Protein 4RGB (pdb70)

Foldseek 3Di:
DQQALAEEEFELCLDFLNLLLLLVNLLVHYEYEYEYQQADDPQFQFDGGHPVSQVVSQVSSVVSVHGYHYDYDALLPLVVLLVSQVVSCVVSVAHFEYEAEDAAQRQAPVRPDQVVLLVVLCSRQAVSLVSRCVSHVVRLLVVLPAHEYEYEAAVLLVVPDAPPGNNRVSNSVSSVVVLVVQQVVCVVCVVSNHAGEYEHEAAEPDCSPVVRVSVVVNLVVDPVSVCSRAADAPVPSDHYSNLVSVVVSCCRGPNNSPDHSYYHYSYNHRVVDD/DQQALAEEEFELCLDFLNLLLLLVNLLVHYEYEYEYQQADDPQFQFDGGHPVSQVVSQVSSVVSVHGYHYDYDALLPLVVLLVSQVVSCVVSVAHFEYELEDAAQRQAPPRPDQVVLLVVLCSRQAVSLVSRCVSHVVRLLVVLPAHEYEYEAAVLLVVPDAPPGNNRVSNSVSSVVVLVVQQVVCVVCVVSNHAGEYEHEAAEPDCSPVVRVSVVVNLVVDPVSVCSRAADAPVPSDHYSNLRSVVVSCCRGPNNSVDHSYYHYSYNHRVVDD

B-factor: mean 40.79, std 13.45, range [18.84, 93.1]

InterPro domains:
  IPR002347 Short-chain dehydrogenase/reductase SDR [PF13561] (27-285)
  IPR002347 Short-chain dehydrogenase/reductase SDR [PR00081] (22-39)
  IPR002347 Short-chain dehydrogenase/reductase SDR [PR00081] (108-119)
  IPR002347 Short-chain dehydrogenase/reductase SDR [PR00081] (156-172)
  IPR002347 Short-chain dehydrogenase/reductase SDR [PR00081] (186-205)
  IPR002347 Short-chain dehydrogenase/reductase SDR [PR00081] (207-224)
  IPR002347 Short-chain dehydrogenase/reductase SDR [PR00081] (249-269)
  IPR023985 Mycofactocin-dependent oxidoreductase [TIGR03971] (18-287)
  IPR036291 NAD(P)-binding domain superfamily [SSF51735] (13-287)

Structure (mmCIF, N/CA/C/O backbone):
data_4RGB
#
_entry.id   4RGB
#
_cell.length_a   82.530
_cell.length_b   106.370
_cell.length_c   135.870
_cell.angle_alpha   90.00
_cell.angle_beta   90.00
_cell.angle_gamma   90.00
#
_symmetry.space_group_name_H-M   'C 2 2 21'
#
loop_
_entity.id
_entity.type
_entity.pdbx_description
1 polymer 'Carveol dehydrogenase'
2 non-polymer NICOTINAMIDE-ADENINE-DINUCLEOTIDE
3 water water
#
loop_
_atom_site.group_PDB
_atom_site.id
_atom_site.type_symbol
_atom_site.label_atom_id
_atom_site.label_alt_id
_atom_site.label_comp_id
_atom_site.label_asym_id
_atom_site.label_entity_id
_atom_site.label_seq_id
_atom_site.pdbx_PDB_ins_code
_atom_site.Cartn_x
_atom_site.Cartn_y
_atom_site.Cartn_z
_atom_site.occupancy
_atom_site.B_iso_or_equiv
_atom_site.auth_seq_id
_atom_site.auth_comp_id
_atom_site.auth_asym_id
_atom_site.auth_atom_id
_atom_site.pdbx_PDB_model_num
ATOM 1 N N . GLY A 1 21 ? 106.369 35.617 127.884 1.00 60.17 16 GLY A N 1
ATOM 2 C CA . GLY A 1 21 ? 105.741 34.310 128.223 1.00 56.55 16 GLY A CA 1
ATOM 3 C C . GLY A 1 21 ? 106.753 33.205 128.438 1.00 54.27 16 GLY A C 1
ATOM 4 O O . GLY A 1 21 ? 107.958 33.387 128.226 1.00 54.88 16 GLY A O 1
ATOM 5 N N . SER A 1 22 ? 106.236 32.030 128.763 1.00 51.44 17 SER A N 1
ATOM 6 C CA . SER A 1 22 ? 107.058 30.875 129.072 1.00 49.91 17 SER A CA 1
ATOM 7 C C . SER A 1 22 ? 107.806 30.290 127.862 1.00 49.03 17 SER A C 1
ATOM 8 O O . SER A 1 22 ? 108.708 29.457 128.030 1.00 48.22 17 SER A O 1
ATOM 11 N N . LEU A 1 23 ? 107.419 30.676 126.654 1.00 48.31 18 LEU A N 1
ATOM 12 C CA . LEU A 1 23 ? 107.993 30.077 125.462 1.00 47.29 18 LEU A CA 1
ATOM 13 C C . LEU A 1 23 ? 108.657 31.114 124.560 1.00 49.62 18 LEU A C 1
ATOM 14 O O . LEU A 1 23 ? 108.647 30.981 123.339 1.00 47.73 18 LEU A O 1
ATOM 19 N N . ASP A 1 24 ? 109.255 32.125 125.170 1.00 51.64 19 ASP A N 1
ATOM 20 C CA . ASP A 1 24 ? 109.888 33.175 124.396 1.00 55.49 19 ASP A CA 1
ATOM 21 C C . ASP A 1 24 ? 111.112 32.659 123.652 1.00 54.49 19 ASP A C 1
ATOM 22 O O . ASP A 1 24 ? 111.965 32.008 124.236 1.00 53.04 19 ASP A O 1
ATOM 27 N N . GLY A 1 25 ? 111.166 32.912 122.344 1.00 55.29 20 GLY A N 1
ATOM 28 C CA . GLY A 1 25 ? 112.253 32.422 121.501 1.00 55.03 20 GLY A CA 1
ATOM 29 C C . GLY A 1 25 ? 112.089 30.982 121.062 1.00 52.40 20 GLY A C 1
ATOM 30 O O . GLY A 1 25 ? 112.955 30.425 120.391 1.00 53.11 20 GLY A O 1
ATOM 31 N N . ARG A 1 26 ? 110.978 30.358 121.427 1.00 50.52 21 ARG A N 1
ATOM 32 C CA . ARG A 1 26 ? 110.762 28.939 121.104 1.00 47.51 21 ARG A CA 1
ATOM 33 C C . ARG A 1 26 ? 110.063 28.796 119.764 1.00 45.93 21 ARG A C 1
ATOM 34 O O . ARG A 1 26 ? 109.368 29.704 119.321 1.00 46.44 21 ARG A O 1
ATOM 42 N N . VAL A 1 27 ? 110.248 27.635 119.133 1.00 44.05 22 VAL A N 1
ATOM 43 C CA . VAL A 1 27 ? 109.601 27.313 117.861 1.00 42.95 22 VAL A CA 1
ATOM 44 C C . VAL A 1 27 ? 109.056 25.889 117.932 1.00 40.47 22 VAL A C 1
ATOM 45 O O . VAL A 1 27 ? 109.813 24.925 118.090 1.00 39.28 22 VAL A O 1
ATOM 49 N N . VAL A 1 28 ? 107.743 25.767 117.770 1.00 39.69 23 VAL A N 1
ATOM 50 C CA . VAL A 1 28 ? 107.052 24.506 117.938 1.00 37.65 23 VAL A CA 1
ATOM 51 C C . VAL A 1 28 ? 106.499 23.954 116.598 1.00 36.89 23 VAL A C 1
ATOM 52 O O . VAL A 1 28 ? 105.729 24.635 115.931 1.00 37.74 23 VAL A O 1
ATOM 56 N N . PHE A 1 29 ? 106.873 22.716 116.264 1.00 35.05 24 PHE A N 1
ATOM 57 C CA . PHE A 1 29 ? 106.332 21.946 115.130 1.00 34.20 24 PHE A CA 1
ATOM 58 C C . PHE A 1 29 ? 105.155 21.099 115.605 1.00 32.42 24 PHE A C 1
ATOM 59 O O . PHE A 1 29 ? 105.306 20.297 116.523 1.00 31.97 24 PHE A O 1
ATOM 67 N N . ILE A 1 30 ? 103.987 21.291 115.013 1.00 31.99 25 ILE A N 1
ATOM 68 C CA . ILE A 1 30 ? 102.755 20.655 115.456 1.00 30.51 25 ILE A CA 1
ATOM 69 C C . ILE A 1 30 ? 102.062 19.940 114.302 1.00 30.23 25 ILE A C 1
ATOM 70 O O . ILE A 1 30 ? 101.772 20.554 113.254 1.00 30.92 25 ILE A O 1
ATOM 75 N N . THR A 1 31 ? 101.774 18.647 114.470 1.00 28.63 26 THR A N 1
ATOM 76 C CA . THR A 1 31 ? 101.029 17.917 113.447 1.00 28.60 26 THR A CA 1
ATOM 77 C C . THR A 1 31 ? 99.559 17.949 113.859 1.00 28.92 26 THR A C 1
ATOM 78 O O . THR A 1 31 ? 99.231 17.933 115.065 1.00 28.58 26 THR A O 1
ATOM 82 N N . GLY A 1 32 ? 98.678 17.960 112.859 1.00 29.60 27 GLY A N 1
ATOM 83 C CA . GLY A 1 32 ? 97.238 18.020 113.087 1.00 30.20 27 GLY A CA 1
ATOM 84 C C . GLY A 1 32 ? 96.725 19.359 113.571 1.00 31.58 27 GLY A C 1
ATOM 85 O O . GLY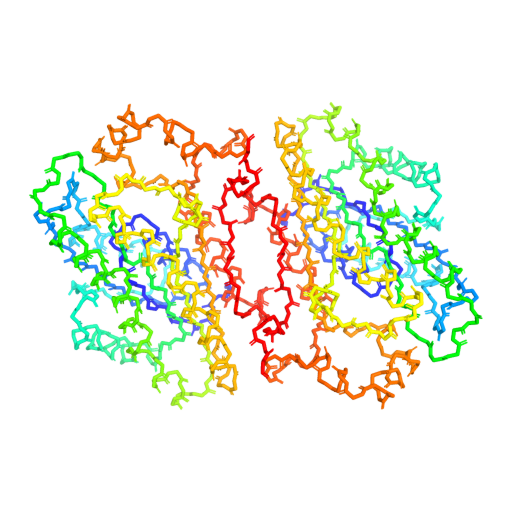 A 1 32 ? 95.773 19.414 114.351 1.00 32.24 27 GLY A O 1
ATOM 86 N N . ALA A 1 33 ? 97.344 20.438 113.103 1.00 32.57 28 ALA A N 1
ATOM 87 C CA . ALA A 1 33 ? 97.060 21.806 113.579 1.00 34.00 28 ALA A CA 1
ATOM 88 C C . ALA A 1 33 ? 95.830 22.507 113.007 1.00 35.62 28 ALA A C 1
ATOM 89 O O . ALA A 1 33 ? 95.592 23.676 113.311 1.00 36.93 28 ALA A O 1
ATOM 91 N N . ALA A 1 34 ? 95.068 21.844 112.142 1.00 35.88 29 ALA A N 1
ATOM 92 C CA . ALA A 1 34 ? 93.927 22.517 111.494 1.00 37.64 29 ALA A CA 1
ATOM 93 C C . ALA A 1 34 ? 92.874 22.956 112.508 1.00 38.35 29 ALA A C 1
ATOM 94 O O . ALA A 1 34 ? 92.250 24.012 112.360 1.00 39.91 29 ALA A O 1
ATOM 96 N N . ARG A 1 35 ? 92.663 22.124 113.520 1.00 37.27 30 ARG A N 1
ATOM 97 C CA . ARG A 1 35 ? 91.623 22.365 114.492 1.00 38.26 30 ARG A CA 1
ATOM 98 C C . ARG A 1 35 ? 91.892 21.622 115.807 1.00 36.86 30 ARG A C 1
ATOM 99 O O . ARG A 1 35 ? 92.986 21.106 116.024 1.00 35.17 30 ARG A O 1
ATOM 107 N N . GLY A 1 36 ? 90.871 21.565 116.658 1.00 37.57 31 GLY A N 1
ATOM 108 C CA . GLY A 1 36 ? 90.869 20.700 117.851 1.00 36.34 31 GLY A CA 1
ATOM 109 C C . GLY A 1 36 ? 92.033 20.983 118.749 1.00 35.52 31 GLY A C 1
ATOM 110 O O . GLY A 1 36 ? 92.368 22.140 118.975 1.00 36.14 31 GLY A O 1
ATOM 111 N N . GLN A 1 37 ? 92.670 19.919 119.243 1.00 34.22 32 GLN A N 1
ATOM 112 C CA . GLN A 1 37 ? 93.781 20.066 120.180 1.00 33.34 32 GLN A CA 1
ATOM 113 C C . GLN A 1 37 ? 95.010 20.678 119.501 1.00 33.45 32 GLN A C 1
ATOM 114 O O . GLN A 1 37 ? 95.695 21.516 120.090 1.00 34.18 32 GLN A O 1
ATOM 120 N N . GLY A 1 38 ? 95.276 20.294 118.249 1.00 33.18 33 GLY A N 1
ATOM 121 C CA . GLY A 1 38 ? 96.413 20.860 117.500 1.00 32.94 33 GLY A CA 1
ATOM 122 C C . GLY A 1 38 ? 96.354 22.374 117.347 1.00 34.36 33 GLY A C 1
ATOM 123 O O . GLY A 1 38 ? 97.359 23.076 117.509 1.00 33.94 33 GLY A O 1
ATOM 124 N N . ARG A 1 39 ? 95.162 22.879 117.048 1.00 35.93 34 ARG A N 1
ATOM 125 C CA . ARG A 1 39 ? 94.945 24.313 116.939 1.00 37.85 34 ARG A CA 1
ATOM 126 C C . ARG A 1 39 ? 95.110 24.973 118.297 1.00 37.96 34 ARG A C 1
ATOM 127 O O . ARG A 1 39 ? 95.739 26.036 118.420 1.00 38.95 34 ARG A O 1
ATOM 135 N N . SER A 1 40 ? 94.499 24.369 119.303 1.00 37.50 35 SER A N 1
ATOM 136 C CA . SER A 1 40 ? 94.697 24.820 120.694 1.00 37.54 35 SER A CA 1
ATOM 137 C C . SER A 1 40 ? 96.194 24.858 121.015 1.00 36.55 35 SER A C 1
ATOM 138 O O . SER A 1 40 ? 96.685 25.874 121.479 1.00 37.78 35 SER A O 1
ATOM 141 N N . HIS A 1 41 ? 96.946 23.824 120.672 1.00 34.96 36 HIS A N 1
ATOM 142 C CA . HIS A 1 41 ? 98.387 23.860 120.964 1.00 34.42 36 HIS A CA 1
ATOM 143 C C . HIS A 1 41 ? 99.068 25.030 120.304 1.00 35.67 36 HIS A C 1
ATOM 144 O O . HIS A 1 41 ? 99.855 25.737 120.942 1.00 36.07 36 HIS A O 1
ATOM 151 N N . ALA A 1 42 ? 98.765 25.239 119.013 1.00 36.41 37 ALA A N 1
ATOM 152 C CA . ALA A 1 42 ? 99.386 26.310 118.260 1.00 37.64 37 ALA A CA 1
ATOM 153 C C . ALA A 1 42 ? 99.085 27.677 118.868 1.00 39.28 37 ALA A C 1
ATOM 154 O O . ALA A 1 42 ? 99.997 28.480 119.106 1.00 39.86 37 ALA A O 1
ATOM 156 N N . VAL A 1 43 ? 97.807 27.930 119.133 1.00 40.02 38 VAL A N 1
ATOM 157 C CA . VAL A 1 43 ? 97.385 29.229 119.611 1.00 42.07 38 VAL A CA 1
ATOM 158 C C . VAL A 1 43 ? 97.936 29.495 121.018 1.00 41.96 38 VAL A C 1
ATOM 159 O O . VAL A 1 43 ? 98.460 30.569 121.277 1.00 43.33 38 VAL A O 1
ATOM 163 N N . MET A 1 44 ? 97.845 28.512 121.896 1.00 40.48 39 MET A N 1
ATOM 164 C CA . MET A 1 44 ? 98.309 28.691 123.276 1.00 40.56 39 MET A CA 1
ATOM 165 C C . MET A 1 44 ? 99.833 28.700 123.420 1.00 40.04 39 MET A C 1
ATOM 166 O O . MET A 1 44 ? 100.341 29.399 124.291 1.00 41.00 39 MET A O 1
ATOM 171 N N . CYS A 1 45 ? 100.571 28.019 122.541 1.00 38.73 40 CYS A N 1
ATOM 172 C CA . CYS A 1 45 ? 102.033 28.159 122.550 1.00 38.64 40 CYS A CA 1
ATOM 173 C C . CYS A 1 45 ? 102.428 29.554 122.053 1.00 41.28 40 CYS A C 1
ATOM 174 O O . CYS A 1 45 ? 103.321 30.211 122.630 1.00 41.83 40 CYS A O 1
ATOM 177 N N . ALA A 1 46 ? 101.749 30.020 121.005 1.00 42.42 41 ALA A N 1
ATOM 178 C CA . ALA A 1 46 ? 102.016 31.344 120.479 1.00 45.28 41 ALA A CA 1
ATOM 179 C C . ALA A 1 46 ? 101.749 32.450 121.517 1.00 47.68 41 ALA A C 1
ATOM 180 O O . ALA A 1 46 ? 102.503 33.424 121.597 1.00 49.10 41 ALA A O 1
ATOM 182 N N . GLU A 1 47 ? 100.675 32.298 122.287 1.00 48.36 42 GLU A N 1
ATOM 183 C CA . GLU A 1 47 ? 100.387 33.187 123.420 1.00 50.82 42 GLU A CA 1
ATOM 184 C C . GLU A 1 47 ? 101.557 33.296 124.408 1.00 50.37 42 GLU A C 1
ATOM 185 O O . GLU A 1 47 ? 101.745 34.338 125.027 1.00 51.49 42 GLU A O 1
ATOM 191 N N . GLN A 1 48 ? 102.326 32.221 124.560 1.00 47.69 43 GLN A N 1
ATOM 192 C CA . GLN A 1 48 ? 103.504 32.228 125.425 1.00 47.38 43 GLN A CA 1
ATOM 193 C C . GLN A 1 48 ? 104.808 32.637 124.741 1.00 47.87 43 GLN A C 1
ATOM 194 O O . GLN A 1 48 ? 105.886 32.529 125.352 1.00 47.89 43 GLN A O 1
ATOM 200 N N . GLY A 1 49 ? 104.719 33.118 123.501 1.00 48.12 44 GLY A N 1
ATOM 201 C CA . GLY A 1 49 ? 105.882 33.658 122.811 1.00 48.80 44 GLY A CA 1
ATOM 202 C C . GLY A 1 49 ? 106.432 32.825 121.662 1.00 47.44 44 GLY A C 1
ATOM 203 O O . GLY A 1 49 ? 107.373 33.257 121.001 1.00 48.40 44 GLY A O 1
ATOM 204 N N . ALA A 1 50 ? 105.855 31.645 121.409 1.00 45.33 45 ALA A N 1
ATOM 205 C CA . ALA A 1 50 ? 106.384 30.724 120.405 1.00 43.78 45 ALA A CA 1
ATOM 206 C C . ALA A 1 50 ? 105.950 31.080 119.005 1.00 44.26 45 ALA A C 1
ATOM 207 O O . ALA A 1 50 ? 104.824 31.502 118.784 1.00 44.63 45 ALA A O 1
ATOM 209 N N . ASN A 1 51 ? 106.837 30.849 118.050 1.00 44.10 46 ASN A N 1
ATOM 210 C CA . ASN A 1 51 ? 106.432 30.736 116.657 1.00 44.15 46 ASN A CA 1
ATOM 211 C C . ASN A 1 51 ? 106.094 29.283 116.351 1.00 41.91 46 ASN A C 1
ATOM 212 O O . ASN A 1 51 ? 106.616 28.360 116.980 1.00 40.06 46 ASN A O 1
ATOM 217 N N . ILE A 1 52 ? 105.245 29.097 115.344 1.00 42.12 47 ILE A N 1
ATOM 218 C CA . ILE A 1 52 ? 104.627 27.811 115.075 1.00 40.17 47 ILE A CA 1
ATOM 219 C C . ILE A 1 52 ? 104.894 27.324 113.648 1.00 40.21 47 ILE A C 1
ATOM 220 O O . ILE A 1 52 ? 104.811 28.106 112.673 1.00 41.54 47 ILE A O 1
ATOM 225 N N . VAL A 1 53 ? 105.212 26.028 113.523 1.00 38.20 48 VAL A N 1
ATOM 226 C CA . VAL A 1 53 ? 105.273 25.363 112.212 1.00 38.00 48 VAL A CA 1
ATOM 227 C C . VAL A 1 53 ? 104.238 24.262 112.282 1.00 36.42 48 VAL A C 1
ATOM 228 O O . VAL A 1 53 ? 104.395 23.348 113.081 1.00 35.52 48 VAL A O 1
ATOM 232 N N . GLY A 1 54 ? 103.153 24.378 111.528 1.00 36.68 49 GLY A N 1
ATOM 233 C CA . GLY A 1 54 ? 102.043 23.443 111.641 1.00 35.53 49 GLY A CA 1
ATOM 234 C C . GLY A 1 54 ? 101.675 22.786 110.346 1.00 35.75 49 GLY A C 1
ATOM 235 O O . GLY A 1 54 ? 101.756 23.422 109.264 1.00 37.14 49 GLY A O 1
ATOM 236 N N . VAL A 1 55 ? 101.273 21.514 110.439 1.00 34.19 50 VAL A N 1
ATOM 237 C CA . VAL A 1 55 ? 100.747 20.775 109.285 1.00 34.09 50 VAL A CA 1
ATOM 238 C C . VAL A 1 55 ? 99.407 20.089 109.581 1.00 33.54 50 VAL A C 1
ATOM 239 O O . VAL A 1 55 ? 99.057 19.806 110.731 1.00 32.25 50 VAL A O 1
ATOM 243 N N . ASP A 1 56 ? 98.646 19.839 108.521 1.00 34.07 51 ASP A N 1
ATOM 244 C CA . ASP A 1 56 ? 97.447 19.027 108.620 1.00 33.92 51 ASP A CA 1
ATOM 245 C C . ASP A 1 56 ? 97.184 18.350 107.291 1.00 34.83 51 ASP A C 1
ATOM 246 O O . ASP A 1 56 ? 97.487 18.904 106.229 1.00 35.67 51 ASP A O 1
ATOM 251 N N . ILE A 1 57 ? 96.611 17.161 107.345 1.00 34.52 52 ILE A N 1
ATOM 252 C CA . ILE A 1 57 ? 96.262 16.442 106.135 1.00 35.56 52 ILE A CA 1
ATOM 253 C C . ILE A 1 57 ? 95.341 17.267 105.222 1.00 37.71 52 ILE A C 1
ATOM 254 O O . ILE A 1 57 ? 95.448 17.159 103.992 1.00 38.39 52 ILE A O 1
ATOM 259 N N . CYS A 1 58 ? 94.451 18.079 105.807 1.00 38.77 53 CYS A N 1
ATOM 260 C CA . CYS A 1 58 ? 93.510 18.902 105.018 1.00 41.42 53 CYS A CA 1
ATOM 261 C C . CYS A 1 58 ? 92.719 18.138 103.944 1.00 43.28 53 CYS A C 1
ATOM 262 O O . CYS A 1 58 ? 92.432 18.681 102.890 1.00 44.76 53 CYS A O 1
ATOM 265 N N . GLU A 1 59 ? 92.378 16.889 104.229 1.00 43.32 54 GLU A N 1
ATOM 266 C CA . GLU A 1 59 ? 91.627 16.041 103.343 1.00 45.23 54 GLU A CA 1
ATOM 267 C C . GLU A 1 59 ? 90.894 15.032 104.171 1.00 44.57 54 GLU A C 1
ATOM 268 O O . GLU A 1 59 ? 91.402 14.606 105.184 1.00 43.34 54 GLU A O 1
ATOM 274 N N . ASP A 1 60 ? 89.721 14.619 103.711 1.00 46.38 55 ASP A N 1
ATOM 275 C CA . ASP A 1 60 ? 89.029 13.487 104.305 1.00 46.12 55 ASP A CA 1
ATOM 276 C C . ASP A 1 60 ? 89.690 12.184 103.891 1.00 45.00 55 ASP A C 1
ATOM 277 O O . ASP A 1 60 ? 90.430 12.139 102.922 1.00 44.17 55 ASP A O 1
ATOM 282 N N . ILE A 1 61 ? 89.450 11.145 104.691 1.00 44.97 56 ILE A N 1
ATOM 283 C CA . ILE A 1 61 ? 89.873 9.798 104.371 1.00 44.78 56 ILE A CA 1
ATOM 284 C C . ILE A 1 61 ? 88.624 8.942 104.296 1.00 46.41 56 ILE A C 1
ATOM 285 O O . ILE A 1 61 ? 87.813 8.929 105.221 1.00 46.68 56 ILE A O 1
ATOM 290 N N . ASP A 1 62 ? 88.495 8.217 103.194 1.00 48.03 57 ASP A N 1
ATOM 291 C CA . ASP A 1 62 ? 87.314 7.405 102.919 1.00 50.26 57 ASP A CA 1
ATOM 292 C C . ASP A 1 62 ? 86.830 6.537 104.097 1.00 49.18 57 ASP A C 1
ATOM 293 O O . ASP A 1 62 ? 85.658 6.569 104.435 1.00 49.30 57 ASP A O 1
ATOM 298 N N . ILE A 1 63 ? 87.732 5.806 104.757 1.00 47.71 58 ILE A N 1
ATOM 299 C CA . ILE A 1 63 ? 87.317 4.899 105.829 1.00 47.09 58 ILE A CA 1
ATOM 300 C C . ILE A 1 63 ? 87.226 5.544 107.225 1.00 46.18 58 ILE A C 1
ATOM 301 O O . ILE A 1 63 ? 86.870 4.885 108.201 1.00 45.63 58 ILE A O 1
ATOM 306 N N . VAL A 1 64 ? 87.506 6.840 107.322 1.00 45.98 59 VAL A N 1
ATOM 307 C CA . VAL A 1 64 ? 87.265 7.581 108.566 1.00 45.32 59 VAL A CA 1
ATOM 308 C C . VAL A 1 64 ? 85.870 8.231 108.475 1.00 46.67 59 VAL A C 1
ATOM 309 O O . VAL A 1 64 ? 85.652 9.090 107.639 1.00 47.87 59 VAL A O 1
ATOM 313 N N . PRO A 1 65 ? 84.926 7.825 109.340 1.00 46.71 60 PRO A N 1
ATOM 314 C CA . PRO A 1 65 ? 83.517 8.177 109.164 1.00 48.52 60 PRO A CA 1
ATOM 315 C C . PRO A 1 65 ? 83.102 9.551 109.709 1.00 49.11 60 PRO A C 1
ATOM 316 O O . PRO A 1 65 ? 81.970 9.725 110.153 1.00 50.81 60 PRO A O 1
ATOM 320 N N . TYR A 1 66 ? 84.010 10.521 109.667 1.00 48.18 61 TYR A N 1
ATOM 321 C CA . TYR A 1 66 ? 83.696 11.897 110.032 1.00 48.54 61 TYR A CA 1
ATOM 322 C C . TYR A 1 66 ? 84.638 12.825 109.257 1.00 47.49 61 TYR A C 1
ATOM 323 O O . TYR A 1 66 ? 85.665 12.392 108.751 1.00 46.19 61 TYR A O 1
ATOM 332 N N . LYS A 1 67 ? 84.269 14.092 109.139 1.00 48.31 62 LYS A N 1
ATOM 333 C CA . LYS A 1 67 ? 85.056 15.064 108.389 1.00 47.66 62 LYS A CA 1
ATOM 334 C C . LYS A 1 67 ? 86.347 15.356 109.106 1.00 45.08 62 LYS A C 1
ATOM 335 O O . LYS A 1 67 ? 86.336 15.633 110.284 1.00 44.76 62 LYS A O 1
ATOM 337 N N . LEU A 1 68 ? 87.462 15.308 108.390 1.00 44.04 63 LEU A N 1
ATOM 338 C CA . LEU A 1 68 ? 88.743 15.714 108.954 1.00 41.83 63 LEU A CA 1
ATOM 339 C C . LEU A 1 68 ? 88.939 17.221 108.819 1.00 42.63 63 LEU A C 1
ATOM 340 O O . LEU A 1 68 ? 88.042 17.943 108.350 1.00 44.43 63 LEU A O 1
ATOM 345 N N . GLY A 1 69 ? 90.101 17.702 109.254 1.00 40.97 64 GLY A N 1
ATOM 346 C CA . GLY A 1 69 ? 90.393 19.123 109.221 1.00 41.55 64 GLY A CA 1
ATOM 347 C C . GLY A 1 69 ? 90.556 19.609 107.788 1.00 42.41 64 GLY A C 1
ATOM 348 O O . GLY A 1 69 ? 90.991 18.866 106.942 1.00 41.65 64 GLY A O 1
ATOM 349 N N . THR A 1 70 ? 90.216 20.869 107.538 1.00 43.88 65 THR A N 1
ATOM 350 C CA . THR A 1 70 ? 90.327 21.453 106.202 1.00 45.13 65 THR A CA 1
ATOM 351 C C . THR A 1 70 ? 91.487 22.455 106.111 1.00 44.68 65 THR A C 1
ATOM 352 O O . THR A 1 70 ? 91.990 22.938 107.139 1.00 43.54 65 THR A O 1
ATOM 356 N N . TYR A 1 71 ? 91.884 22.757 104.865 1.00 45.13 66 TYR A N 1
ATOM 357 C CA . TYR A 1 71 ? 92.846 23.823 104.563 1.00 45.65 66 TYR A CA 1
ATOM 358 C C . TYR A 1 71 ? 92.375 25.143 105.136 1.00 47.19 66 TYR A C 1
ATOM 359 O O . TYR A 1 71 ? 93.196 25.889 105.667 1.00 47.58 66 TYR A O 1
ATOM 368 N N . GLU A 1 72 ? 91.071 25.411 105.036 1.00 48.36 67 GLU A N 1
ATOM 369 C CA . GLU A 1 72 ? 90.474 26.637 105.571 1.00 50.07 67 GLU A CA 1
ATOM 370 C C . GLU A 1 72 ? 90.651 26.724 107.098 1.00 49.08 67 GLU A C 1
ATOM 371 O O . GLU A 1 72 ? 90.917 27.786 107.651 1.00 49.38 67 GLU A O 1
ATOM 373 N N . GLU A 1 73 ? 90.500 25.591 107.767 1.00 47.76 68 GLU A N 1
ATOM 374 C CA . GLU A 1 73 ? 90.693 25.549 109.197 1.00 47.02 68 GLU A CA 1
ATOM 375 C C . GLU A 1 73 ? 92.163 25.771 109.528 1.00 45.66 68 GLU A C 1
ATOM 376 O O . GLU A 1 73 ? 92.478 26.535 110.433 1.00 45.73 68 GLU A O 1
ATOM 382 N N . LEU A 1 74 ? 93.066 25.178 108.756 1.00 44.45 69 LEU A N 1
ATOM 383 C CA . LEU A 1 74 ? 94.494 25.407 108.977 1.00 43.68 69 LEU A CA 1
ATOM 384 C C . LEU A 1 74 ? 94.884 26.891 108.829 1.00 45.82 69 LEU A C 1
ATOM 385 O O . LEU A 1 74 ? 95.641 27.418 109.659 1.00 45.12 69 LEU A O 1
ATOM 390 N N . GLU A 1 75 ? 94.368 27.545 107.782 1.00 48.32 70 GLU A N 1
ATOM 391 C CA . GLU A 1 75 ? 94.563 28.992 107.591 1.00 50.91 70 GLU A CA 1
ATOM 392 C C . GLU A 1 75 ? 94.093 29.773 108.825 1.00 52.18 70 GLU A C 1
ATOM 393 O O . GLU A 1 75 ? 94.789 30.669 109.316 1.00 52.92 70 GLU A O 1
ATOM 399 N N . GLU A 1 76 ? 92.902 29.421 109.315 1.00 52.64 71 GLU A N 1
ATOM 400 C CA . GLU A 1 76 ? 92.318 30.048 110.491 1.00 53.20 71 GLU A CA 1
ATOM 401 C C . GLU A 1 76 ? 93.196 29.846 111.733 1.00 51.24 71 GLU A C 1
ATOM 402 O O . GLU A 1 76 ? 93.342 30.772 112.525 1.00 51.89 71 GLU A O 1
ATOM 408 N N . THR A 1 77 ? 93.787 28.658 111.902 1.00 48.48 72 THR A N 1
ATOM 409 C CA . THR A 1 77 ? 94.750 28.447 112.985 1.00 46.75 72 THR A CA 1
ATOM 410 C C . THR A 1 77 ? 95.905 29.464 112.855 1.00 47.93 72 THR A C 1
ATOM 411 O O . THR A 1 77 ? 96.291 30.095 113.846 1.00 47.84 72 THR A O 1
ATOM 415 N N . ALA A 1 78 ? 96.421 29.650 111.638 1.00 48.74 73 ALA A N 1
ATOM 416 C CA . ALA A 1 78 ? 97.519 30.597 111.409 1.00 50.07 73 ALA A CA 1
ATOM 417 C C . ALA A 1 78 ? 97.123 32.040 111.722 1.00 52.61 73 ALA A C 1
ATOM 418 O O . ALA A 1 78 ? 97.942 32.803 112.241 1.00 53.24 73 ALA A O 1
ATOM 420 N N . ARG A 1 79 ? 95.871 32.392 111.423 1.00 54.09 74 ARG A N 1
ATOM 421 C CA . ARG A 1 79 ? 95.347 33.729 111.688 1.00 57.04 74 ARG A CA 1
ATOM 422 C C . ARG A 1 79 ? 95.213 33.967 113.202 1.00 56.05 74 ARG A C 1
ATOM 423 O O . ARG A 1 79 ? 95.533 35.042 113.722 1.00 56.48 74 ARG A O 1
ATOM 431 N N . LEU A 1 80 ? 94.746 32.937 113.904 1.00 53.94 75 LEU A N 1
ATOM 432 C CA . LEU A 1 80 ? 94.664 32.979 115.345 1.00 52.84 75 LEU A CA 1
ATOM 433 C C . LEU A 1 80 ? 96.044 33.114 115.963 1.00 51.86 75 LEU A C 1
ATOM 434 O O . LEU A 1 80 ? 96.221 33.874 116.939 1.00 53.17 75 LEU A O 1
ATOM 439 N N . VAL A 1 81 ? 97.022 32.393 115.431 1.00 49.80 76 VAL A N 1
ATOM 440 C CA . VAL A 1 81 ? 98.401 32.565 115.890 1.00 49.36 76 VAL A CA 1
ATOM 441 C C . VAL A 1 81 ? 98.897 33.991 115.646 1.00 52.04 76 VAL A C 1
ATOM 442 O O . VAL A 1 81 ? 99.521 34.603 116.511 1.00 52.26 76 VAL A O 1
ATOM 446 N N . GLU A 1 82 ? 98.635 34.515 114.455 1.00 54.37 77 GLU A N 1
ATOM 447 C CA . GLU A 1 82 ? 99.135 35.836 114.122 1.00 56.97 77 GLU A CA 1
ATOM 448 C C . GLU A 1 82 ? 98.474 36.949 114.957 1.00 59.25 77 GLU A C 1
ATOM 449 O O . GLU A 1 82 ? 99.103 37.970 115.193 1.00 60.39 77 GLU A O 1
ATOM 455 N N . LYS A 1 83 ? 97.237 36.733 115.422 1.00 59.50 78 LYS A N 1
ATOM 456 C CA . LYS A 1 83 ? 96.586 37.686 116.320 1.00 61.43 78 LYS A CA 1
ATOM 457 C C . LYS A 1 83 ? 97.359 37.808 117.625 1.00 61.08 78 LYS A C 1
ATOM 458 O O . LYS A 1 83 ? 97.241 38.832 118.294 1.00 63.43 78 LYS A O 1
ATOM 460 N N . THR A 1 84 ? 98.153 36.797 117.999 1.00 58.65 79 THR A N 1
ATOM 461 C CA . THR A 1 84 ? 98.963 36.878 119.220 1.00 58.25 79 THR A CA 1
ATOM 462 C C . THR A 1 84 ? 100.217 37.748 119.047 1.00 59.78 79 THR A C 1
ATOM 463 O O . THR A 1 84 ? 100.900 38.026 120.034 1.00 59.76 79 THR A O 1
ATOM 467 N N . GLY A 1 85 ? 100.548 38.147 117.816 1.00 60.27 80 GLY A N 1
ATOM 468 C CA . GLY A 1 85 ? 101.810 38.819 117.567 1.00 61.37 80 GLY A CA 1
ATOM 469 C C . GLY A 1 85 ? 102.914 37.891 117.088 1.00 59.98 80 GLY A C 1
ATOM 470 O O . GLY A 1 85 ? 103.977 38.357 116.651 1.00 60.88 80 GLY A O 1
ATOM 471 N N . GLN A 1 86 ? 102.668 36.578 117.144 1.00 57.77 81 GLN A N 1
ATOM 472 C CA . GLN A 1 86 ? 103.627 35.585 116.666 1.00 56.43 81 GLN A CA 1
ATOM 473 C C . GLN A 1 86 ? 103.362 35.205 115.199 1.00 56.69 81 GLN A C 1
ATOM 474 O O . GLN A 1 86 ? 102.476 35.772 114.544 1.00 57.16 81 GLN A O 1
ATOM 480 N N . GLU A 1 87 ? 104.149 34.252 114.691 1.00 55.36 82 GLU A N 1
ATOM 481 C CA . GLU A 1 87 ? 104.095 33.826 113.287 1.00 55.70 82 GLU A CA 1
ATOM 482 C C . GLU A 1 87 ? 103.820 32.324 113.202 1.00 52.09 82 GLU A C 1
ATOM 483 O O . GLU A 1 87 ? 104.255 31.577 114.077 1.00 49.73 82 GLU A O 1
ATOM 489 N N . MET A 1 88 ? 103.159 31.895 112.119 1.00 50.99 83 MET A N 1
ATOM 490 C CA . MET A 1 88 ? 102.963 30.476 111.833 1.00 48.50 83 MET A CA 1
ATOM 491 C C . MET A 1 88 ? 103.270 30.161 110.369 1.00 48.35 83 MET A C 1
ATOM 492 O O . MET A 1 88 ? 102.718 30.803 109.470 1.00 49.27 83 MET A O 1
ATOM 497 N N . LEU A 1 89 ? 104.141 29.170 110.150 1.00 46.47 84 LEU A N 1
ATOM 498 C CA . LEU A 1 89 ? 104.328 28.549 108.834 1.00 46.27 84 LEU A CA 1
ATOM 499 C C . LEU A 1 89 ? 103.356 27.378 108.821 1.00 43.98 84 LEU A C 1
ATOM 500 O O . LEU A 1 89 ? 103.458 26.491 109.692 1.00 41.93 84 LEU A O 1
ATOM 505 N N . PHE A 1 90 ? 102.391 27.382 107.903 1.00 43.73 85 PHE A N 1
ATOM 506 C CA . PHE A 1 90 ? 101.437 26.265 107.805 1.00 42.30 85 PHE A CA 1
ATOM 507 C C . PHE A 1 90 ? 101.486 25.645 106.414 1.00 42.65 85 PHE A C 1
ATOM 508 O O . PHE A 1 90 ? 101.580 26.358 105.413 1.00 43.79 85 PHE A O 1
ATOM 516 N N . ARG A 1 91 ? 101.413 24.313 106.372 1.00 41.43 86 ARG A N 1
ATOM 517 C CA . ARG A 1 91 ? 101.390 23.527 105.129 1.00 41.68 86 ARG A CA 1
ATOM 518 C C . ARG A 1 91 ? 100.414 22.372 105.218 1.00 40.36 86 ARG A C 1
ATOM 519 O O . ARG A 1 91 ? 100.293 21.698 106.254 1.00 38.15 86 ARG A O 1
ATOM 527 N N . LYS A 1 92 ? 99.737 22.112 104.124 1.00 40.91 87 LYS A N 1
ATOM 528 C CA . LYS A 1 92 ? 99.061 20.847 103.954 1.00 40.51 87 LYS A CA 1
ATOM 529 C C . LYS A 1 92 ? 100.104 19.732 103.912 1.00 39.26 87 LYS A C 1
ATOM 530 O O . LYS A 1 92 ? 100.936 19.705 103.014 1.00 40.56 87 LYS A O 1
ATOM 536 N N . ALA A 1 93 ? 100.075 18.811 104.866 1.00 37.31 88 ALA A N 1
ATOM 537 C CA . ALA A 1 93 ? 100.951 17.656 104.781 1.00 36.08 88 ALA A CA 1
ATOM 538 C C . ALA A 1 93 ? 100.428 16.484 105.613 1.00 34.36 88 ALA A C 1
ATOM 539 O O . ALA A 1 93 ? 99.792 16.675 106.663 1.00 34.02 88 ALA A O 1
ATOM 541 N N . ASP A 1 94 ? 100.739 15.274 105.162 1.00 33.35 89 ASP A N 1
ATOM 542 C CA . ASP A 1 94 ? 100.278 14.044 105.807 1.00 32.20 89 ASP A CA 1
ATOM 543 C C . ASP A 1 94 ? 101.445 13.461 106.603 1.00 31.14 89 ASP A C 1
ATOM 544 O O . ASP A 1 94 ? 102.539 13.259 106.046 1.00 31.08 89 ASP A O 1
ATOM 549 N N . VAL A 1 95 ? 101.230 13.148 107.894 1.00 30.01 90 VAL A N 1
ATOM 550 C CA . VAL A 1 95 ? 102.289 12.559 108.681 1.00 29.30 90 VAL A CA 1
ATOM 551 C C . VAL A 1 95 ? 102.773 11.211 108.120 1.00 29.52 90 VAL A C 1
ATOM 552 O O . VAL A 1 95 ? 103.850 10.759 108.474 1.00 29.81 90 VAL A O 1
ATOM 556 N N . ARG A 1 96 ? 101.986 10.566 107.271 1.00 30.54 91 ARG A N 1
ATOM 557 C CA . ARG A 1 96 ? 102.426 9.324 106.642 1.00 30.82 91 ARG A CA 1
ATOM 558 C C . ARG A 1 96 ? 103.478 9.554 105.589 1.00 32.25 91 ARG A C 1
ATOM 559 O O . ARG A 1 96 ? 104.154 8.609 105.167 1.00 31.91 91 ARG A O 1
ATOM 567 N N . ASP A 1 97 ? 103.592 10.804 105.138 1.00 33.66 92 ASP A N 1
ATOM 568 C CA . ASP A 1 97 ? 104.538 11.159 104.096 1.00 35.12 92 ASP A CA 1
ATOM 569 C C . ASP A 1 97 ? 105.760 11.747 104.760 1.00 35.13 92 ASP A C 1
ATOM 570 O O . ASP A 1 97 ? 105.840 12.954 104.981 1.00 35.03 92 ASP A O 1
ATOM 575 N N . LYS A 1 98 ? 106.707 10.883 105.076 1.00 34.51 93 LYS A N 1
ATOM 576 C CA . LYS A 1 98 ? 107.853 11.296 105.867 1.00 35.89 93 LYS A CA 1
ATOM 577 C C . LYS A 1 98 ? 108.705 12.375 105.202 1.00 36.43 93 LYS A C 1
ATOM 578 O O . LYS A 1 98 ? 109.138 13.314 105.872 1.00 36.46 93 LYS A O 1
ATOM 584 N N . ALA A 1 99 ? 108.941 12.251 103.897 1.00 36.55 94 ALA A N 1
ATOM 585 C CA . ALA A 1 99 ? 109.756 13.234 103.155 1.00 37.45 94 ALA A CA 1
ATOM 586 C C . ALA A 1 99 ? 109.103 14.604 103.068 1.00 37.62 94 ALA A C 1
ATOM 587 O O . ALA A 1 99 ? 109.776 15.636 103.125 1.00 38.46 94 ALA A O 1
ATOM 589 N N . VAL A 1 100 ? 107.782 14.615 102.948 1.00 37.00 95 VAL A N 1
ATOM 590 C CA . VAL A 1 100 ? 107.021 15.862 102.928 1.00 37.57 95 VAL A CA 1
ATOM 591 C C . VAL A 1 100 ? 107.107 16.505 104.330 1.00 36.95 95 VAL A C 1
ATOM 592 O O . VAL A 1 100 ? 107.366 17.700 104.475 1.00 37.31 95 VAL A O 1
ATOM 596 N N . LEU A 1 101 ? 106.913 15.691 105.368 1.00 35.21 96 LEU A N 1
ATOM 597 C CA . LEU A 1 101 ? 107.044 16.170 106.726 1.00 34.83 96 LEU A CA 1
ATOM 598 C C . LEU A 1 101 ? 108.417 16.786 106.945 1.00 35.30 96 LEU A C 1
ATOM 599 O O . LEU A 1 101 ? 108.535 17.870 107.536 1.00 35.54 96 LEU A O 1
ATOM 604 N N . GLN A 1 102 ? 109.458 16.105 106.473 1.00 35.33 97 GLN A N 1
ATOM 605 C CA . GLN A 1 102 ? 110.808 16.620 106.644 1.00 36.54 97 GLN A CA 1
ATOM 606 C C . GLN A 1 102 ? 110.940 17.954 105.919 1.00 39.21 97 GLN A C 1
ATOM 607 O O . GLN A 1 102 ? 111.526 18.899 106.457 1.00 40.05 97 GLN A O 1
ATOM 613 N N . GLU A 1 103 ? 110.394 18.035 104.706 1.00 39.86 98 GLU A N 1
ATOM 614 C CA . GLU A 1 103 ? 110.480 19.282 103.930 1.00 42.45 98 GLU A CA 1
ATOM 615 C C . GLU A 1 103 ? 109.864 20.440 104.705 1.00 41.50 98 GLU A C 1
ATOM 616 O O . GLU A 1 103 ? 110.463 21.507 104.770 1.00 42.48 98 GLU A O 1
ATOM 622 N N . VAL A 1 104 ? 108.695 20.225 105.312 1.00 39.41 99 VAL A N 1
ATOM 623 C CA . VAL A 1 104 ? 107.996 21.301 106.005 1.00 39.29 99 VAL A CA 1
ATOM 624 C C . VAL A 1 104 ? 108.780 21.702 107.251 1.00 38.89 99 VAL A C 1
ATOM 625 O O . VAL A 1 104 ? 108.880 22.881 107.568 1.00 39.48 99 VAL A O 1
ATOM 629 N N . PHE A 1 105 ? 109.339 20.708 107.935 1.00 37.90 100 PHE A N 1
ATOM 630 C CA . PHE A 1 105 ? 110.212 20.916 109.093 1.00 38.17 100 PHE A CA 1
ATOM 631 C C . PHE A 1 105 ? 111.431 21.743 108.718 1.00 40.19 100 PHE A C 1
ATOM 632 O O . PHE A 1 105 ? 111.765 22.717 109.392 1.00 41.29 100 PHE A O 1
ATOM 640 N N . ASP A 1 106 ? 112.076 21.373 107.621 1.00 41.15 101 ASP A N 1
ATOM 641 C CA . ASP A 1 106 ? 113.253 22.114 107.140 1.00 43.16 101 ASP A CA 1
ATOM 642 C C . ASP A 1 106 ? 112.927 23.551 106.755 1.00 44.30 101 ASP A C 1
ATOM 643 O O . ASP A 1 106 ? 113.676 24.459 107.089 1.00 45.34 101 ASP A O 1
ATOM 648 N N . ALA A 1 107 ? 111.803 23.754 106.076 1.00 43.78 102 ALA A N 1
ATOM 649 C CA . ALA A 1 107 ? 111.310 25.102 105.804 1.00 45.27 102 ALA A CA 1
ATOM 650 C C . ALA A 1 107 ? 111.050 25.906 107.112 1.00 45.11 102 ALA A C 1
ATOM 651 O O . ALA A 1 107 ? 111.254 27.124 107.164 1.00 46.43 102 ALA A O 1
ATOM 653 N N . GLY A 1 108 ? 110.587 25.216 108.154 1.00 43.19 103 GLY A N 1
ATOM 654 C CA . GLY A 1 108 ? 110.454 25.816 109.494 1.00 43.11 103 GLY A CA 1
ATOM 655 C C . GLY A 1 108 ? 111.779 26.298 110.067 1.00 44.43 103 GLY A C 1
ATOM 656 O O . GLY A 1 108 ? 111.894 27.444 110.554 1.00 45.24 103 GLY A O 1
ATOM 657 N N . VAL A 1 109 ? 112.787 25.425 109.998 1.00 44.35 104 VAL A N 1
ATOM 658 C CA . VAL A 1 109 ? 114.129 25.760 110.462 1.00 45.90 104 VAL A CA 1
ATOM 659 C C . VAL A 1 109 ? 114.612 27.001 109.728 1.00 48.90 104 VAL A C 1
ATOM 660 O O . VAL A 1 109 ? 115.215 27.895 110.326 1.00 49.87 104 VAL A O 1
ATOM 664 N N . GLU A 1 110 ? 114.332 27.048 108.419 1.00 50.30 105 GLU A N 1
ATOM 665 C CA . GLU A 1 110 ? 114.680 28.185 107.592 1.00 53.15 105 GLU A CA 1
ATOM 666 C C . GLU A 1 110 ? 113.996 29.458 107.982 1.00 53.62 105 GLU A C 1
ATOM 667 O O . GLU A 1 110 ? 114.658 30.485 108.196 1.00 55.94 105 GLU A O 1
ATOM 673 N N . GLN A 1 111 ? 112.674 29.424 108.001 1.00 52.22 106 GLN A N 1
ATOM 674 C CA . GLN A 1 111 ? 111.916 30.623 108.282 1.00 53.74 106 GLN A CA 1
ATOM 675 C C . GLN A 1 111 ? 112.241 31.152 109.691 1.00 53.63 106 GLN A C 1
ATOM 676 O O . GLN A 1 111 ? 112.460 32.342 109.853 1.00 55.43 106 GLN A O 1
ATOM 682 N N . PHE A 1 112 ? 112.325 30.266 110.684 1.00 51.23 107 PHE A N 1
ATOM 683 C CA . PHE A 1 112 ? 112.450 30.677 112.082 1.00 51.12 107 PHE A CA 1
ATOM 684 C C . PHE A 1 112 ? 113.836 30.491 112.734 1.00 51.48 107 PHE A C 1
ATOM 685 O O . PHE A 1 112 ? 114.034 30.918 113.865 1.00 51.86 107 PHE A O 1
ATOM 693 N N . GLY A 1 113 ? 114.790 29.900 112.020 1.00 51.51 108 GLY A N 1
ATOM 694 C CA . GLY A 1 113 ? 116.143 29.706 112.547 1.00 51.95 108 GLY A CA 1
ATOM 695 C C . GLY A 1 113 ? 116.357 28.354 113.216 1.00 49.83 108 GLY A C 1
ATOM 696 O O . GLY A 1 113 ? 117.456 27.796 113.158 1.00 49.87 108 GLY A O 1
ATOM 697 N N . HIS A 1 114 ? 115.319 27.827 113.869 1.00 47.84 109 HIS A N 1
ATOM 698 C CA . HIS A 1 114 ? 115.400 26.508 114.530 1.00 45.58 109 HIS A CA 1
ATOM 699 C C . HIS A 1 114 ? 114.005 25.979 114.900 1.00 43.27 109 HIS A C 1
ATOM 700 O O . HIS A 1 114 ? 113.021 26.718 114.857 1.00 43.53 109 HIS A O 1
ATOM 707 N N . ILE A 1 115 ? 113.913 24.688 115.188 1.00 41.10 110 ILE A N 1
ATOM 708 C CA . ILE A 1 115 ? 112.733 24.120 115.810 1.00 39.66 110 ILE A CA 1
ATOM 709 C C . ILE A 1 115 ? 113.224 23.403 117.069 1.00 38.80 110 ILE A C 1
ATOM 710 O O . ILE A 1 115 ? 114.112 22.553 117.006 1.00 38.54 110 ILE A O 1
ATOM 715 N N . ASP A 1 116 ? 112.669 23.760 118.216 1.00 38.71 111 ASP A N 1
ATOM 716 C CA . ASP A 1 116 ? 113.114 23.145 119.468 1.00 38.28 111 ASP A CA 1
ATOM 717 C C . ASP A 1 116 ? 112.031 22.275 120.137 1.00 36.34 111 ASP A C 1
ATOM 718 O O . ASP A 1 116 ? 112.300 21.602 121.123 1.00 35.72 111 ASP A O 1
ATOM 723 N N . THR A 1 117 ? 110.823 22.275 119.594 1.00 35.42 112 THR A N 1
ATOM 724 C CA . THR A 1 117 ? 109.735 21.571 120.207 1.00 34.35 112 THR A CA 1
ATOM 725 C C . THR A 1 117 ? 108.877 20.901 119.130 1.00 33.13 112 THR A C 1
ATOM 726 O O . THR A 1 117 ? 108.584 21.504 118.092 1.00 34.39 112 THR A O 1
ATOM 730 N N . VAL A 1 118 ? 108.518 19.646 119.379 1.00 30.83 113 VAL A N 1
ATOM 731 C CA . VAL A 1 118 ? 107.678 18.872 118.495 1.00 30.10 113 VAL A CA 1
ATOM 732 C C . VAL A 1 118 ? 106.475 18.308 119.241 1.00 28.96 113 VAL A C 1
ATOM 733 O O . VAL A 1 118 ? 106.625 17.690 120.282 1.00 28.35 113 VAL A O 1
ATOM 737 N N . ILE A 1 119 ? 105.280 18.556 118.718 1.00 28.87 114 ILE A N 1
ATOM 738 C CA . ILE A 1 119 ? 104.062 17.948 119.223 1.00 27.86 114 ILE A CA 1
ATOM 739 C C . ILE A 1 119 ? 103.418 17.046 118.151 1.00 27.57 114 ILE A C 1
ATOM 740 O O . ILE A 1 119 ? 102.796 17.548 117.192 1.00 28.15 114 ILE A O 1
ATOM 745 N N . ALA A 1 120 ? 103.572 15.734 118.330 1.00 26.16 115 ALA A N 1
ATOM 746 C CA . ALA A 1 120 ? 102.987 14.721 117.455 1.00 25.80 115 ALA A CA 1
ATOM 747 C C . ALA A 1 120 ? 101.525 14.452 117.829 1.00 25.53 115 ALA A C 1
ATOM 748 O O . ALA A 1 120 ? 101.227 13.551 118.626 1.00 25.40 115 ALA A O 1
ATOM 750 N N . ASN A 1 121 ? 100.624 15.261 117.279 1.00 26.03 116 ASN A N 1
ATOM 751 C CA . ASN A 1 121 ? 99.212 15.276 117.684 1.00 26.24 116 ASN A CA 1
ATOM 752 C C . ASN A 1 121 ? 98.263 14.671 116.684 1.00 26.41 116 ASN A C 1
ATOM 753 O O . ASN A 1 121 ? 97.142 14.327 117.040 1.00 26.68 116 ASN A O 1
ATOM 758 N N . ALA A 1 122 ? 98.652 14.593 115.411 1.00 26.86 117 ALA A N 1
ATOM 759 C CA . ALA A 1 122 ? 97.698 14.180 114.387 1.00 27.31 117 ALA A CA 1
ATOM 760 C C . ALA A 1 122 ? 97.190 12.779 114.704 1.00 26.58 117 ALA A C 1
ATOM 761 O O . ALA A 1 122 ? 97.972 11.905 115.034 1.00 24.87 117 ALA A O 1
ATOM 763 N N . GLY A 1 123 ? 95.878 12.589 114.564 1.00 27.51 118 GLY A N 1
ATOM 764 C CA . GLY A 1 123 ? 95.312 11.270 114.691 1.00 27.53 118 GLY A CA 1
ATOM 765 C C . GLY A 1 123 ? 93.907 11.245 114.181 1.00 29.15 118 GLY A C 1
ATOM 766 O O . GLY A 1 123 ? 93.324 12.291 113.842 1.00 30.59 118 GLY A O 1
ATOM 767 N N . VAL A 1 124 ? 93.369 10.034 114.116 1.00 29.62 119 VAL A N 1
ATOM 768 C CA . VAL A 1 124 ? 91.980 9.796 113.742 1.00 31.22 119 VAL A CA 1
ATOM 769 C C . VAL A 1 124 ? 91.382 8.707 114.612 1.00 31.51 119 VAL A C 1
ATOM 770 O O . VAL A 1 124 ? 92.093 7.825 115.095 1.00 30.37 119 VAL A O 1
ATOM 774 N N . VAL A 1 125 ? 90.071 8.764 114.781 1.00 33.65 120 VAL A N 1
ATOM 775 C CA . VAL A 1 125 ? 89.314 7.692 115.411 1.00 35.42 120 VAL A CA 1
ATOM 776 C C . VAL A 1 125 ? 88.669 6.819 114.340 1.00 37.03 120 VAL A C 1
ATOM 777 O O . VAL A 1 125 ? 87.948 7.328 113.469 1.00 38.73 120 VAL A O 1
ATOM 781 N N . LEU A 1 126 ? 88.901 5.508 114.424 1.00 36.81 121 LEU A N 1
ATOM 782 C CA . LEU A 1 126 ? 88.471 4.574 113.398 1.00 39.15 121 LEU A CA 1
ATOM 783 C C . LEU A 1 126 ? 87.340 3.655 113.853 1.00 41.81 121 LEU A C 1
ATOM 784 O O . LEU A 1 126 ? 87.062 2.627 113.236 1.00 42.57 121 LEU A O 1
ATOM 789 N N . THR A 1 127 ? 86.659 4.046 114.919 1.00 43.30 122 THR A N 1
ATOM 790 C CA . THR A 1 127 ? 85.534 3.282 115.400 1.00 46.03 122 THR A CA 1
ATOM 791 C C . THR A 1 127 ? 84.355 3.496 114.446 1.00 47.62 122 THR A C 1
ATOM 792 O O . THR A 1 127 ? 84.054 4.620 114.054 1.00 48.76 122 THR A O 1
ATOM 796 N N . ASN A 1 128 ? 83.713 2.391 114.072 1.00 48.10 123 ASN A N 1
ATOM 797 C CA . ASN A 1 128 ? 82.781 2.356 112.952 1.00 50.06 123 ASN A CA 1
ATOM 798 C C . ASN A 1 128 ? 82.092 0.991 112.870 1.00 51.45 123 ASN A C 1
ATOM 799 O O . ASN A 1 128 ? 82.732 0.011 112.488 1.00 50.12 123 ASN A O 1
ATOM 804 N N . PRO A 1 129 ? 80.788 0.912 113.234 1.00 54.06 124 PRO A N 1
ATOM 805 C CA . PRO A 1 129 ? 80.087 -0.367 113.080 1.00 55.58 124 PRO A CA 1
ATOM 806 C C . PRO A 1 129 ? 80.054 -0.851 111.634 1.00 56.79 124 PRO A C 1
ATOM 807 O O . PRO A 1 129 ? 80.017 -2.061 111.405 1.00 58.06 124 PRO A O 1
ATOM 811 N N . ASP A 1 130 ? 80.092 0.080 110.679 1.00 56.62 125 ASP A N 1
ATOM 812 C CA . ASP A 1 130 ? 80.070 -0.263 109.260 1.00 57.72 125 ASP A CA 1
ATOM 813 C C . ASP A 1 130 ? 81.479 -0.377 108.663 1.00 54.39 125 ASP A C 1
ATOM 814 O O . ASP A 1 130 ? 81.651 -0.225 107.458 1.00 54.58 125 ASP A O 1
ATOM 819 N N . GLU A 1 131 ? 82.485 -0.669 109.491 1.00 51.18 126 GLU A N 1
ATOM 820 C CA . GLU A 1 131 ? 83.845 -0.916 108.991 1.00 48.70 126 GLU A CA 1
ATOM 821 C C . GLU A 1 131 ? 83.795 -1.942 107.858 1.00 49.78 126 GLU A C 1
ATOM 822 O O . GLU A 1 131 ? 83.201 -3.000 108.027 1.00 50.76 126 GLU A O 1
ATOM 828 N N . ARG A 1 132 ? 84.417 -1.642 106.719 1.00 50.04 127 ARG A N 1
ATOM 829 C CA . ARG A 1 132 ? 84.296 -2.531 105.556 1.00 52.24 127 ARG A CA 1
ATOM 830 C C . ARG A 1 132 ? 85.362 -3.621 105.549 1.00 48.88 127 ARG A C 1
ATOM 831 O O . ARG A 1 132 ? 85.098 -4.737 105.125 1.00 49.69 127 ARG A O 1
ATOM 839 N N . ASP A 1 133 ? 86.558 -3.291 106.008 1.00 44.44 128 ASP A N 1
ATOM 840 C CA . ASP A 1 133 ? 87.676 -4.203 105.943 1.00 42.33 128 ASP A CA 1
ATOM 841 C C . ASP A 1 133 ? 88.579 -3.986 107.154 1.00 39.19 128 ASP A C 1
ATOM 842 O O . ASP A 1 133 ? 89.190 -2.924 107.281 1.00 36.90 128 ASP A O 1
ATOM 847 N N . ALA A 1 134 ? 88.667 -5.001 108.019 1.00 37.88 129 ALA A N 1
ATOM 848 C CA . ALA A 1 134 ? 89.368 -4.877 109.281 1.00 36.18 129 ALA A CA 1
ATOM 849 C C . ALA A 1 134 ? 90.855 -4.693 109.077 1.00 34.65 129 ALA A C 1
ATOM 850 O O . ALA A 1 134 ? 91.469 -3.815 109.676 1.00 33.53 129 ALA A O 1
ATOM 852 N N . SER A 1 135 ? 91.442 -5.502 108.207 1.00 35.24 130 SER A N 1
ATOM 853 C CA . SER A 1 135 ? 92.880 -5.424 107.977 1.00 34.59 130 SER A CA 1
ATOM 854 C C . SER A 1 135 ? 93.292 -4.057 107.423 1.00 34.09 130 SER A C 1
ATOM 855 O O . SER A 1 135 ? 94.387 -3.569 107.696 1.00 32.48 130 SER A O 1
ATOM 858 N N . GLU A 1 136 ? 92.418 -3.477 106.603 1.00 35.79 131 GLU A N 1
ATOM 859 C CA . GLU A 1 136 ? 92.676 -2.176 105.968 1.00 35.68 131 GLU A CA 1
ATOM 860 C C . GLU A 1 136 ? 92.674 -1.064 107.018 1.00 34.30 131 GLU A C 1
ATOM 861 O O . GLU A 1 136 ? 93.571 -0.227 107.051 1.00 32.92 131 GLU A O 1
ATOM 867 N N . ALA A 1 137 ? 91.670 -1.084 107.886 1.00 34.47 132 ALA A N 1
ATOM 868 C CA . ALA A 1 137 ? 91.558 -0.091 108.953 1.00 33.57 132 ALA A CA 1
ATOM 869 C C . ALA A 1 137 ? 92.695 -0.205 109.950 1.00 31.66 132 ALA A C 1
ATOM 870 O O . ALA A 1 137 ? 93.238 0.797 110.410 1.00 31.11 132 ALA A O 1
ATOM 872 N N . LEU A 1 138 ? 93.065 -1.427 110.291 1.00 31.94 133 LEU A N 1
ATOM 873 C CA . LEU A 1 138 ? 94.217 -1.652 111.156 1.00 30.27 133 LEU A CA 1
ATOM 874 C C . LEU A 1 138 ? 95.468 -1.000 110.594 1.00 29.94 133 LEU A C 1
ATOM 875 O O . LEU A 1 138 ? 96.180 -0.278 111.286 1.00 27.69 133 LEU A O 1
ATOM 880 N N . ARG A 1 139 ? 95.718 -1.251 109.315 1.00 31.19 134 ARG A N 1
ATOM 881 C CA A ARG A 1 139 ? 96.918 -0.747 108.648 0.50 31.51 134 ARG A CA 1
ATOM 882 C CA B ARG A 1 139 ? 96.923 -0.756 108.691 0.50 31.63 134 ARG A CA 1
ATOM 883 C C . ARG A 1 139 ? 96.896 0.779 108.635 1.00 31.25 134 ARG A C 1
ATOM 884 O O . ARG A 1 139 ? 97.896 1.426 108.930 1.00 29.81 134 ARG A O 1
ATOM 899 N N . LEU A 1 140 ? 95.745 1.358 108.292 1.00 31.56 135 LEU A N 1
ATOM 900 C CA . LEU A 1 140 ? 95.637 2.808 108.212 1.00 31.57 135 LEU A CA 1
ATOM 901 C C . LEU A 1 140 ? 95.870 3.483 109.579 1.00 29.69 135 LEU A C 1
ATOM 902 O O . LEU A 1 140 ? 96.633 4.438 109.692 1.00 28.51 135 LEU A O 1
ATOM 907 N N . GLY A 1 141 ? 95.207 2.967 110.614 1.00 29.30 136 GLY A N 1
ATOM 908 C CA . GLY A 1 141 ? 95.376 3.480 111.971 1.00 28.23 136 GLY A CA 1
ATOM 909 C C . GLY A 1 141 ? 96.828 3.450 112.397 1.00 27.09 136 GLY A C 1
ATOM 910 O O . GLY A 1 141 ? 97.378 4.437 112.888 1.00 26.76 136 GLY A O 1
ATOM 911 N N . LEU A 1 142 ? 97.469 2.313 112.200 1.00 26.32 137 LEU A N 1
ATOM 912 C CA . LEU A 1 142 ? 98.872 2.200 112.565 1.00 25.23 137 LEU A CA 1
ATOM 913 C C . LEU A 1 142 ? 99.742 3.166 111.766 1.00 25.49 137 LEU A C 1
ATOM 914 O O . LEU A 1 142 ? 100.674 3.771 112.320 1.00 24.35 137 LEU A O 1
ATOM 919 N N . ASP A 1 143 ? 99.463 3.287 110.456 1.00 26.43 138 ASP A N 1
ATOM 920 C CA . ASP A 1 143 ? 100.238 4.184 109.617 1.00 26.82 138 ASP A CA 1
ATOM 921 C C . ASP A 1 143 ? 100.205 5.608 110.136 1.00 25.59 138 ASP A C 1
ATOM 922 O O . ASP A 1 143 ? 101.235 6.280 110.145 1.00 25.16 138 ASP A O 1
ATOM 927 N N . ILE A 1 144 ? 99.022 6.075 110.522 1.00 25.10 139 ILE A N 1
ATOM 928 C CA . ILE A 1 144 ? 98.847 7.465 110.957 1.00 25.18 139 ILE A CA 1
ATOM 929 C C . ILE A 1 144 ? 99.310 7.679 112.411 1.00 24.60 139 ILE A C 1
ATOM 930 O O . ILE A 1 144 ? 100.027 8.623 112.722 1.00 24.15 139 ILE A O 1
ATOM 935 N N . MET A 1 145 ? 98.866 6.806 113.302 1.00 24.42 140 MET A N 1
ATOM 936 C CA . MET A 1 145 ? 99.077 7.065 114.762 1.00 24.46 140 MET A CA 1
ATOM 937 C C . MET A 1 145 ? 100.260 6.418 115.397 1.00 23.79 140 MET A C 1
ATOM 938 O O . MET A 1 145 ? 100.627 6.768 116.535 1.00 24.57 140 MET A O 1
ATOM 943 N N . LEU A 1 146 ? 100.858 5.437 114.746 1.00 23.35 141 LEU A N 1
ATOM 944 C CA . LEU A 1 146 ? 102.098 4.839 115.251 1.00 22.63 141 LEU A CA 1
ATOM 945 C C . LEU A 1 146 ? 103.269 5.290 114.355 1.00 22.86 141 LEU A C 1
ATOM 946 O O . LEU A 1 146 ? 104.173 5.983 114.801 1.00 23.49 141 LEU A O 1
ATOM 951 N N . ILE A 1 147 ? 103.251 4.891 113.082 1.00 22.45 142 ILE A N 1
ATOM 952 C CA . ILE A 1 147 ? 104.359 5.257 112.191 1.00 22.57 142 ILE A CA 1
ATOM 953 C C . ILE A 1 147 ? 104.396 6.785 112.005 1.00 22.66 142 ILE A C 1
ATOM 954 O O . ILE A 1 147 ? 105.467 7.376 111.973 1.00 22.71 142 ILE A O 1
ATOM 959 N N . GLY A 1 148 ? 103.230 7.398 111.920 1.00 22.55 143 GLY A N 1
ATOM 960 C CA . GLY A 1 148 ? 103.137 8.828 111.752 1.00 23.72 143 GLY A CA 1
ATOM 961 C C . GLY A 1 148 ? 103.769 9.636 112.870 1.00 23.65 143 GLY A C 1
ATOM 962 O O . GLY A 1 148 ? 104.369 10.679 112.618 1.00 24.06 143 GLY A O 1
ATOM 963 N N . VAL A 1 149 ? 103.590 9.156 114.102 1.00 23.26 144 VAL A N 1
ATOM 964 C CA . VAL A 1 149 ? 104.241 9.735 115.261 1.00 23.21 144 VAL A CA 1
ATOM 965 C C . VAL A 1 149 ? 105.734 9.495 115.199 1.00 23.49 144 VAL A C 1
ATOM 966 O O . VAL A 1 149 ? 106.514 10.422 115.384 1.00 24.16 144 VAL A O 1
ATOM 970 N N . TRP A 1 150 ? 106.134 8.279 114.846 1.00 23.34 145 TRP A N 1
ATOM 971 C CA . TRP A 1 150 ? 107.558 7.970 114.684 1.00 23.67 145 TRP A CA 1
ATOM 972 C C . TRP A 1 150 ? 108.212 8.848 113.606 1.00 24.76 145 TRP A C 1
ATOM 973 O O . TRP A 1 150 ? 109.310 9.360 113.789 1.00 25.45 145 TRP A O 1
ATOM 984 N N . ASN A 1 151 ? 107.532 9.022 112.483 1.00 25.10 146 ASN A N 1
ATOM 985 C CA . ASN A 1 151 ? 107.999 9.946 111.472 1.00 26.18 146 ASN A CA 1
ATOM 986 C C . ASN A 1 151 ? 108.198 11.367 112.013 1.00 27.12 146 ASN A C 1
ATOM 987 O O . ASN A 1 151 ? 109.173 12.035 111.677 1.00 27.66 146 ASN A O 1
ATOM 992 N N . THR A 1 152 ? 107.252 11.823 112.835 1.00 27.11 147 THR A N 1
ATOM 993 C CA . THR A 1 152 ? 107.263 13.199 113.357 1.00 27.90 147 THR A CA 1
ATOM 994 C C . THR A 1 152 ? 108.473 13.424 114.270 1.00 28.68 147 THR A C 1
ATOM 995 O O . THR A 1 152 ? 109.100 14.483 114.221 1.00 29.92 147 THR A O 1
ATOM 999 N N . PHE A 1 153 ? 108.820 12.427 115.082 1.00 28.31 148 PHE A N 1
ATOM 1000 C CA . PHE A 1 153 ? 110.039 12.495 115.869 1.00 28.53 148 PHE A CA 1
ATOM 1001 C C . PHE A 1 153 ? 111.253 12.409 114.956 1.00 29.27 148 PHE A C 1
ATOM 1002 O O . PHE A 1 153 ? 112.209 13.159 115.114 1.00 30.24 148 PHE A O 1
ATOM 1010 N N . GLN A 1 154 ? 111.234 11.480 114.009 1.00 29.43 149 GLN A N 1
ATOM 1011 C CA . GLN A 1 154 ? 112.415 11.256 113.138 1.00 30.79 149 GLN A CA 1
ATOM 1012 C C . GLN A 1 154 ? 112.870 12.481 112.347 1.00 31.32 149 GLN A C 1
ATOM 1013 O O . GLN A 1 154 ? 114.063 12.716 112.198 1.00 31.86 149 GLN A O 1
ATOM 1019 N N . VAL A 1 155 ? 111.922 13.273 111.870 1.00 30.86 150 VAL A N 1
ATOM 1020 C CA . VAL A 1 155 ? 112.279 14.473 111.094 1.00 32.03 150 VAL A CA 1
ATOM 1021 C C . VAL A 1 155 ? 112.934 15.577 111.927 1.00 32.55 150 VAL A C 1
ATOM 1022 O O . VAL A 1 155 ? 113.565 16.477 111.392 1.00 33.15 150 VAL A O 1
ATOM 1026 N N . ALA A 1 156 ? 112.805 15.482 113.256 1.00 31.52 151 ALA A N 1
ATOM 1027 C CA . ALA A 1 156 ? 113.239 16.552 114.144 1.00 32.18 151 ALA A CA 1
ATOM 1028 C C . ALA A 1 156 ? 114.537 16.272 114.872 1.00 32.70 151 ALA A C 1
ATOM 1029 O O . ALA A 1 156 ? 115.287 17.197 115.196 1.00 33.45 151 ALA A O 1
ATOM 1031 N N . ILE A 1 157 ? 114.785 15.001 115.179 1.00 31.92 152 ILE A N 1
ATOM 1032 C CA . ILE A 1 157 ? 115.867 14.640 116.097 1.00 32.48 152 ILE A CA 1
ATOM 1033 C C . ILE A 1 157 ? 117.256 15.044 115.582 1.00 34.52 152 ILE A C 1
ATOM 1034 O O . ILE A 1 157 ? 118.026 15.635 116.342 1.00 35.95 152 ILE A O 1
ATOM 1039 N N . PRO A 1 158 ? 117.587 14.728 114.316 1.00 35.50 153 PRO A N 1
ATOM 1040 C CA . PRO A 1 158 ? 118.894 15.131 113.805 1.00 37.24 153 PRO A CA 1
ATOM 1041 C C . PRO A 1 158 ? 119.190 16.622 113.968 1.00 38.72 153 PRO A C 1
ATOM 1042 O O . PRO A 1 158 ? 120.304 16.996 114.333 1.00 39.80 153 PRO A O 1
ATOM 1046 N N . HIS A 1 159 ? 118.194 17.454 113.693 1.00 38.70 154 HIS A N 1
ATOM 1047 C CA . HIS A 1 159 ? 118.334 18.889 113.869 1.00 40.73 154 HIS A CA 1
ATOM 1048 C C . HIS A 1 159 ? 118.511 19.269 115.348 1.00 40.93 154 HIS A C 1
ATOM 1049 O O . HIS A 1 159 ? 119.381 20.049 115.683 1.00 42.31 154 HIS A O 1
ATOM 1056 N N . MET A 1 160 ? 117.685 18.726 116.221 1.00 39.75 155 MET A N 1
ATOM 1057 C CA . MET A 1 160 ? 117.790 19.057 117.657 1.00 40.18 155 MET A CA 1
ATOM 1058 C C . MET A 1 160 ? 119.150 18.678 118.199 1.00 41.84 155 MET A C 1
ATOM 1059 O O . MET A 1 160 ? 119.730 19.427 118.969 1.00 43.38 155 MET A O 1
ATOM 1064 N N . LYS A 1 161 ? 119.675 17.537 117.775 1.00 42.29 156 LYS A N 1
ATOM 1065 C CA . LYS A 1 161 ? 121.025 17.149 118.155 1.00 44.77 156 LYS A CA 1
ATOM 1066 C C . LYS A 1 161 ? 122.084 18.088 117.590 1.00 48.28 156 LYS A C 1
ATOM 1067 O O . LYS A 1 161 ? 122.961 18.548 118.320 1.00 50.38 156 LYS A O 1
ATOM 1073 N N . GLU A 1 162 ? 121.999 18.345 116.284 1.00 49.47 157 GLU A N 1
ATOM 1074 C CA . GLU A 1 162 ? 122.907 19.253 115.584 1.00 52.89 157 GLU A CA 1
ATOM 1075 C C . GLU A 1 162 ? 123.029 20.599 116.324 1.00 53.10 157 GLU A C 1
ATOM 1076 O O . GLU A 1 162 ? 124.118 20.986 116.717 1.00 53.82 157 GLU A O 1
ATOM 1082 N N . ARG A 1 163 ? 121.895 21.274 116.522 1.00 52.06 158 ARG A N 1
ATOM 1083 C CA . ARG A 1 163 ? 121.839 22.605 117.119 1.00 53.23 158 ARG A CA 1
ATOM 1084 C C . ARG A 1 163 ? 122.292 22.621 118.576 1.00 53.59 158 ARG A C 1
ATOM 1085 O O . ARG A 1 163 ? 122.645 23.667 119.095 1.00 54.48 158 ARG A O 1
ATOM 1087 N N . GLY A 1 164 ? 122.233 21.468 119.245 1.00 52.23 159 GLY A N 1
ATOM 1088 C CA . GLY A 1 164 ? 122.855 21.296 120.554 1.00 52.59 159 GLY A CA 1
ATOM 1089 C C . GLY A 1 164 ? 122.293 22.100 121.724 1.00 52.03 159 GLY A C 1
ATOM 1090 O O . GLY A 1 164 ? 122.950 22.207 122.746 1.00 52.29 159 GLY A O 1
ATOM 1091 N N . GLN A 1 165 ? 121.096 22.673 121.574 1.00 51.39 160 GLN A N 1
ATOM 1092 C CA . GLN A 1 165 ? 120.414 23.396 122.663 1.00 51.45 160 GLN A CA 1
ATOM 1093 C C . GLN A 1 165 ? 119.312 22.543 123.274 1.00 49.03 160 GLN A C 1
ATOM 1094 O O . GLN A 1 165 ? 118.356 23.078 123.835 1.00 49.61 160 GLN A O 1
ATOM 1100 N N . GLY A 1 166 ? 119.417 21.226 123.142 1.00 47.27 161 GLY A N 1
ATOM 1101 C CA . GLY A 1 166 ? 118.377 20.323 123.640 1.00 45.02 161 GLY A CA 1
ATOM 1102 C C . GLY A 1 166 ? 117.048 20.524 122.943 1.00 43.22 161 GLY A C 1
ATOM 1103 O O . GLY A 1 166 ? 116.999 21.023 121.825 1.00 43.88 161 GLY A O 1
ATOM 1104 N N . GLY A 1 167 ? 115.971 20.148 123.618 1.00 40.93 162 GLY A N 1
ATOM 1105 C CA . GLY A 1 167 ? 114.633 20.349 123.085 1.00 39.03 162 GLY A CA 1
ATOM 1106 C C . GLY A 1 167 ? 113.567 19.508 123.747 1.00 36.55 162 GLY A C 1
ATOM 1107 O O . GLY A 1 167 ? 113.783 18.940 124.814 1.00 36.34 162 GLY A O 1
ATOM 1108 N N . ASN A 1 168 ? 112.398 19.484 123.131 1.00 34.55 163 ASN A N 1
ATOM 1109 C CA . ASN A 1 168 ? 111.254 18.769 123.641 1.00 32.68 163 ASN A CA 1
ATOM 1110 C C . ASN A 1 168 ? 110.505 18.036 122.516 1.00 31.25 163 ASN A C 1
ATOM 1111 O O . ASN A 1 168 ? 110.148 18.649 121.502 1.00 30.46 163 ASN A O 1
ATOM 1116 N N . LEU A 1 169 ? 110.247 16.749 122.741 1.00 28.91 164 LEU A N 1
ATOM 1117 C CA . LEU A 1 169 ? 109.302 15.988 121.965 1.00 27.55 164 LEU A CA 1
ATOM 1118 C C . LEU A 1 169 ? 108.089 15.625 122.823 1.00 26.77 164 LEU A C 1
ATOM 1119 O O . LEU A 1 169 ? 108.229 15.191 123.994 1.00 26.27 164 LEU A O 1
ATOM 1124 N N . ILE A 1 170 ? 106.910 15.791 122.241 1.00 26.15 165 ILE A N 1
ATOM 1125 C CA . ILE A 1 170 ? 105.647 15.482 122.885 1.00 25.45 165 ILE A CA 1
ATOM 1126 C C . ILE A 1 170 ? 104.824 14.574 121.955 1.00 24.78 165 ILE A C 1
ATOM 1127 O O . ILE A 1 170 ? 104.709 14.849 120.747 1.00 24.92 165 ILE A O 1
ATOM 1132 N N . ALA A 1 171 ? 104.260 13.502 122.495 1.00 23.93 166 ALA A N 1
ATOM 1133 C CA . ALA A 1 171 ? 103.338 12.684 121.727 1.00 24.10 166 ALA A CA 1
ATOM 1134 C C . ALA A 1 171 ? 101.988 12.634 122.403 1.00 24.36 166 ALA A C 1
ATOM 1135 O O . ALA A 1 171 ? 101.906 12.561 123.637 1.00 23.97 166 ALA A O 1
ATOM 1137 N N . THR A 1 172 ? 100.934 12.638 121.593 1.00 24.63 167 THR A N 1
ATOM 1138 C CA . THR A 1 172 ? 99.589 12.533 122.104 1.00 24.95 167 THR A CA 1
ATOM 1139 C C . THR A 1 172 ? 99.130 11.082 122.116 1.00 24.69 167 THR A C 1
ATOM 1140 O O . THR A 1 172 ? 98.895 10.489 121.047 1.00 24.78 167 THR A O 1
ATOM 1144 N N . SER A 1 173 ? 99.033 10.512 123.329 1.00 24.01 168 SER A N 1
ATOM 1145 C CA . SER A 1 173 ? 98.472 9.177 123.513 1.00 23.96 168 SER A CA 1
ATOM 1146 C C . SER A 1 173 ? 96.978 9.340 123.755 1.00 24.82 168 SER A C 1
ATOM 1147 O O . SER A 1 173 ? 96.399 10.302 123.290 1.00 25.33 168 SER A O 1
ATOM 1150 N N . SER A 1 174 ? 96.367 8.432 124.504 1.00 25.38 169 SER A N 1
ATOM 1151 C CA . SER A 1 174 ? 94.933 8.471 124.781 1.00 26.97 169 SER A CA 1
ATOM 1152 C C . SER A 1 174 ? 94.589 7.637 126.001 1.00 28.41 169 SER A C 1
ATOM 1153 O O . SER A 1 174 ? 94.987 6.479 126.080 1.00 28.60 169 SER A O 1
ATOM 1156 N N . MET A 1 175 ? 93.801 8.202 126.906 1.00 30.51 170 MET A N 1
ATOM 1157 C CA . MET A 1 175 ? 93.457 7.535 128.166 1.00 33.00 170 MET A CA 1
ATOM 1158 C C . MET A 1 175 ? 92.589 6.322 127.886 1.00 35.24 170 MET A C 1
ATOM 1159 O O . MET A 1 175 ? 92.853 5.218 128.359 1.00 32.02 170 MET A O 1
ATOM 1164 N N . ILE A 1 176 ? 91.606 6.527 127.004 1.00 40.19 171 ILE A N 1
ATOM 1165 C CA . ILE A 1 176 ? 90.621 5.498 126.659 1.00 42.65 171 ILE A CA 1
ATOM 1166 C C . ILE A 1 176 ? 91.360 4.291 126.054 1.00 41.59 171 ILE A C 1
ATOM 1167 O O . ILE A 1 176 ? 90.996 3.138 126.297 1.00 42.53 171 ILE A O 1
ATOM 1172 N N . ALA A 1 177 ? 92.432 4.557 125.312 1.00 39.36 172 ALA A N 1
ATOM 1173 C CA . ALA A 1 177 ? 93.230 3.490 124.738 1.00 38.66 172 ALA A CA 1
ATOM 1174 C C . ALA A 1 177 ? 94.006 2.738 125.810 1.00 37.55 172 ALA A C 1
ATOM 1175 O O . ALA A 1 177 ? 94.105 1.518 125.772 1.00 38.19 172 ALA A O 1
ATOM 1177 N N . LEU A 1 178 ? 94.517 3.456 126.802 1.00 38.93 173 LEU A N 1
ATOM 1178 C CA . LEU A 1 178 ? 95.199 2.818 127.942 1.00 36.28 173 LEU A CA 1
ATOM 1179 C C . LEU A 1 178 ? 94.281 2.138 128.947 1.00 35.97 173 LEU A C 1
ATOM 1180 O O . LEU A 1 178 ? 94.748 1.679 129.978 1.00 37.44 173 LEU A O 1
ATOM 1185 N N . LEU A 1 179 ? 92.991 2.065 128.676 1.00 35.47 174 LEU A N 1
ATOM 1186 C CA . LEU A 1 179 ? 92.054 1.334 129.513 1.00 35.59 174 LEU A CA 1
ATOM 1187 C C . LEU A 1 179 ? 91.561 0.007 128.912 1.00 35.38 174 LEU A C 1
ATOM 1188 O O . LEU A 1 179 ? 90.630 -0.592 129.436 1.00 33.08 174 LEU A O 1
ATOM 1193 N N . ASP A 1 180 ? 92.179 -0.429 127.808 1.00 36.21 175 ASP A N 1
ATOM 1194 C CA . ASP A 1 180 ? 91.978 -1.772 127.252 1.00 37.11 175 ASP A CA 1
ATOM 1195 C C . ASP A 1 180 ? 90.540 -2.061 126.792 1.00 36.78 175 ASP A C 1
ATOM 1196 O O . ASP A 1 180 ? 89.967 -3.114 127.071 1.00 37.13 175 ASP A O 1
ATOM 1201 N N . LEU A 1 181 ? 89.978 -1.096 126.086 1.00 35.74 176 LEU A N 1
ATOM 1202 C CA . LEU A 1 181 ? 88.631 -1.204 125.567 1.00 37.31 176 LEU A CA 1
ATOM 1203 C C . LEU A 1 181 ? 88.715 -1.327 124.039 1.00 35.49 176 LEU A C 1
ATOM 1204 O O . LEU A 1 181 ? 89.299 -0.478 123.380 1.00 33.86 176 LEU A O 1
ATOM 1209 N N . THR A 1 182 ? 88.215 -2.433 123.501 1.00 35.14 177 THR A N 1
ATOM 1210 C CA . THR A 1 182 ? 88.174 -2.619 122.054 1.00 35.01 177 THR A CA 1
ATOM 1211 C C . THR A 1 182 ? 86.914 -3.363 121.718 1.00 36.17 177 THR A C 1
ATOM 1212 O O . THR A 1 182 ? 86.373 -4.095 122.550 1.00 36.49 177 THR A O 1
ATOM 1216 N N . ASP A 1 183 ? 86.445 -3.158 120.499 1.00 36.22 178 ASP A N 1
ATOM 1217 C CA . ASP A 1 183 ? 85.402 -3.997 119.977 1.00 37.59 178 ASP A CA 1
ATOM 1218 C C . ASP A 1 183 ? 86.006 -5.038 119.065 1.00 37.12 178 ASP A C 1
ATOM 1219 O O . ASP A 1 183 ? 85.294 -5.837 118.522 1.00 38.08 178 ASP A O 1
ATOM 1224 N N . GLY A 1 184 ? 87.335 -5.057 118.924 1.00 35.62 179 GLY A N 1
ATOM 1225 C CA . GLY A 1 184 ? 87.989 -6.104 118.136 1.00 35.13 179 GLY A CA 1
ATOM 1226 C C . GLY A 1 184 ? 87.847 -5.897 116.626 1.00 35.85 179 GLY A C 1
ATOM 1227 O O . GLY A 1 184 ? 88.150 -6.797 115.846 1.00 35.35 179 GLY A O 1
ATOM 1228 N N . ARG A 1 185 ? 87.395 -4.712 116.225 1.00 35.98 180 ARG A N 1
ATOM 1229 C CA . ARG A 1 185 ? 87.468 -4.302 114.822 1.00 36.74 180 ARG A CA 1
ATOM 1230 C C . ARG A 1 185 ? 88.871 -3.749 114.551 1.00 34.08 180 ARG A C 1
ATOM 1231 O O . ARG A 1 185 ? 89.603 -3.407 115.475 1.00 32.22 180 ARG A O 1
ATOM 1239 N N . GLY A 1 186 ? 89.261 -3.696 113.289 1.00 33.21 181 GLY A N 1
ATOM 1240 C CA . GLY A 1 186 ? 90.629 -3.326 112.952 1.00 31.75 181 GLY A CA 1
ATOM 1241 C C . GLY A 1 186 ? 90.966 -1.909 113.369 1.00 30.71 181 GLY A C 1
ATOM 1242 O O . GLY A 1 186 ? 92.051 -1.631 113.868 1.00 29.52 181 GLY A O 1
ATOM 1243 N N . GLY A 1 187 ? 90.032 -0.999 113.133 1.00 31.73 182 GLY A N 1
ATOM 1244 C CA . GLY A 1 187 ? 90.251 0.405 113.409 1.00 31.28 182 GLY A CA 1
ATOM 1245 C C . GLY A 1 187 ? 90.433 0.647 114.891 1.00 30.11 182 GLY A C 1
ATOM 1246 O O . GLY A 1 187 ? 91.332 1.346 115.293 1.00 29.53 182 GLY A O 1
ATOM 1247 N N . THR A 1 188 ? 89.553 0.085 115.693 1.00 30.95 183 THR A N 1
ATOM 1248 C CA . THR A 1 188 ? 89.641 0.221 117.155 1.00 30.32 183 THR A CA 1
ATOM 1249 C C . THR A 1 188 ? 90.941 -0.350 117.671 1.00 28.82 183 THR A C 1
ATOM 1250 O O . THR A 1 188 ? 91.634 0.285 118.496 1.00 27.38 183 THR A O 1
ATOM 1254 N N . ASP A 1 189 ? 91.301 -1.536 117.178 1.00 28.77 184 ASP A N 1
ATOM 1255 C CA . ASP A 1 189 ? 92.577 -2.145 117.549 1.00 28.07 184 ASP A CA 1
ATOM 1256 C C . ASP A 1 189 ? 93.798 -1.329 117.128 1.00 26.73 184 ASP A C 1
ATOM 1257 O O . ASP A 1 189 ? 94.795 -1.275 117.857 1.00 25.87 184 ASP A O 1
ATOM 1262 N N . ALA A 1 190 ? 93.750 -0.676 115.963 1.00 26.99 185 ALA A N 1
ATOM 1263 C CA . ALA A 1 190 ? 94.851 0.189 115.550 1.00 26.01 185 ALA A CA 1
ATOM 1264 C C . ALA A 1 190 ? 95.035 1.354 116.523 1.00 25.54 185 ALA A C 1
ATOM 1265 O O . ALA A 1 190 ? 96.149 1.738 116.861 1.00 24.18 185 ALA A O 1
ATOM 1267 N N . TYR A 1 191 ? 93.922 1.913 116.958 1.00 26.70 186 TYR A N 1
ATOM 1268 C CA . TYR A 1 191 ? 93.935 3.061 117.842 1.00 27.34 186 TYR A CA 1
ATOM 1269 C C . TYR A 1 191 ? 94.535 2.675 119.213 1.00 25.90 186 TYR A C 1
ATOM 1270 O O . TYR A 1 191 ? 95.464 3.325 119.731 1.00 24.58 186 TYR A O 1
ATOM 1279 N N . LEU A 1 192 ? 94.016 1.591 119.771 1.00 25.84 187 LEU A N 1
ATOM 1280 C CA . LEU A 1 192 ? 94.470 1.088 121.065 1.00 25.58 187 LEU A CA 1
ATOM 1281 C C . LEU A 1 192 ? 95.964 0.771 121.014 1.00 23.77 187 LEU A C 1
ATOM 1282 O O . LEU A 1 192 ? 96.756 1.294 121.828 1.00 22.29 187 LEU A O 1
ATOM 1287 N N . THR A 1 193 ? 96.372 -0.036 120.030 1.00 22.67 188 THR A N 1
ATOM 1288 C CA . THR A 1 193 ? 97.770 -0.458 119.933 1.00 21.64 188 THR A CA 1
ATOM 1289 C C . THR A 1 193 ? 98.711 0.705 119.620 1.00 21.62 188 THR A C 1
ATOM 1290 O O . THR A 1 193 ? 99.823 0.778 120.161 1.00 21.33 188 THR A O 1
ATOM 1294 N N . SER A 1 194 ? 98.304 1.625 118.745 1.00 22.78 189 SER A N 1
ATOM 1295 C CA . SER A 1 194 ? 99.180 2.788 118.429 1.00 23.18 189 SER A CA 1
ATOM 1296 C C . SER A 1 194 ? 99.360 3.717 119.632 1.00 22.31 189 SER A C 1
ATOM 1297 O O . SER A 1 194 ? 100.491 4.123 119.939 1.00 21.51 189 SER A O 1
ATOM 1300 N N . LYS A 1 195 ? 98.261 4.037 120.309 1.00 21.88 190 LYS A N 1
ATOM 1301 C CA . LYS A 1 195 ? 98.302 4.950 121.435 1.00 21.79 190 LYS A CA 1
ATOM 1302 C C . LYS A 1 195 ? 99.057 4.337 122.599 1.00 21.29 190 LYS A C 1
ATOM 1303 O O . LYS A 1 195 ? 99.741 5.049 123.305 1.00 21.71 190 LYS A O 1
ATOM 1309 N N . LEU A 1 196 ? 98.976 3.021 122.801 1.00 20.98 191 LEU A N 1
ATOM 1310 C CA . LEU A 1 196 ? 99.824 2.372 123.806 1.00 20.59 191 LEU A CA 1
ATOM 1311 C C . LEU A 1 196 ? 101.289 2.338 123.365 1.00 20.38 191 LEU A C 1
ATOM 1312 O O . LEU A 1 196 ? 102.201 2.679 124.123 1.00 19.89 191 LEU A O 1
ATOM 1317 N N . ALA A 1 197 ? 101.518 1.965 122.105 1.00 20.66 192 ALA A N 1
ATOM 1318 C CA . ALA A 1 197 ? 102.869 1.875 121.581 1.00 20.77 192 ALA A CA 1
ATOM 1319 C C . ALA A 1 197 ? 103.645 3.166 121.735 1.00 20.86 192 ALA A C 1
ATOM 1320 O O . ALA A 1 197 ? 104.846 3.172 122.033 1.00 20.34 192 ALA A O 1
ATOM 1322 N N . ILE A 1 198 ? 102.969 4.274 121.498 1.00 21.99 193 ILE A N 1
ATOM 1323 C CA . ILE A 1 198 ? 103.674 5.547 121.544 1.00 22.36 193 ILE A CA 1
ATOM 1324 C C . ILE A 1 198 ? 104.100 5.950 122.964 1.00 22.17 193 ILE A C 1
ATOM 1325 O O . ILE A 1 198 ? 105.057 6.714 123.112 1.00 22.19 193 ILE A O 1
ATOM 1330 N N . THR A 1 199 ? 103.465 5.396 124.002 1.00 22.28 194 THR A N 1
ATOM 1331 C CA . THR A 1 199 ? 103.989 5.580 125.380 1.00 22.09 194 THR A CA 1
ATOM 1332 C C . THR A 1 199 ? 105.343 4.910 125.539 1.00 22.50 194 THR A C 1
ATOM 1333 O O . THR A 1 199 ? 106.208 5.427 126.253 1.00 23.07 194 THR A O 1
ATOM 1337 N N . GLY A 1 200 ? 105.563 3.792 124.825 1.00 22.08 195 GLY A N 1
ATOM 1338 C CA . GLY A 1 200 ? 106.867 3.169 124.791 1.00 21.99 195 GLY A CA 1
ATOM 1339 C C . GLY A 1 200 ? 107.897 3.976 124.050 1.00 22.35 195 GLY A C 1
ATOM 1340 O O . GLY A 1 200 ? 109.085 4.035 124.449 1.00 23.27 195 GLY A O 1
ATOM 1341 N N . LEU A 1 201 ? 107.494 4.559 122.925 1.00 22.34 196 LEU A N 1
ATOM 1342 C CA . LEU A 1 201 ? 108.378 5.455 122.187 1.00 23.28 196 LEU A CA 1
ATOM 1343 C C . LEU A 1 201 ? 108.779 6.599 123.119 1.00 22.75 196 LEU A C 1
ATOM 1344 O O . LEU A 1 201 ? 109.951 6.981 123.198 1.00 22.76 196 LEU A O 1
ATOM 1349 N N . VAL A 1 202 ? 107.799 7.139 123.829 1.00 22.49 197 VAL A N 1
ATOM 1350 C CA . VAL A 1 202 ? 108.085 8.252 124.768 1.00 23.02 197 VAL A CA 1
ATOM 1351 C C . VAL A 1 202 ? 109.132 7.862 125.799 1.00 23.32 197 VAL A C 1
ATOM 1352 O O . VAL A 1 202 ? 110.158 8.542 125.929 1.00 23.97 197 VAL A O 1
ATOM 1356 N N . ARG A 1 203 ? 108.901 6.769 126.515 1.00 22.91 198 ARG A N 1
ATOM 1357 C CA . ARG A 1 203 ? 109.826 6.364 127.566 1.00 23.41 198 ARG A CA 1
ATOM 1358 C C . ARG A 1 203 ? 111.206 6.002 127.012 1.00 23.61 198 ARG A C 1
ATOM 1359 O O . ARG A 1 203 ? 112.231 6.429 127.549 1.00 24.15 198 ARG A O 1
ATOM 1367 N N . SER A 1 204 ? 111.248 5.264 125.904 1.00 23.54 199 SER A N 1
ATOM 1368 C CA . SER A 1 204 ? 112.526 4.807 125.350 1.00 23.82 199 SER A CA 1
ATOM 1369 C C . SER A 1 204 ? 113.324 5.942 124.741 1.00 24.35 199 SER A C 1
ATOM 1370 O O . SER A 1 204 ? 114.534 5.964 124.832 1.00 24.97 199 SER A O 1
ATOM 1373 N N . TYR A 1 205 ? 112.644 6.882 124.113 1.00 24.21 200 TYR A N 1
ATOM 1374 C CA . TYR A 1 205 ? 113.330 8.025 123.491 1.00 25.50 200 TYR A CA 1
ATOM 1375 C C . TYR A 1 205 ? 113.803 8.992 124.594 1.00 25.63 200 TYR A C 1
ATOM 1376 O O . TYR A 1 205 ? 114.873 9.594 124.492 1.00 25.93 200 TYR A O 1
ATOM 1385 N N . ALA A 1 206 ? 113.018 9.103 125.665 1.00 25.29 201 ALA A N 1
ATOM 1386 C CA . ALA A 1 206 ? 113.448 9.922 126.809 1.00 25.79 201 ALA A CA 1
ATOM 1387 C C . ALA A 1 206 ? 114.812 9.457 127.286 1.00 26.87 201 ALA A C 1
ATOM 1388 O O . ALA A 1 206 ? 115.728 10.261 127.487 1.00 27.88 201 ALA A O 1
ATOM 1390 N N . LEU A 1 207 ? 114.970 8.143 127.413 1.00 26.75 202 LEU A N 1
ATOM 1391 C CA . LEU A 1 207 ? 116.221 7.583 127.876 1.00 28.07 202 LEU A CA 1
ATOM 1392 C C . LEU A 1 207 ? 117.298 7.817 126.838 1.00 29.35 202 LEU A C 1
ATOM 1393 O O . LEU A 1 207 ? 118.368 8.340 127.148 1.00 31.61 202 LEU A O 1
ATOM 1398 N N . MET A 1 208 ? 116.993 7.487 125.592 1.00 29.40 203 MET A N 1
ATOM 1399 C CA . MET A 1 208 ? 117.965 7.592 124.504 1.00 30.44 203 MET A CA 1
ATOM 1400 C C . MET A 1 208 ? 118.500 9.006 124.359 1.00 31.38 203 MET A C 1
ATOM 1401 O O . MET A 1 208 ? 119.698 9.226 124.228 1.00 32.41 203 MET A O 1
ATOM 1406 N N . LEU A 1 209 ? 117.583 9.962 124.355 1.00 30.89 204 LEU A N 1
ATOM 1407 C CA . LEU A 1 209 ? 117.929 11.341 124.046 1.00 32.13 204 LEU A CA 1
ATOM 1408 C C . LEU A 1 209 ? 118.315 12.204 125.278 1.00 33.55 204 LEU A C 1
ATOM 1409 O O . LEU A 1 209 ? 118.713 13.373 125.110 1.00 35.38 204 LEU A O 1
ATOM 1414 N N . ALA A 1 210 ? 118.258 11.645 126.480 1.00 33.17 205 ALA A N 1
ATOM 1415 C CA . ALA A 1 210 ? 118.580 12.424 127.699 1.00 34.78 205 ALA A CA 1
ATOM 1416 C C . ALA A 1 210 ? 119.924 13.147 127.576 1.00 37.00 205 ALA A C 1
ATOM 1417 O O . ALA A 1 210 ? 120.010 14.332 127.841 1.00 37.54 205 ALA A O 1
ATOM 1419 N N . ALA A 1 211 ? 120.950 12.431 127.120 1.00 38.29 206 ALA A N 1
ATOM 1420 C CA . ALA A 1 211 ? 122.290 13.005 126.990 1.00 40.37 206 ALA A CA 1
ATOM 1421 C C . ALA A 1 211 ? 122.358 14.166 126.009 1.00 41.31 206 ALA A C 1
ATOM 1422 O O . ALA A 1 211 ? 123.248 14.98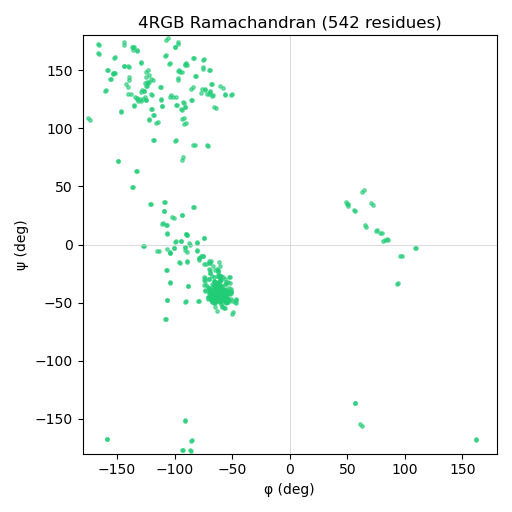1 126.103 1.00 43.37 206 ALA A O 1
ATOM 1424 N N . ASP A 1 212 ? 121.418 14.237 125.079 1.00 40.53 207 ASP A N 1
ATOM 1425 C CA . ASP A 1 212 ? 121.303 15.373 124.176 1.00 41.60 207 ASP A CA 1
ATOM 1426 C C . ASP A 1 212 ? 120.412 16.480 124.715 1.00 41.36 207 ASP A C 1
ATOM 1427 O O . ASP A 1 212 ? 120.079 17.430 124.012 1.00 42.06 207 ASP A O 1
ATOM 1432 N N . ARG A 1 213 ? 120.002 16.349 125.957 1.00 40.06 208 ARG A N 1
ATOM 1433 C CA . ARG A 1 213 ? 119.076 17.277 126.564 1.00 40.21 208 ARG A CA 1
ATOM 1434 C C . ARG A 1 213 ? 117.756 17.443 125.810 1.00 37.54 208 ARG A C 1
ATOM 1435 O O . ARG A 1 213 ? 117.121 18.489 125.877 1.00 38.07 208 ARG A O 1
ATOM 1443 N N . ILE A 1 214 ? 117.325 16.402 125.119 1.00 35.41 209 ILE A N 1
ATOM 1444 C CA . ILE A 1 214 ? 116.022 16.431 124.506 1.00 33.71 209 ILE A CA 1
ATOM 1445 C C . ILE A 1 214 ? 115.110 15.664 125.454 1.00 32.39 209 ILE A C 1
ATOM 1446 O O . ILE A 1 214 ? 115.335 14.479 125.747 1.00 31.73 209 ILE A O 1
ATOM 1451 N N . ARG A 1 215 ? 114.085 16.347 125.941 1.00 31.70 210 ARG A N 1
ATOM 1452 C CA . ARG A 1 215 ? 113.202 15.780 126.934 1.00 30.08 210 ARG A CA 1
ATOM 1453 C C . ARG A 1 215 ? 112.024 15.263 126.106 1.00 28.42 210 ARG A C 1
ATOM 1454 O O . ARG A 1 215 ? 111.644 15.910 125.111 1.00 28.52 210 ARG A O 1
ATOM 1462 N N . VAL A 1 216 ? 111.484 14.104 126.476 1.00 25.81 211 VAL A N 1
ATOM 1463 C CA . VAL A 1 216 ? 110.427 13.468 125.728 1.00 24.92 211 VAL A CA 1
ATOM 1464 C C . VAL A 1 216 ? 109.300 13.042 126.638 1.00 24.14 211 VAL A C 1
ATOM 1465 O O . VAL A 1 216 ? 109.522 12.311 127.608 1.00 23.42 211 VAL A O 1
ATOM 1469 N N . ASN A 1 217 ? 108.093 13.510 126.343 1.00 23.83 212 ASN A N 1
ATOM 1470 C CA . ASN A 1 217 ? 106.953 13.229 127.204 1.00 22.90 212 ASN A CA 1
ATOM 1471 C C . ASN A 1 217 ? 105.706 13.048 126.359 1.00 22.73 212 ASN A C 1
ATOM 1472 O O . ASN A 1 217 ? 105.705 13.247 125.103 1.00 22.70 212 ASN A O 1
ATOM 1477 N N . GLY A 1 218 ? 104.648 12.626 127.035 1.00 22.49 213 GLY A N 1
ATOM 1478 C CA . GLY A 1 218 ? 103.363 12.482 126.407 1.00 22.45 213 GLY A CA 1
ATOM 1479 C C . GLY A 1 218 ? 102.217 12.988 127.201 1.00 23.02 213 GLY A C 1
ATOM 1480 O O . GLY A 1 218 ? 102.336 13.278 128.424 1.00 22.95 213 GLY A O 1
ATOM 1481 N N . VAL A 1 219 ? 101.081 13.086 126.519 1.00 23.46 214 VAL A N 1
ATOM 1482 C CA . VAL A 1 219 ? 99.835 13.353 127.195 1.00 24.68 214 VAL A CA 1
ATOM 1483 C C . VAL A 1 219 ? 98.843 12.277 126.860 1.00 24.41 214 VAL A C 1
ATOM 1484 O O . VAL A 1 219 ? 98.778 11.852 125.722 1.00 24.97 214 VAL A O 1
ATOM 1488 N N . ALA A 1 220 ? 98.062 11.842 127.854 1.00 24.67 215 ALA A N 1
ATOM 1489 C CA . ALA A 1 220 ? 96.963 10.918 127.617 1.00 24.88 215 ALA A CA 1
ATOM 1490 C C . ALA A 1 220 ? 95.624 11.539 127.979 1.00 26.46 215 ALA A C 1
ATOM 1491 O O . ALA A 1 220 ? 95.178 11.414 129.131 1.00 26.77 215 ALA A O 1
ATOM 1493 N N . PRO A 1 221 ? 94.966 12.218 127.003 1.00 27.42 216 PRO A N 1
ATOM 1494 C CA . PRO A 1 221 ? 93.706 12.837 127.329 1.00 29.17 216 PRO A CA 1
ATOM 1495 C C . PRO A 1 221 ? 92.567 11.832 127.441 1.00 30.19 216 PRO A C 1
ATOM 1496 O O . PRO A 1 221 ? 92.631 10.755 126.857 1.00 29.74 216 PRO A O 1
ATOM 1500 N N . THR A 1 222 ? 91.566 12.191 128.246 1.00 31.96 217 THR A N 1
ATOM 1501 C CA . THR A 1 222 ? 90.268 11.537 128.254 1.00 33.06 217 THR A CA 1
ATOM 1502 C C . THR A 1 222 ? 89.485 12.226 127.150 1.00 34.91 217 THR A C 1
ATOM 1503 O O . THR A 1 222 ? 90.067 12.991 126.398 1.00 34.97 217 THR A O 1
ATOM 1507 N N . ASN A 1 223 ? 88.173 11.992 127.095 1.00 37.00 218 ASN A N 1
ATOM 1508 C CA . ASN A 1 223 ? 87.329 12.511 126.033 1.00 38.86 218 ASN A CA 1
ATOM 1509 C C . ASN A 1 223 ? 87.458 14.015 125.966 1.00 39.18 218 ASN A C 1
ATOM 1510 O O . ASN A 1 223 ? 87.292 14.681 126.982 1.00 39.92 218 ASN A O 1
ATOM 1515 N N . CYS A 1 224 ? 87.723 14.535 124.774 1.00 38.23 219 CYS A N 1
ATOM 1516 C CA . CYS A 1 224 ? 88.019 15.931 124.592 1.00 38.39 219 CYS A CA 1
ATOM 1517 C C . CYS A 1 224 ? 87.054 16.444 123.533 1.00 39.95 219 CYS A C 1
ATOM 1518 O O . CYS A 1 224 ? 86.884 15.803 122.491 1.00 39.15 219 CYS A O 1
ATOM 1521 N N . SER A 1 225 ? 86.406 17.577 123.803 1.00 41.48 220 SER A N 1
ATOM 1522 C CA . SER A 1 225 ? 85.358 18.093 122.918 1.00 43.70 220 SER A CA 1
ATOM 1523 C C . SER A 1 225 ? 85.907 18.641 121.580 1.00 43.48 220 SER A C 1
ATOM 1524 O O . SER A 1 225 ? 86.164 19.831 121.445 1.00 43.37 220 SER A O 1
ATOM 1527 N N . THR A 1 226 ? 86.095 17.740 120.615 1.00 43.12 221 THR A N 1
ATOM 1528 C CA . THR A 1 226 ? 86.531 18.068 119.234 1.00 43.47 221 THR A CA 1
ATOM 1529 C C . THR A 1 226 ? 85.667 17.269 118.258 1.00 44.54 221 THR A C 1
ATOM 1530 O O . THR A 1 226 ? 84.900 16.403 118.695 1.00 45.48 221 THR A O 1
ATOM 1534 N N . PRO A 1 227 ? 85.747 17.565 116.948 1.00 45.91 222 PRO A N 1
ATOM 1535 C CA . PRO A 1 227 ? 84.836 16.871 116.026 1.00 47.24 222 PRO A CA 1
ATOM 1536 C C . PRO A 1 227 ? 84.979 15.354 116.010 1.00 46.82 222 PRO A C 1
ATOM 1537 O O . PRO A 1 227 ? 84.002 14.639 115.806 1.00 47.46 222 PRO A O 1
ATOM 1541 N N . MET A 1 228 ? 86.189 14.881 116.264 1.00 45.60 223 MET A N 1
ATOM 1542 C CA . MET A 1 228 ? 86.477 13.470 116.348 1.00 45.03 223 MET A CA 1
ATOM 1543 C C . MET A 1 228 ? 85.537 12.760 117.336 1.00 47.60 223 MET A C 1
ATOM 1544 O O . MET A 1 228 ? 85.270 11.555 117.218 1.00 47.03 223 MET A O 1
ATOM 1549 N N . ILE A 1 229 ? 85.065 13.518 118.325 1.00 49.31 224 ILE A N 1
ATOM 1550 C CA . ILE A 1 229 ? 84.067 13.065 119.284 1.00 50.72 224 ILE A CA 1
ATOM 1551 C C . ILE A 1 229 ? 82.703 13.691 119.025 1.00 53.59 224 ILE A C 1
ATOM 1552 O O . ILE A 1 229 ? 81.704 12.991 119.011 1.00 55.77 224 ILE A O 1
ATOM 1557 N N . THR A 1 230 ? 82.655 15.003 118.830 1.00 54.60 225 THR A N 1
ATOM 1558 C CA . THR A 1 230 ? 81.380 15.720 118.808 1.00 58.00 225 THR A CA 1
ATOM 1559 C C . THR A 1 230 ? 80.619 15.596 117.491 1.00 60.65 225 THR A C 1
ATOM 1560 O O . THR A 1 230 ? 79.448 15.952 117.435 1.00 62.98 225 THR A O 1
ATOM 1564 N N . GLU A 1 231 ? 81.275 15.102 116.443 1.00 60.71 226 GLU A N 1
ATOM 1565 C CA . GLU A 1 231 ? 80.657 14.975 115.127 1.00 63.95 226 GLU A CA 1
ATOM 1566 C C . GLU A 1 231 ? 80.999 13.624 114.505 1.00 62.52 226 GLU A C 1
ATOM 1567 O O . GLU A 1 231 ? 81.417 13.543 113.355 1.00 62.56 226 GLU A O 1
ATOM 1573 N N . ASN A 1 232 ? 80.796 12.573 115.294 1.00 62.89 227 ASN A N 1
ATOM 1574 C CA . ASN A 1 232 ? 81.225 11.225 114.963 1.00 62.19 227 ASN A CA 1
ATOM 1575 C C . ASN A 1 232 ? 80.260 10.217 115.593 1.00 64.61 227 ASN A C 1
ATOM 1576 O O . ASN A 1 232 ? 80.604 9.518 116.557 1.00 63.12 227 ASN A O 1
ATOM 1581 N N . PRO A 1 233 ? 79.040 10.130 115.036 1.00 69.04 228 PRO A N 1
ATOM 1582 C CA . PRO A 1 233 ? 77.987 9.295 115.629 1.00 71.65 228 PRO A CA 1
ATOM 1583 C C . PRO A 1 233 ? 78.390 7.828 115.689 1.00 71.94 228 PRO A C 1
ATOM 1584 O O . PRO A 1 233 ? 77.951 7.098 116.585 1.00 72.19 228 PRO A O 1
ATOM 1588 N N . ALA A 1 234 ? 79.214 7.421 114.721 1.00 71.38 229 ALA A N 1
ATOM 1589 C CA . ALA A 1 234 ? 79.735 6.073 114.623 1.00 71.47 229 ALA A CA 1
ATOM 1590 C C . ALA A 1 234 ? 80.253 5.604 115.974 1.00 72.10 229 ALA A C 1
ATOM 1591 O O . ALA A 1 234 ? 79.903 4.509 116.438 1.00 71.41 229 ALA A O 1
ATOM 1593 N N . LEU A 1 235 ? 81.082 6.444 116.593 1.00 72.09 230 LEU A N 1
ATOM 1594 C CA . LEU A 1 235 ? 81.672 6.147 117.895 1.00 72.70 230 LEU A CA 1
ATOM 1595 C C . LEU A 1 235 ? 80.600 5.810 118.955 1.00 74.88 230 LEU A C 1
ATOM 1596 O O . LEU A 1 235 ? 80.706 4.778 119.634 1.00 74.18 230 LEU A O 1
ATOM 1601 N N . PHE A 1 236 ? 79.567 6.650 119.080 1.00 77.18 231 PHE A N 1
ATOM 1602 C CA . PHE A 1 236 ? 78.509 6.431 120.082 1.00 78.18 231 PHE A CA 1
ATOM 1603 C C . PHE A 1 236 ? 77.740 5.120 119.849 1.00 79.78 231 PHE A C 1
ATOM 1604 O O . PHE A 1 236 ? 77.349 4.447 120.805 1.00 80.90 231 PHE A O 1
ATOM 1606 N N . LYS A 1 237 ? 77.539 4.760 118.582 1.00 80.96 232 LYS A N 1
ATOM 1607 C CA . LYS A 1 237 ? 76.850 3.517 118.221 1.00 82.80 232 LYS A CA 1
ATOM 1608 C C . LYS A 1 237 ? 77.685 2.257 118.533 1.00 82.36 232 LYS A C 1
ATOM 1609 O O . LYS A 1 237 ? 77.115 1.196 118.804 1.00 84.61 232 LYS A O 1
ATOM 1611 N N . VAL A 1 238 ? 79.018 2.363 118.494 1.00 79.55 233 VAL A N 1
ATOM 1612 C CA . VAL A 1 238 ? 79.895 1.218 118.807 1.00 76.53 233 VAL A CA 1
ATOM 1613 C C . VAL A 1 238 ? 79.946 0.893 120.311 1.00 76.87 233 VAL A C 1
ATOM 1614 O O . VAL A 1 238 ? 79.954 -0.282 120.685 1.00 75.46 233 VAL A O 1
ATOM 1616 N N . ILE A 1 239 ? 79.968 1.923 121.163 1.00 77.15 234 ILE A N 1
ATOM 1617 C CA . ILE A 1 239 ? 79.859 1.738 122.626 1.00 77.08 234 ILE A CA 1
ATOM 1618 C C . ILE A 1 239 ? 78.429 1.371 123.057 1.00 80.60 234 ILE A C 1
ATOM 1619 O O . ILE A 1 239 ? 78.234 0.654 124.048 1.00 80.13 234 ILE A O 1
ATOM 1621 N N . GLU A 1 240 ? 77.438 1.868 122.311 1.00 83.45 235 GLU A N 1
ATOM 1622 C CA . GLU A 1 240 ? 76.038 1.481 122.505 1.00 85.87 235 GLU A CA 1
ATOM 1623 C C . GLU A 1 240 ? 75.781 0.024 122.083 1.00 87.41 235 GLU A C 1
ATOM 1624 O O . GLU A 1 240 ? 74.843 -0.599 122.568 1.00 90.75 235 GLU A O 1
ATOM 1626 N N . GLU A 1 241 ? 76.615 -0.513 121.192 1.00 86.58 236 GLU A N 1
ATOM 1627 C CA . GLU A 1 241 ? 76.454 -1.879 120.680 1.00 86.86 236 GLU A CA 1
ATOM 1628 C C . GLU A 1 241 ? 77.171 -2.962 121.505 1.00 86.27 236 GLU A C 1
ATOM 1629 O O . GLU A 1 241 ? 76.889 -4.143 121.315 1.00 87.22 236 GLU A O 1
ATOM 1631 N N . ASN A 1 242 ? 78.091 -2.579 122.398 1.00 83.89 237 ASN A N 1
ATOM 1632 C CA . ASN A 1 242 ? 78.876 -3.556 123.194 1.00 83.55 237 ASN A CA 1
ATOM 1633 C C . ASN A 1 242 ? 78.682 -3.414 124.719 1.00 82.75 237 ASN A C 1
ATOM 1634 O O . ASN A 1 242 ? 79.051 -2.383 125.289 1.00 81.00 237 ASN A O 1
ATOM 1639 N N . PRO A 1 243 ? 78.119 -4.452 125.380 1.00 83.67 238 PRO A N 1
ATOM 1640 C CA . PRO A 1 243 ? 77.924 -4.456 126.842 1.00 84.01 238 PRO A CA 1
ATOM 1641 C C . PRO A 1 243 ? 79.159 -4.118 127.689 1.00 80.07 238 PRO A C 1
ATOM 1642 O O . PRO A 1 243 ? 79.032 -3.382 128.672 1.00 76.93 238 PRO A O 1
ATOM 1646 N N . HIS A 1 244 ? 80.333 -4.624 127.296 1.00 79.52 239 HIS A N 1
ATOM 1647 C CA . HIS A 1 244 ? 81.585 -4.374 128.043 1.00 79.23 239 HIS A CA 1
ATOM 1648 C C . HIS A 1 244 ? 82.175 -2.949 127.848 1.00 75.79 239 HIS A C 1
ATOM 1649 O O . HIS A 1 244 ? 83.107 -2.551 128.570 1.00 70.30 239 HIS A O 1
ATOM 1656 N N . LEU A 1 245 ? 81.613 -2.194 126.894 1.00 75.16 240 LEU A N 1
ATOM 1657 C CA . LEU A 1 245 ? 81.981 -0.791 126.647 1.00 74.40 240 LEU A CA 1
ATOM 1658 C C . LEU A 1 245 ? 80.903 0.225 127.114 1.00 75.90 240 LEU A C 1
ATOM 1659 O O . LEU A 1 245 ? 80.944 1.390 126.713 1.00 78.63 240 LEU A O 1
ATOM 1664 N N . VAL A 1 246 ? 79.965 -0.203 127.964 1.00 76.91 241 VAL A N 1
ATOM 1665 C CA . VAL A 1 246 ? 78.871 0.666 128.428 1.00 78.76 241 VAL A CA 1
ATOM 1666 C C . VAL A 1 246 ? 79.375 1.923 129.163 1.00 78.84 241 VAL A C 1
ATOM 1667 O O . VAL A 1 246 ? 78.869 3.025 128.924 1.00 81.13 241 VAL A O 1
ATOM 1669 N N . ASN A 1 247 ? 80.374 1.759 130.037 1.00 77.06 242 ASN A N 1
ATOM 1670 C CA . ASN A 1 247 ? 80.985 2.880 130.776 1.00 74.98 242 ASN A CA 1
ATOM 1671 C C . ASN A 1 247 ? 82.413 3.209 130.284 1.00 72.21 242 ASN A C 1
ATOM 1672 O O . ASN A 1 247 ? 83.295 3.583 131.060 1.00 70.07 242 ASN A O 1
ATOM 1674 N N . ALA A 1 248 ? 82.623 3.089 128.977 1.00 71.72 243 ALA A N 1
ATOM 1675 C CA . ALA A 1 248 ? 83.944 3.276 128.360 1.00 69.58 243 ALA A CA 1
ATOM 1676 C C . ALA A 1 248 ? 84.487 4.709 128.453 1.00 68.39 243 ALA A C 1
ATOM 1677 O O . ALA A 1 248 ? 85.700 4.925 128.530 1.00 66.01 243 ALA A O 1
ATOM 1679 N N . MET A 1 249 ? 83.586 5.683 128.440 1.00 69.21 244 MET A N 1
ATOM 1680 C CA . MET A 1 249 ? 83.977 7.077 128.392 1.00 67.65 244 MET A CA 1
ATOM 1681 C C . MET A 1 249 ? 83.851 7.812 129.728 1.00 64.10 244 MET A C 1
ATOM 1682 O O . MET A 1 249 ? 84.269 8.964 129.816 1.00 63.79 244 MET A O 1
ATOM 1687 N N . SER A 1 250 ? 83.277 7.193 130.760 1.00 59.71 245 SER A N 1
ATOM 1688 C CA . SER A 1 250 ? 82.967 7.966 131.966 1.00 56.99 245 SER A CA 1
ATOM 1689 C C . SER A 1 250 ? 84.250 8.403 132.692 1.00 51.67 245 SER A C 1
ATOM 1690 O O . SER A 1 250 ? 85.223 7.665 132.767 1.00 47.55 245 SER A O 1
ATOM 1693 N N . THR A 1 251 ? 84.239 9.647 133.159 1.00 49.51 246 THR A N 1
ATOM 1694 C CA . THR A 1 251 ? 85.313 10.215 133.957 1.00 46.38 246 THR A CA 1
ATOM 1695 C C . THR A 1 251 ? 84.843 10.296 135.399 1.00 45.77 246 THR A C 1
ATOM 1696 O O . THR A 1 251 ? 83.700 9.945 135.699 1.00 47.37 246 THR A O 1
ATOM 1700 N N . ALA A 1 252 ? 85.717 10.755 136.291 1.00 43.42 247 ALA A N 1
ATOM 1701 C CA . ALA A 1 252 ? 85.375 10.841 137.710 1.00 43.80 247 ALA A CA 1
ATOM 1702 C C . ALA A 1 252 ? 84.779 12.201 138.069 1.00 44.94 247 ALA A C 1
ATOM 1703 O O . ALA A 1 252 ? 83.732 12.269 138.695 1.00 47.17 247 ALA A O 1
ATOM 1705 N N . LEU A 1 253 ? 85.438 13.273 137.663 1.00 43.80 248 LEU A N 1
ATOM 1706 C CA . LEU A 1 253 ? 85.067 14.602 138.097 1.00 45.09 248 LEU A CA 1
ATOM 1707 C C . LEU A 1 253 ? 83.732 15.047 137.489 1.00 47.53 248 LEU A C 1
ATOM 1708 O O . LEU A 1 253 ? 83.552 14.967 136.272 1.00 47.91 248 LEU A O 1
ATOM 1713 N N . PRO A 1 254 ? 82.794 15.529 138.327 1.00 50.31 249 PRO A N 1
ATOM 1714 C CA . PRO A 1 254 ? 81.462 15.884 137.832 1.00 52.77 249 PRO A CA 1
ATOM 1715 C C . PRO A 1 254 ? 81.457 16.981 136.787 1.00 53.73 249 PRO A C 1
ATOM 1716 O O . PRO A 1 254 ? 80.606 16.961 135.912 1.00 55.15 249 PRO A O 1
ATOM 1720 N N . ASP A 1 255 ? 82.392 17.924 136.885 1.00 54.25 250 ASP A N 1
ATOM 1721 C CA . ASP A 1 255 ? 82.470 19.058 135.959 1.00 55.36 250 ASP A CA 1
ATOM 1722 C C . ASP A 1 255 ? 83.134 18.731 134.628 1.00 53.20 250 ASP A C 1
ATOM 1723 O O . ASP A 1 255 ? 83.198 19.596 133.764 1.00 53.42 250 ASP A O 1
ATOM 1728 N N . PHE A 1 256 ? 83.664 17.518 134.472 1.00 50.42 251 PHE A N 1
ATOM 1729 C CA . PHE A 1 256 ? 84.433 17.151 133.279 1.00 48.36 251 PHE A CA 1
ATOM 1730 C C . PHE A 1 256 ? 83.984 15.794 132.730 1.00 47.95 251 PHE A C 1
ATOM 1731 O O . PHE A 1 256 ? 84.767 14.834 132.698 1.00 46.83 251 PHE A O 1
ATOM 1739 N N . PRO A 1 257 ? 82.718 15.706 132.289 1.00 49.39 252 PRO A N 1
ATOM 1740 C CA . PRO A 1 257 ? 82.316 14.548 131.498 1.00 49.01 252 PRO A CA 1
ATOM 1741 C C . PRO A 1 257 ? 83.135 14.501 130.192 1.00 48.14 252 PRO A C 1
ATOM 1742 O O . PRO A 1 257 ? 83.444 13.417 129.691 1.00 46.86 252 PRO A O 1
ATOM 1746 N N . MET A 1 258 ? 83.483 15.665 129.645 1.00 48.69 253 MET A N 1
ATOM 1747 C CA . MET A 1 258 ? 84.678 15.748 128.810 1.00 46.92 253 MET A CA 1
ATOM 1748 C C . MET A 1 258 ? 85.540 16.939 129.187 1.00 44.96 253 MET A C 1
ATOM 1749 O O . MET A 1 258 ? 85.130 17.788 129.967 1.00 45.71 253 MET A O 1
ATOM 1754 N N . ILE A 1 259 ? 86.764 16.940 128.676 1.00 41.81 254 ILE A N 1
ATOM 1755 C CA . ILE A 1 259 ? 87.679 18.052 128.836 1.00 41.41 254 ILE A CA 1
ATOM 1756 C C . ILE A 1 259 ? 87.685 18.927 127.581 1.00 42.37 254 ILE A C 1
ATOM 1757 O O . ILE A 1 259 ? 87.123 18.557 126.546 1.00 42.30 254 ILE A O 1
ATOM 1762 N N . GLU A 1 260 ? 88.329 20.081 127.691 1.00 42.74 255 GLU A N 1
ATOM 1763 C CA . GLU A 1 260 ? 88.504 20.975 126.567 1.00 43.45 255 GLU A CA 1
ATOM 1764 C C . GLU A 1 260 ? 89.942 20.878 126.050 1.00 41.40 255 GLU A C 1
ATOM 1765 O O . GLU A 1 260 ? 90.843 20.472 126.772 1.00 39.65 255 GLU A O 1
ATOM 1771 N N . PRO A 1 261 ? 90.159 21.228 124.777 1.00 40.93 256 PRO A N 1
ATOM 1772 C CA . PRO A 1 261 ? 91.504 21.193 124.205 1.00 39.38 256 PRO A CA 1
ATOM 1773 C C . PRO A 1 261 ? 92.521 21.961 125.026 1.00 38.81 256 PRO A C 1
ATOM 1774 O O . PRO A 1 261 ? 93.659 21.541 125.146 1.00 37.22 256 PRO A O 1
ATOM 1778 N N . ARG A 1 262 ? 92.122 23.086 125.596 1.00 40.39 257 ARG A N 1
ATOM 1779 C CA . ARG A 1 262 ? 93.070 23.884 126.364 1.00 41.08 257 ARG A CA 1
ATOM 1780 C C . ARG A 1 262 ? 93.631 23.129 127.575 1.00 38.07 257 ARG A C 1
ATOM 1781 O O . ARG A 1 262 ? 94.745 23.390 128.008 1.00 36.36 257 ARG A O 1
ATOM 1789 N N . ASP A 1 263 ? 92.876 22.172 128.086 1.00 36.68 258 ASP A N 1
ATOM 1790 C CA . ASP A 1 263 ? 93.380 21.357 129.186 1.00 35.53 258 ASP A CA 1
ATOM 1791 C C . ASP A 1 263 ? 94.594 20.563 128.743 1.00 33.05 258 ASP A C 1
ATOM 1792 O O . ASP A 1 263 ? 95.597 20.471 129.460 1.00 31.98 258 ASP A O 1
ATOM 1797 N N . VAL A 1 264 ? 94.523 20.031 127.528 1.00 31.88 259 VAL A N 1
ATOM 1798 C CA . VAL A 1 264 ? 95.648 19.294 126.978 1.00 29.91 259 VAL A CA 1
ATOM 1799 C C . VAL A 1 264 ? 96.802 20.280 126.717 1.00 29.86 259 VAL A C 1
ATOM 1800 O O . VAL A 1 264 ? 97.957 19.983 127.053 1.00 29.09 259 VAL A O 1
ATOM 1804 N N . SER A 1 265 ? 96.508 21.433 126.128 1.00 30.87 260 SER A N 1
ATOM 1805 C CA . SER A 1 265 ? 97.555 22.419 125.833 1.00 31.45 260 SER A CA 1
ATOM 1806 C C . SER A 1 265 ? 98.253 22.888 127.106 1.00 31.63 260 SER A C 1
ATOM 1807 O O . SER A 1 265 ? 99.475 23.016 127.157 1.00 31.54 260 SER A O 1
ATOM 1810 N N . ASN A 1 266 ? 97.481 23.103 128.150 1.00 32.18 261 ASN A N 1
ATOM 1811 C CA . ASN A 1 266 ? 98.069 23.483 129.460 1.00 32.59 261 ASN A CA 1
ATOM 1812 C C . ASN A 1 266 ? 99.032 22.445 130.008 1.00 31.07 261 ASN A C 1
ATOM 1813 O O . ASN A 1 266 ? 100.101 22.809 130.512 1.00 31.24 261 ASN A O 1
ATOM 1818 N N . ALA A 1 267 ? 98.726 21.162 129.807 1.00 29.70 262 ALA A N 1
ATOM 1819 C CA . ALA A 1 267 ? 99.619 20.101 130.261 1.00 28.54 262 ALA A CA 1
ATOM 1820 C C . ALA A 1 267 ? 100.896 20.071 129.486 1.00 28.20 262 ALA A C 1
ATOM 1821 O O . ALA A 1 267 ? 101.984 19.899 130.052 1.00 27.70 262 ALA A O 1
ATOM 1823 N N . ILE A 1 268 ? 100.783 20.268 128.166 1.00 28.87 263 ILE A N 1
ATOM 1824 C CA . ILE A 1 268 ? 101.959 20.327 127.360 1.00 28.68 263 ILE A CA 1
ATOM 1825 C C . ILE A 1 268 ? 102.790 21.533 127.759 1.00 29.92 263 ILE A C 1
ATOM 1826 O O . ILE A 1 268 ? 104.001 21.437 127.892 1.00 29.72 263 ILE A O 1
ATOM 1831 N N . LEU A 1 269 ? 102.144 22.685 127.905 1.00 31.66 264 LEU A N 1
ATOM 1832 C CA . LEU A 1 269 ? 102.848 23.914 128.300 1.00 33.80 264 LEU A CA 1
ATOM 1833 C C . LEU A 1 269 ? 103.635 23.705 129.591 1.00 33.52 264 LEU A C 1
ATOM 1834 O O . LEU A 1 269 ? 104.781 24.142 129.710 1.00 34.12 264 LEU A O 1
ATOM 1839 N N . PHE A 1 270 ? 103.043 22.978 130.522 1.00 32.67 265 PHE A N 1
ATOM 1840 C CA . PHE A 1 270 ? 103.758 22.693 131.764 1.00 32.62 265 PHE A CA 1
ATOM 1841 C C . PHE A 1 270 ? 105.025 21.919 131.447 1.00 31.71 265 PHE A C 1
ATOM 1842 O O . PHE A 1 270 ? 106.101 22.271 131.918 1.00 32.50 265 PHE A O 1
ATOM 1850 N N . LEU A 1 271 ? 104.886 20.878 130.639 1.00 30.61 266 LEU A N 1
ATOM 1851 C CA . LEU A 1 271 ? 105.971 19.949 130.397 1.00 29.76 266 LEU A CA 1
ATOM 1852 C C . LEU A 1 271 ? 107.109 20.588 129.660 1.00 30.98 266 LEU A C 1
ATOM 1853 O O . LEU A 1 271 ? 108.272 20.335 129.974 1.00 31.37 266 LEU A O 1
ATOM 1858 N N . ILE A 1 272 ? 106.793 21.422 128.671 1.00 31.66 267 ILE A N 1
ATOM 1859 C CA . ILE A 1 272 ? 107.827 21.980 127.838 1.00 32.55 267 ILE A CA 1
ATOM 1860 C C . 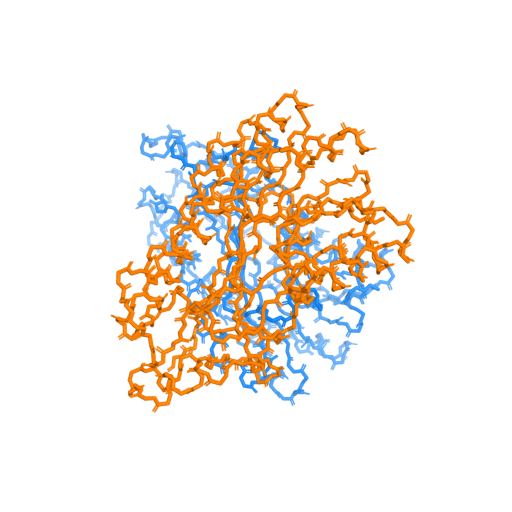ILE A 1 272 ? 108.395 23.293 128.357 1.00 34.63 267 ILE A C 1
ATOM 1861 O O . ILE A 1 272 ? 109.346 23.813 127.758 1.00 35.74 267 ILE A O 1
ATOM 1866 N N . SER A 1 273 ? 107.819 23.851 129.423 1.00 34.89 268 SER A N 1
ATOM 1867 C CA . SER A 1 273 ? 108.286 25.117 129.989 1.00 36.94 268 SER A CA 1
ATOM 1868 C C . SER A 1 273 ? 109.224 24.902 131.173 1.00 37.06 268 SER A C 1
ATOM 1869 O O . SER A 1 273 ? 109.421 23.770 131.630 1.00 35.50 268 SER A O 1
ATOM 1872 N N . ASP A 1 274 ? 109.818 25.981 131.651 1.00 38.40 269 ASP A N 1
ATOM 1873 C CA . ASP A 1 274 ? 110.701 25.896 132.814 1.00 39.85 269 ASP A CA 1
ATOM 1874 C C . ASP A 1 274 ? 110.013 25.271 134.066 1.00 38.20 269 ASP A C 1
ATOM 1875 O O . ASP A 1 274 ? 110.669 24.645 134.910 1.00 37.77 269 ASP A O 1
ATOM 1880 N N . ALA A 1 275 ? 108.697 25.449 134.172 1.00 37.41 270 ALA A N 1
ATOM 1881 C CA . ALA A 1 275 ? 107.917 24.886 135.266 1.00 36.93 270 ALA A CA 1
ATOM 1882 C C . ALA A 1 275 ? 108.066 23.373 135.369 1.00 34.90 270 ALA A C 1
ATOM 1883 O O . ALA A 1 275 ? 108.148 22.830 136.479 1.00 34.31 270 ALA A O 1
ATOM 1885 N N . GLY A 1 276 ? 108.118 22.708 134.208 1.00 33.41 271 GLY A N 1
ATOM 1886 C CA . GLY A 1 276 ? 108.203 21.258 134.123 1.00 31.93 271 GLY A CA 1
ATOM 1887 C C . GLY A 1 276 ? 109.560 20.776 133.647 1.00 31.88 271 GLY A C 1
ATOM 1888 O O . GLY A 1 276 ? 109.669 19.691 133.040 1.00 31.24 271 GLY A O 1
ATOM 1889 N N . ARG A 1 277 ? 110.583 21.569 133.936 1.00 33.25 272 ARG A N 1
ATOM 1890 C CA . ARG A 1 277 ? 111.911 21.419 133.356 1.00 34.02 272 ARG A CA 1
ATOM 1891 C C . ARG A 1 277 ? 112.612 20.083 133.567 1.00 33.04 272 ARG A C 1
ATOM 1892 O O . ARG A 1 277 ? 113.442 19.698 132.729 1.00 32.92 272 ARG A O 1
ATOM 1900 N N . SER A 1 278 ? 112.294 19.384 134.663 1.00 32.35 273 SER A N 1
ATOM 1901 C CA . SER A 1 278 ? 112.918 18.094 134.988 1.00 31.44 273 SER A CA 1
ATOM 1902 C C . SER A 1 278 ? 112.117 16.875 134.489 1.00 29.27 273 SER A C 1
ATOM 1903 O O . SER A 1 278 ? 112.500 15.748 134.739 1.00 28.52 273 SER A O 1
ATOM 1906 N N . PHE A 1 279 ? 111.012 17.097 133.787 1.00 28.04 274 PHE A N 1
ATOM 1907 C CA . PHE A 1 279 ? 110.161 16.004 133.356 1.00 26.41 274 PHE A CA 1
ATOM 1908 C C . PHE A 1 279 ? 110.670 15.416 132.062 1.00 25.73 274 PHE A C 1
ATOM 1909 O O . PHE A 1 279 ? 110.879 16.138 131.094 1.00 25.94 274 PHE A O 1
ATOM 1917 N N . THR A 1 280 ? 110.917 14.114 132.073 1.00 24.82 275 THR A N 1
ATOM 1918 C CA . THR A 1 280 ? 111.177 13.381 130.852 1.00 24.35 275 THR A CA 1
ATOM 1919 C C . THR A 1 280 ? 110.817 11.939 131.090 1.00 23.45 275 THR A C 1
ATOM 1920 O O . THR A 1 280 ? 110.977 11.403 132.191 1.00 23.01 275 THR A O 1
ATOM 1924 N N . GLY A 1 281 ? 110.248 11.324 130.066 1.00 22.55 276 GLY A N 1
ATOM 1925 C CA . GLY A 1 281 ? 109.759 9.960 130.221 1.00 22.04 276 GLY A CA 1
ATOM 1926 C C . GLY A 1 281 ? 108.360 9.869 130.797 1.00 21.76 276 GLY A C 1
ATOM 1927 O O . GLY A 1 281 ? 107.895 8.775 131.054 1.00 21.34 276 GLY A O 1
ATOM 1928 N N . SER A 1 282 ? 107.690 10.996 131.018 1.00 22.29 277 SER A N 1
ATOM 1929 C CA . SER A 1 282 ? 106.341 10.964 131.598 1.00 22.36 277 SER A CA 1
ATOM 1930 C C . SER A 1 282 ? 105.234 11.029 130.557 1.00 22.22 277 SER A C 1
ATOM 1931 O O . SER A 1 282 ? 105.400 11.680 129.509 1.00 22.37 277 SER A O 1
ATOM 1934 N N . VAL A 1 283 ? 104.104 10.415 130.889 1.00 22.10 278 VAL A N 1
ATOM 1935 C CA . VAL A 1 283 ? 102.855 10.555 130.142 1.00 22.87 278 VAL A CA 1
ATOM 1936 C C . VAL A 1 283 ? 101.787 11.082 131.089 1.00 23.87 278 VAL A C 1
ATOM 1937 O O . VAL A 1 283 ? 101.342 10.349 131.974 1.00 23.75 278 VAL A O 1
ATOM 1941 N N . LEU A 1 284 ? 101.391 12.349 130.949 1.00 24.52 279 LEU A N 1
ATOM 1942 C CA . LEU A 1 284 ? 100.463 12.936 131.911 1.00 25.74 279 LEU A CA 1
ATOM 1943 C C . LEU A 1 284 ? 99.036 12.580 131.534 1.00 25.98 279 LEU A C 1
ATOM 1944 O O . LEU A 1 284 ? 98.666 12.659 130.361 1.00 26.44 279 LEU A O 1
ATOM 1949 N N . LYS A 1 285 ? 98.252 12.183 132.523 1.00 26.19 280 LYS A N 1
ATOM 1950 C CA . LYS A 1 285 ? 96.843 11.840 132.334 1.00 26.89 280 LYS A CA 1
ATOM 1951 C C . LYS A 1 285 ? 95.964 13.070 132.557 1.00 27.57 280 LYS A C 1
ATOM 1952 O O . LYS A 1 285 ? 95.736 13.502 133.693 1.00 28.07 280 LYS A O 1
ATOM 1958 N N . VAL A 1 286 ? 95.500 13.639 131.456 1.00 27.50 281 VAL A N 1
ATOM 1959 C CA . VAL A 1 286 ? 94.610 14.782 131.465 1.00 28.39 281 VAL A CA 1
ATOM 1960 C C . VAL A 1 286 ? 93.220 14.186 131.395 1.00 28.90 281 VAL A C 1
ATOM 1961 O O . VAL A 1 286 ? 92.586 14.250 130.354 1.00 29.87 281 VAL A O 1
ATOM 1965 N N . ASP A 1 287 ? 92.761 13.584 132.489 1.00 28.75 282 ASP A N 1
ATOM 1966 C CA . ASP A 1 287 ? 91.729 12.555 132.410 1.00 28.44 282 ASP A CA 1
ATOM 1967 C C . ASP A 1 287 ? 90.508 12.728 133.257 1.00 29.94 282 ASP A C 1
ATOM 1968 O O . ASP A 1 287 ? 89.609 11.897 133.197 1.00 29.90 282 ASP A O 1
ATOM 1973 N N . ALA A 1 288 ? 90.449 13.798 134.052 1.00 31.22 283 ALA A N 1
ATOM 1974 C CA . ALA A 1 288 ? 89.326 14.002 134.984 1.00 33.01 283 ALA A CA 1
ATOM 1975 C C . ALA A 1 288 ? 89.055 12.735 135.820 1.00 32.92 283 ALA A C 1
ATOM 1976 O O . ALA A 1 288 ? 87.905 12.404 136.127 1.00 33.71 283 ALA A O 1
ATOM 1978 N N . GLY A 1 289 ? 90.134 12.032 136.153 1.00 31.81 284 GLY A N 1
ATOM 1979 C CA . GLY A 1 289 ? 90.072 10.834 136.982 1.00 32.11 284 GLY A CA 1
ATOM 1980 C C . GLY A 1 289 ? 89.660 9.543 136.305 1.00 32.31 284 GLY A C 1
ATOM 1981 O O . GLY A 1 289 ? 89.423 8.545 136.994 1.00 31.96 284 GLY A O 1
ATOM 1982 N N . MET A 1 290 ? 89.577 9.548 134.963 1.00 32.57 285 MET A N 1
ATOM 1983 C CA . MET A 1 290 ? 89.175 8.361 134.210 1.00 32.67 285 MET A CA 1
ATOM 1984 C C . MET A 1 290 ? 90.003 7.140 134.617 1.00 31.37 285 MET A C 1
ATOM 1985 O O . MET A 1 290 ? 89.452 6.060 134.800 1.00 31.02 285 MET A O 1
ATOM 1990 N N . ASP A 1 291 ? 91.306 7.322 134.783 1.00 30.75 286 ASP A N 1
ATOM 1991 C CA . ASP A 1 291 ? 92.191 6.213 135.148 1.00 31.38 286 ASP A CA 1
ATOM 1992 C C . ASP A 1 291 ? 91.860 5.537 136.495 1.00 32.75 286 ASP A C 1
ATOM 1993 O O . ASP A 1 291 ? 92.163 4.348 136.687 1.00 32.80 286 ASP A O 1
ATOM 1998 N N . VAL A 1 292 ? 91.257 6.256 137.431 1.00 34.37 287 VAL A N 1
ATOM 1999 C CA . VAL A 1 292 ? 90.872 5.620 138.714 1.00 36.04 287 VAL A CA 1
ATOM 2000 C C . VAL A 1 292 ? 89.391 5.260 138.768 1.00 39.07 287 VAL A C 1
ATOM 2001 O O . VAL A 1 292 ? 88.929 4.703 139.757 1.00 39.82 287 VAL A O 1
ATOM 2005 N N . LYS A 1 293 ? 88.637 5.600 137.721 1.00 41.74 288 LYS A N 1
ATOM 2006 C CA . LYS A 1 293 ? 87.210 5.403 137.758 1.00 45.50 288 LYS A CA 1
ATOM 2007 C C . LYS A 1 293 ? 86.895 3.927 137.560 1.00 48.75 288 LYS A C 1
ATOM 2008 O O . LYS A 1 293 ? 87.425 3.281 136.668 1.00 48.74 288 LYS A O 1
ATOM 2014 N N . ARG A 1 294 ? 86.004 3.426 138.412 1.00 55.08 289 ARG A N 1
ATOM 2015 C CA . ARG A 1 294 ? 85.727 2.001 138.548 1.00 58.32 289 ARG A CA 1
ATOM 2016 C C . ARG A 1 294 ? 84.269 1.826 138.994 1.00 62.39 289 ARG A C 1
ATOM 2017 O O . ARG A 1 294 ? 83.774 2.514 139.908 1.00 65.87 289 ARG A O 1
ATOM 2020 N N . GLY B 1 21 ? 97.663 36.125 141.099 1.00 60.58 16 GLY B N 1
ATOM 2021 C CA . GLY B 1 21 ? 98.299 34.810 140.839 1.00 56.82 16 GLY B CA 1
ATOM 2022 C C . GLY B 1 21 ? 97.297 33.682 140.727 1.00 55.06 16 GLY B C 1
ATOM 2023 O O . GLY B 1 21 ? 96.087 33.879 140.912 1.00 55.42 16 GLY B O 1
ATOM 2024 N N . SER B 1 22 ? 97.821 32.487 140.444 1.00 52.38 17 SER B N 1
ATOM 2025 C CA . SER B 1 22 ? 97.009 31.299 140.213 1.00 50.99 17 SER B CA 1
ATOM 2026 C C . SER B 1 22 ? 96.279 30.771 141.463 1.00 50.71 17 SER B C 1
ATOM 2027 O O . SER B 1 22 ? 95.369 29.943 141.349 1.00 49.87 17 SER B O 1
ATOM 2030 N N . LEU B 1 23 ? 96.675 31.238 142.649 1.00 50.79 18 LEU B N 1
ATOM 2031 C CA . LEU B 1 23 ? 96.103 30.737 143.888 1.00 50.30 18 LEU B CA 1
ATOM 2032 C C . LEU B 1 23 ? 95.431 31.816 144.704 1.00 53.54 18 LEU B C 1
ATOM 2033 O O . LEU B 1 23 ? 95.451 31.788 145.932 1.00 52.84 18 LEU B O 1
ATOM 2038 N N . ASP B 1 24 ? 94.820 32.772 144.021 1.00 56.25 19 ASP B N 1
ATOM 2039 C CA . ASP B 1 24 ? 94.186 33.870 144.711 1.00 59.80 19 ASP B CA 1
ATOM 2040 C C . ASP B 1 24 ? 92.988 33.371 145.505 1.00 59.34 19 ASP B C 1
ATOM 2041 O O . ASP B 1 24 ? 92.123 32.681 144.983 1.00 58.80 19 ASP B O 1
ATOM 2046 N N . GLY B 1 25 ? 92.944 33.731 146.773 1.00 59.48 20 GLY B N 1
ATOM 2047 C CA . GLY B 1 25 ? 91.850 33.336 147.648 1.00 60.40 20 GLY B CA 1
ATOM 2048 C C . GLY B 1 25 ? 92.005 31.946 148.216 1.00 57.78 20 GLY B C 1
ATOM 2049 O O . GLY B 1 25 ? 91.124 31.477 148.927 1.00 58.77 20 GLY B O 1
ATOM 2050 N N . ARG B 1 26 ? 93.132 31.296 147.921 1.00 54.68 21 ARG B N 1
ATOM 2051 C CA . ARG B 1 26 ? 93.357 29.943 148.356 1.00 52.07 21 ARG B CA 1
ATOM 2052 C C . ARG B 1 26 ? 94.056 29.933 149.706 1.00 50.12 21 ARG B C 1
ATOM 2053 O O . ARG B 1 26 ? 94.737 30.890 150.060 1.00 50.43 21 ARG B O 1
ATOM 2061 N N . VAL B 1 27 ? 93.880 28.838 150.445 1.00 47.37 22 VAL B N 1
ATOM 2062 C CA . VAL B 1 27 ? 94.531 28.633 151.746 1.00 45.81 22 VAL B CA 1
ATOM 2063 C C . VAL B 1 27 ? 95.083 27.212 151.821 1.00 42.59 22 VAL B C 1
ATOM 2064 O O . VAL B 1 27 ? 94.328 26.239 151.724 1.00 41.02 22 VAL B O 1
ATOM 2068 N N . VAL B 1 28 ? 96.402 27.106 151.979 1.00 41.08 23 VAL B N 1
ATOM 2069 C CA . VAL B 1 28 ? 97.100 25.836 151.899 1.00 38.58 23 VAL B CA 1
ATOM 2070 C C . VAL B 1 28 ? 97.667 25.398 153.251 1.00 38.03 23 VAL B C 1
ATOM 2071 O O . VAL B 1 28 ? 98.444 26.125 153.855 1.00 38.76 23 VAL B O 1
ATOM 2075 N N . PHE B 1 29 ? 97.294 24.188 153.679 1.00 36.41 24 PHE B N 1
ATOM 2076 C CA . PHE B 1 29 ? 97.838 23.511 154.874 1.00 35.06 24 PHE B CA 1
ATOM 2077 C C . PHE B 1 29 ? 99.015 22.627 154.457 1.00 33.15 24 PHE B C 1
ATOM 2078 O O . PHE B 1 29 ? 98.857 21.775 153.587 1.00 31.63 24 PHE B O 1
ATOM 2086 N N . ILE B 1 30 ? 100.192 22.859 155.040 1.00 32.93 25 ILE B N 1
ATOM 2087 C CA . ILE B 1 30 ? 101.430 22.210 154.625 1.00 31.45 25 ILE B CA 1
ATOM 2088 C C . ILE B 1 30 ? 102.129 21.603 155.835 1.00 31.08 25 ILE B C 1
ATOM 2089 O O . ILE B 1 30 ? 102.423 22.302 156.804 1.00 32.09 25 ILE B O 1
ATOM 2094 N N . THR B 1 31 ? 102.403 20.295 155.779 1.00 29.28 26 THR B N 1
ATOM 2095 C CA . THR B 1 31 ? 103.162 19.649 156.848 1.00 28.96 26 THR B CA 1
ATOM 2096 C C . THR B 1 31 ? 104.627 19.653 156.420 1.00 29.09 26 THR B C 1
ATOM 2097 O O . THR B 1 31 ? 104.961 19.562 155.184 1.00 28.57 26 THR B O 1
ATOM 2101 N N . GLY B 1 32 ? 105.506 19.742 157.403 1.00 29.57 27 GLY B N 1
ATOM 2102 C CA . GLY B 1 32 ? 106.943 19.804 157.141 1.00 30.10 27 GLY B CA 1
ATOM 2103 C C . GLY B 1 32 ? 107.424 21.113 156.512 1.00 31.35 27 GLY B C 1
ATOM 2104 O O . GLY B 1 32 ? 108.392 21.119 155.752 1.00 30.84 27 GLY B O 1
ATOM 2105 N N . ALA B 1 33 ? 106.802 22.225 156.913 1.00 32.90 28 ALA B N 1
ATOM 2106 C CA . ALA B 1 33 ? 107.090 23.556 156.347 1.00 34.47 28 ALA B CA 1
ATOM 2107 C C . ALA B 1 33 ? 108.317 24.309 156.866 1.00 36.37 28 ALA B C 1
ATOM 2108 O O . ALA B 1 33 ? 108.567 25.446 156.438 1.00 38.06 28 ALA B O 1
ATOM 2110 N N . ALA B 1 34 ? 109.094 23.719 157.770 1.00 36.76 29 ALA B N 1
ATOM 2111 C CA . ALA B 1 34 ? 110.233 24.448 158.361 1.00 38.31 29 ALA B CA 1
ATOM 2112 C C . ALA B 1 34 ? 111.292 24.801 157.318 1.00 38.88 29 ALA B C 1
ATOM 2113 O O . ALA B 1 34 ? 111.902 25.873 157.364 1.00 40.97 29 ALA B O 1
ATOM 2115 N N . ARG B 1 35 ? 111.515 23.892 156.380 1.00 37.08 30 ARG B N 1
ATOM 2116 C CA . ARG B 1 35 ? 112.564 24.061 155.403 1.00 37.38 30 ARG B CA 1
ATOM 2117 C C . ARG B 1 35 ? 112.289 23.196 154.154 1.00 35.79 30 ARG B C 1
ATOM 2118 O O . ARG B 1 35 ? 111.186 22.694 153.968 1.00 34.66 30 ARG B O 1
ATOM 2126 N N . GLY B 1 36 ? 113.307 23.070 153.308 1.00 36.23 31 GLY B N 1
ATOM 2127 C CA . GLY B 1 36 ? 113.303 22.133 152.178 1.00 35.12 31 GLY B CA 1
ATOM 2128 C C . GLY B 1 36 ? 112.137 22.345 151.243 1.00 34.42 31 GLY B C 1
ATOM 2129 O O . GLY B 1 36 ? 111.804 23.471 150.931 1.00 34.87 31 GLY B O 1
ATOM 2130 N N . GLN B 1 37 ? 111.502 21.242 150.826 1.00 33.20 32 GLN B N 1
ATOM 2131 C CA . GLN B 1 37 ? 110.395 21.302 149.889 1.00 32.73 32 GLN B CA 1
ATOM 2132 C C . GLN B 1 37 ? 109.166 21.974 150.511 1.00 32.92 32 GLN B C 1
ATOM 2133 O O . GLN B 1 37 ? 108.467 22.748 149.852 1.00 32.99 32 GLN B O 1
ATOM 2139 N N . GLY B 1 38 ? 108.899 21.687 151.781 1.00 32.48 33 GLY B N 1
ATOM 2140 C CA . GLY B 1 38 ? 107.764 22.296 152.467 1.00 32.82 33 GLY B CA 1
ATOM 2141 C C . GLY B 1 38 ? 107.818 23.815 152.497 1.00 34.35 33 GLY B C 1
ATOM 2142 O O . GLY B 1 38 ? 106.802 24.482 152.297 1.00 34.33 33 GLY B O 1
ATOM 2143 N N . ARG B 1 39 ? 109.006 24.352 152.752 1.00 35.79 34 ARG B N 1
ATOM 2144 C CA . ARG B 1 39 ? 109.209 25.791 152.762 1.00 37.92 34 ARG B CA 1
ATOM 2145 C C . ARG B 1 39 ? 109.035 26.337 151.362 1.00 37.96 34 ARG B C 1
ATOM 2146 O O . ARG B 1 39 ? 108.399 27.380 151.158 1.00 39.06 34 ARG B O 1
ATOM 2154 N N . SER B 1 40 ? 109.646 25.654 150.410 1.00 37.05 35 SER B N 1
ATOM 2155 C CA . SER B 1 40 ? 109.440 25.993 148.989 1.00 37.04 35 SER B CA 1
ATOM 2156 C C . SER B 1 40 ? 107.935 25.996 148.678 1.00 36.32 35 SER B C 1
ATOM 2157 O O . SER B 1 40 ? 107.440 26.957 148.127 1.00 37.48 35 SER B O 1
ATOM 2160 N N . HIS B 1 41 ? 107.186 24.970 149.079 1.00 34.79 36 HIS B N 1
ATOM 2161 C CA . HIS B 1 41 ? 105.740 24.970 148.792 1.00 34.27 36 HIS B CA 1
ATOM 2162 C C . HIS B 1 41 ? 105.047 26.179 149.373 1.00 35.99 36 HIS B C 1
ATOM 2163 O O . HIS B 1 41 ? 104.265 26.835 148.686 1.00 36.41 36 HIS B O 1
ATOM 2170 N N . ALA B 1 42 ? 105.343 26.490 150.648 1.00 36.66 37 ALA B N 1
ATOM 2171 C CA . ALA B 1 42 ? 104.728 27.614 151.299 1.00 38.33 37 ALA B CA 1
ATOM 2172 C C . ALA B 1 42 ? 105.028 28.932 150.577 1.00 40.41 37 ALA B C 1
ATOM 2173 O O . ALA B 1 42 ? 104.119 29.715 150.273 1.00 41.30 37 ALA B O 1
ATOM 2175 N N . VAL B 1 43 ? 106.308 29.176 150.307 1.00 41.31 38 VAL B N 1
ATOM 2176 C CA . VAL B 1 43 ? 106.727 30.429 149.694 1.00 43.52 38 VAL B CA 1
ATOM 2177 C C . VAL B 1 43 ? 106.167 30.576 148.279 1.00 43.47 38 VAL B C 1
ATOM 2178 O O . VAL B 1 43 ? 105.634 31.631 147.926 1.00 44.67 38 VAL B O 1
ATOM 2182 N N . MET B 1 44 ? 106.251 29.511 147.480 1.00 41.70 39 MET B N 1
ATOM 2183 C CA . MET B 1 44 ? 105.781 29.596 146.101 1.00 42.22 39 MET B CA 1
ATOM 2184 C C . MET B 1 44 ? 104.251 29.596 145.975 1.00 41.79 39 MET B C 1
ATOM 2185 O O . MET B 1 44 ? 103.733 30.201 145.038 1.00 42.01 39 MET B O 1
ATOM 2190 N N . CYS B 1 45 ? 103.530 28.977 146.918 1.00 40.29 40 CYS B N 1
ATOM 2191 C CA . CYS B 1 45 ? 102.065 29.095 146.896 1.00 40.71 40 CYS B CA 1
ATOM 2192 C C . CYS B 1 45 ? 101.658 30.530 147.277 1.00 43.80 40 CYS B C 1
ATOM 2193 O O . CYS B 1 45 ? 100.769 31.131 146.661 1.00 44.96 40 CYS B O 1
ATOM 2196 N N . ALA B 1 46 ? 102.346 31.093 148.257 1.00 45.44 41 ALA B N 1
ATOM 2197 C CA . ALA B 1 46 ? 102.067 32.462 148.673 1.00 48.37 41 ALA B CA 1
ATOM 2198 C C . ALA B 1 46 ? 102.328 33.475 147.548 1.00 50.59 41 ALA B C 1
ATOM 2199 O O . ALA B 1 46 ? 101.570 34.435 147.389 1.00 52.33 41 ALA B O 1
ATOM 2201 N N . GLU B 1 47 ? 103.408 33.276 146.795 1.00 50.59 42 GLU B N 1
ATOM 2202 C CA . GLU B 1 47 ? 103.681 34.063 145.578 1.00 52.43 42 GLU B CA 1
ATOM 2203 C C . GLU B 1 47 ? 102.504 34.088 144.602 1.00 51.96 42 GLU B C 1
ATOM 2204 O O . GLU B 1 47 ? 102.302 35.079 143.916 1.00 53.68 42 GLU B O 1
ATOM 2210 N N . GLN B 1 48 ? 101.744 33.002 144.536 1.00 49.44 43 GLN B N 1
ATOM 2211 C CA . GLN B 1 48 ? 100.556 32.935 143.691 1.00 49.60 43 GLN B CA 1
ATOM 2212 C C . GLN B 1 48 ? 99.257 33.379 144.345 1.00 50.20 43 GLN B C 1
ATOM 2213 O O . GLN B 1 48 ? 98.180 33.197 143.772 1.00 49.55 43 GLN B O 1
ATOM 2219 N N . GLY B 1 49 ? 99.345 33.952 145.546 1.00 51.23 44 GLY B N 1
ATOM 2220 C CA . GLY B 1 49 ? 98.188 34.542 146.206 1.00 52.50 44 GLY B CA 1
ATOM 2221 C C . GLY B 1 49 ? 97.664 33.806 147.423 1.00 51.31 44 GLY B C 1
ATOM 2222 O O . GLY B 1 49 ? 96.718 34.278 148.049 1.00 53.15 44 GLY B O 1
ATOM 2223 N N . ALA B 1 50 ? 98.253 32.657 147.764 1.00 48.74 45 ALA B N 1
ATOM 2224 C CA . ALA B 1 50 ? 97.729 31.813 148.847 1.00 47.27 45 ALA B CA 1
ATOM 2225 C C . ALA B 1 50 ? 98.165 32.279 150.210 1.00 47.84 45 ALA B C 1
ATOM 2226 O O . ALA B 1 50 ? 99.290 32.732 150.387 1.00 47.81 45 ALA B O 1
ATOM 2228 N N . ASN B 1 51 ? 97.276 32.114 151.178 1.00 48.23 46 ASN B N 1
ATOM 2229 C CA . ASN B 1 51 ? 97.678 32.139 152.575 1.00 48.47 46 ASN B CA 1
ATOM 2230 C C . ASN B 1 51 ? 98.015 30.714 153.022 1.00 46.02 46 ASN B C 1
ATOM 2231 O O . ASN B 1 51 ? 97.511 29.742 152.463 1.00 44.18 46 ASN B O 1
ATOM 2236 N N . ILE B 1 52 ? 98.870 30.615 154.037 1.00 45.58 47 ILE B N 1
ATOM 2237 C CA . ILE B 1 52 ? 99.509 29.364 154.403 1.00 43.29 47 ILE B CA 1
ATOM 2238 C C . ILE B 1 52 ? 99.257 29.019 155.869 1.00 43.16 47 ILE B C 1
ATOM 2239 O O . ILE B 1 52 ? 99.350 29.877 156.762 1.00 44.71 47 ILE B O 1
ATOM 2244 N N . VAL B 1 53 ? 98.940 27.745 156.111 1.00 41.05 48 VAL B N 1
ATOM 2245 C CA . VAL B 1 53 ? 98.914 27.186 157.459 1.00 40.42 48 VAL B CA 1
ATOM 2246 C C . VAL B 1 53 ? 99.955 26.101 157.464 1.00 38.32 48 VAL B C 1
ATOM 2247 O O . VAL B 1 53 ? 99.780 25.073 156.804 1.00 36.42 48 VAL B O 1
ATOM 2251 N N . GLY B 1 54 ? 101.050 26.305 158.191 1.00 38.56 49 GLY B N 1
ATOM 2252 C CA . GLY B 1 54 ? 102.154 25.333 158.167 1.00 37.09 49 GLY B CA 1
ATOM 2253 C C . GLY B 1 54 ? 102.518 24.775 159.527 1.00 37.02 49 GLY B C 1
ATOM 2254 O O . GLY B 1 54 ? 102.423 25.489 160.543 1.00 38.20 49 GLY B O 1
ATOM 2255 N N . VAL B 1 55 ? 102.932 23.496 159.539 1.00 35.27 50 VAL B N 1
ATOM 2256 C CA . VAL B 1 55 ? 103.464 22.842 160.742 1.00 35.21 50 VAL B CA 1
ATOM 2257 C C . VAL B 1 55 ? 104.800 22.160 160.490 1.00 34.35 50 VAL B C 1
ATOM 2258 O O . VAL B 1 55 ? 105.139 21.794 159.355 1.00 33.06 50 VAL B O 1
ATOM 2262 N N . ASP B 1 56 ? 105.552 21.974 161.555 1.00 34.89 51 ASP B N 1
ATOM 2263 C CA . ASP B 1 56 ? 106.763 21.169 161.515 1.00 34.63 51 ASP B CA 1
ATOM 2264 C C . ASP B 1 56 ? 107.027 20.603 162.906 1.00 35.88 51 ASP B C 1
ATOM 2265 O O . ASP B 1 56 ? 106.734 21.221 163.902 1.00 36.45 51 ASP B O 1
ATOM 2270 N N . ILE B 1 57 ? 107.594 19.406 162.943 1.00 35.91 52 ILE B N 1
ATOM 2271 C CA . ILE B 1 57 ? 107.929 18.779 164.205 1.00 36.69 52 ILE B CA 1
ATOM 2272 C C . ILE B 1 57 ? 108.842 19.679 165.064 1.00 39.11 52 ILE B C 1
ATOM 2273 O O . ILE B 1 57 ? 108.741 19.662 166.315 1.00 38.96 52 ILE B O 1
ATOM 2278 N N . CYS B 1 58 ? 109.721 20.452 164.415 1.00 39.86 53 CYS B N 1
ATOM 2279 C CA . CYS B 1 58 ? 110.653 21.338 165.143 1.00 42.63 53 CYS B CA 1
ATOM 2280 C C . CYS B 1 58 ? 111.448 20.658 166.263 1.00 43.59 53 CYS B C 1
ATOM 2281 O O . CYS B 1 58 ? 111.760 21.288 167.263 1.00 45.05 53 CYS B O 1
ATOM 2284 N N . GLU B 1 59 ? 111.785 19.391 166.076 1.00 43.29 54 GLU B N 1
ATOM 2285 C CA . GLU B 1 59 ? 112.553 18.604 167.024 1.00 45.02 54 GLU B CA 1
ATOM 2286 C C . GLU B 1 59 ? 113.298 17.533 166.290 1.00 43.93 54 GLU B C 1
ATOM 2287 O O . GLU B 1 59 ? 112.785 17.020 165.307 1.00 44.04 54 GLU B O 1
ATOM 2293 N N . ASP B 1 60 ? 114.475 17.165 166.775 1.00 44.64 55 ASP B N 1
ATOM 2294 C CA . ASP B 1 60 ? 115.167 15.989 166.262 1.00 44.28 55 ASP B CA 1
ATOM 2295 C C . ASP B 1 60 ? 114.499 14.715 166.769 1.00 43.94 55 ASP B C 1
ATOM 2296 O O . ASP B 1 60 ? 113.758 14.741 167.760 1.00 43.15 55 ASP B O 1
ATOM 2301 N N . ILE B 1 61 ? 114.752 13.610 166.063 1.00 43.37 56 ILE B N 1
ATOM 2302 C CA . ILE B 1 61 ? 114.323 12.293 166.511 1.00 43.10 56 ILE B CA 1
ATOM 2303 C C . ILE B 1 61 ? 115.564 11.434 166.667 1.00 44.08 56 ILE B C 1
ATOM 2304 O O . ILE B 1 61 ? 116.382 11.351 165.761 1.00 44.21 56 ILE B O 1
ATOM 2309 N N . ASP B 1 62 ? 115.676 10.802 167.825 1.00 44.58 57 ASP B N 1
ATOM 2310 C CA . ASP B 1 62 ? 116.849 10.028 168.190 1.00 46.63 57 ASP B CA 1
ATOM 2311 C C . ASP B 1 62 ? 117.339 9.068 167.092 1.00 45.36 57 ASP B C 1
ATOM 2312 O O . ASP B 1 62 ? 118.516 9.058 166.770 1.00 46.22 57 ASP B O 1
ATOM 2317 N N . ILE B 1 63 ? 116.443 8.307 166.474 1.00 43.84 58 ILE B N 1
ATOM 2318 C CA . ILE B 1 63 ? 116.875 7.304 165.469 1.00 43.07 58 ILE B CA 1
ATOM 2319 C C . ILE B 1 63 ? 117.010 7.853 164.038 1.00 41.86 58 ILE B C 1
ATOM 2320 O O . ILE B 1 63 ? 117.351 7.117 163.110 1.00 41.07 58 ILE B O 1
ATOM 2325 N N . VAL B 1 64 ? 116.729 9.133 163.840 1.00 41.52 59 VAL B N 1
ATOM 2326 C CA . VAL B 1 64 ? 116.948 9.749 162.527 1.00 40.84 59 VAL B CA 1
ATOM 2327 C C . VAL B 1 64 ? 118.335 10.392 162.570 1.00 42.51 59 VAL B C 1
ATOM 2328 O O . VAL B 1 64 ? 118.542 11.325 163.336 1.00 43.17 59 VAL B O 1
ATOM 2332 N N . PRO B 1 65 ? 119.278 9.914 161.736 1.00 42.64 60 PRO B N 1
ATOM 2333 C CA . PRO B 1 65 ? 120.679 10.290 161.877 1.00 44.93 60 PRO B CA 1
ATOM 2334 C C . PRO B 1 65 ? 121.086 11.635 161.232 1.00 45.55 60 PRO B C 1
ATOM 2335 O O . PRO B 1 65 ? 122.222 11.777 160.787 1.00 47.59 60 PRO B O 1
ATOM 2339 N N . TYR B 1 66 ? 120.181 12.610 161.191 1.00 43.91 61 TYR B N 1
ATOM 2340 C CA . TYR B 1 66 ? 120.503 13.962 160.723 1.00 43.89 61 TYR B CA 1
ATOM 2341 C C . TYR B 1 66 ? 119.568 14.957 161.432 1.00 43.20 61 TYR B C 1
ATOM 2342 O O . TYR B 1 66 ? 118.537 14.559 161.966 1.00 42.11 61 TYR B O 1
ATOM 2351 N N . LYS B 1 67 ? 119.932 16.240 161.450 1.00 44.06 62 LYS B N 1
ATOM 2352 C CA . LYS B 1 67 ? 119.129 17.263 162.128 1.00 43.62 62 LYS B CA 1
ATOM 2353 C C . LYS B 1 67 ? 117.831 17.491 161.382 1.00 41.55 62 LYS B C 1
ATOM 2354 O O . LYS B 1 67 ? 117.834 17.649 160.167 1.00 40.97 62 LYS B O 1
ATOM 2356 N N . LEU B 1 68 ? 116.716 17.500 162.097 1.00 40.48 63 LEU B N 1
ATOM 2357 C CA . LEU B 1 68 ? 115.441 17.862 161.492 1.00 39.27 63 LEU B CA 1
ATOM 2358 C C . LEU B 1 68 ? 115.235 19.393 161.540 1.00 40.67 63 LEU B C 1
ATOM 2359 O O . LEU B 1 68 ? 116.146 20.148 161.922 1.00 41.50 63 LEU B O 1
ATOM 2364 N N . GLY B 1 69 ? 114.067 19.837 161.068 1.00 39.54 64 GLY B N 1
ATOM 2365 C CA . GLY B 1 69 ? 113.773 21.247 160.955 1.00 40.75 64 GLY B CA 1
ATOM 2366 C C . GLY B 1 69 ? 113.605 21.860 162.318 1.00 42.19 64 GLY B C 1
ATOM 2367 O O . GLY B 1 69 ? 113.186 21.190 163.238 1.00 41.21 64 GLY B O 1
ATOM 2368 N N . THR B 1 70 ? 113.934 23.135 162.440 1.00 44.70 65 THR B N 1
AT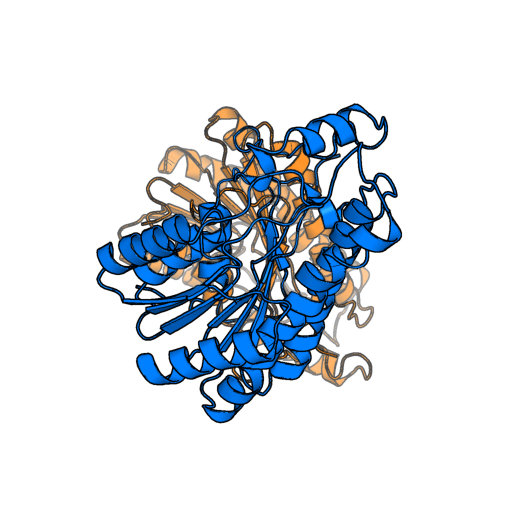OM 2369 C CA . THR B 1 70 ? 113.818 23.839 163.733 1.00 46.86 65 THR B CA 1
ATOM 2370 C C . THR B 1 70 ? 112.657 24.828 163.715 1.00 46.92 65 THR B C 1
ATOM 2371 O O . THR B 1 70 ? 112.163 25.219 162.643 1.00 46.32 65 THR B O 1
ATOM 2375 N N . TYR B 1 71 ? 112.234 25.233 164.908 1.00 47.59 66 TYR B N 1
ATOM 2376 C CA . TYR B 1 71 ? 111.271 26.311 165.074 1.00 48.25 66 TYR B CA 1
ATOM 2377 C C . TYR B 1 71 ? 111.741 27.588 164.389 1.00 50.20 66 TYR B C 1
ATOM 2378 O O . TYR B 1 71 ? 110.938 28.302 163.810 1.00 50.20 66 TYR B O 1
ATOM 2387 N N . GLU B 1 72 ? 113.033 27.884 164.515 1.00 52.12 67 GLU B N 1
ATOM 2388 C CA . GLU B 1 72 ? 113.642 29.062 163.910 1.00 54.77 67 GLU B CA 1
ATOM 2389 C C . GLU B 1 72 ? 113.502 29.023 162.377 1.00 52.71 67 GLU B C 1
ATOM 2390 O O . GLU B 1 72 ? 113.251 30.042 161.719 1.00 52.82 67 GLU B O 1
ATOM 2396 N N . GLU B 1 73 ? 113.659 27.837 161.809 1.00 50.24 68 GLU B N 1
ATOM 2397 C CA . GLU B 1 73 ? 113.461 27.682 160.377 1.00 48.60 68 GLU B CA 1
ATOM 2398 C C . GLU B 1 73 ? 111.982 27.889 160.025 1.00 46.97 68 GLU B C 1
ATOM 2399 O O . GLU B 1 73 ? 111.666 28.562 159.050 1.00 46.52 68 GLU B O 1
ATOM 2405 N N . LEU B 1 74 ? 111.076 27.351 160.837 1.00 45.77 69 LEU B N 1
ATOM 2406 C CA . LEU B 1 74 ? 109.646 27.536 160.583 1.00 44.99 69 LEU B CA 1
ATOM 2407 C C . LEU B 1 74 ? 109.246 29.019 160.612 1.00 47.31 69 LEU B C 1
ATOM 2408 O O . LEU B 1 74 ? 108.486 29.471 159.750 1.00 47.42 69 LEU B O 1
ATOM 2413 N N . GLU B 1 75 ? 109.789 29.776 161.567 1.00 49.30 70 GLU B N 1
ATOM 2414 C CA . GLU B 1 75 ? 109.596 31.243 161.615 1.00 52.05 70 GLU B CA 1
ATOM 2415 C C . GLU B 1 75 ? 110.055 31.912 160.336 1.00 52.32 70 GLU B C 1
ATOM 2416 O O . GLU B 1 75 ? 109.362 32.768 159.771 1.00 52.84 70 GLU B O 1
ATOM 2422 N N . GLU B 1 76 ? 111.249 31.5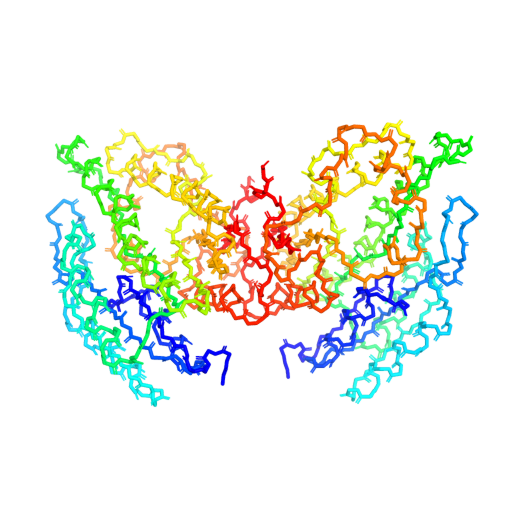28 159.897 1.00 52.02 71 GLU B N 1
ATOM 2423 C CA . GLU B 1 76 ? 111.817 32.041 158.666 1.00 52.55 71 GLU B CA 1
ATOM 2424 C C . GLU B 1 76 ? 110.936 31.744 157.448 1.00 50.67 71 GLU B C 1
ATOM 2425 O O . GLU B 1 76 ? 110.798 32.596 156.576 1.00 51.57 71 GLU B O 1
ATOM 2431 N N . THR B 1 77 ? 110.338 30.552 157.389 1.00 48.31 72 THR B N 1
ATOM 2432 C CA . THR B 1 77 ? 109.380 30.243 156.325 1.00 46.64 72 THR B CA 1
ATOM 2433 C C . THR B 1 77 ? 108.235 31.260 156.361 1.00 48.20 72 THR B C 1
ATOM 2434 O O . THR B 1 77 ? 107.848 31.804 155.320 1.00 48.32 72 THR B O 1
ATOM 2438 N N . ALA B 1 78 ? 107.734 31.565 157.552 1.00 49.14 73 ALA B N 1
ATOM 2439 C CA . ALA B 1 78 ? 106.630 32.517 157.698 1.00 50.83 73 ALA B CA 1
ATOM 2440 C C . ALA B 1 78 ? 107.012 33.914 157.254 1.00 53.71 73 ALA B C 1
ATOM 2441 O O . ALA B 1 78 ? 106.179 34.638 156.702 1.00 54.84 73 ALA B O 1
ATOM 2443 N N . ARG B 1 79 ? 108.263 34.299 157.511 1.00 55.61 74 ARG B N 1
ATOM 2444 C CA . ARG B 1 79 ? 108.774 35.615 157.142 1.00 58.47 74 ARG B CA 1
ATOM 2445 C C . ARG B 1 79 ? 108.899 35.718 155.619 1.00 57.94 74 ARG B C 1
ATOM 2446 O O . ARG B 1 79 ? 108.577 36.754 155.008 1.00 58.68 74 ARG B O 1
ATOM 2454 N N . LEU B 1 80 ? 109.375 34.639 155.014 1.00 55.35 75 LEU B N 1
ATOM 2455 C CA . LEU B 1 80 ? 109.451 34.550 153.561 1.00 54.82 75 LEU B CA 1
ATOM 2456 C C . LEU B 1 80 ? 108.061 34.611 152.930 1.00 53.71 75 LEU B C 1
ATOM 2457 O O . LEU B 1 80 ? 107.869 35.297 151.939 1.00 55.32 75 LEU B O 1
ATOM 2462 N N . VAL B 1 81 ? 107.089 33.930 153.520 1.00 51.89 76 VAL B N 1
ATOM 2463 C CA . VAL B 1 81 ? 105.705 34.067 153.085 1.00 51.50 76 VAL B CA 1
ATOM 2464 C C . VAL B 1 81 ? 105.195 35.492 153.235 1.00 54.49 76 VAL B C 1
ATOM 2465 O O . VAL B 1 81 ? 104.576 36.037 152.309 1.00 54.70 76 VAL B O 1
ATOM 2469 N N . GLU B 1 82 ? 105.448 36.107 154.395 1.00 56.07 77 GLU B N 1
ATOM 2470 C CA . GLU B 1 82 ? 104.963 37.452 154.613 1.00 59.36 77 GLU B CA 1
ATOM 2471 C C . GLU B 1 82 ? 105.614 38.496 153.677 1.00 61.72 77 GLU B C 1
ATOM 2472 O O . GLU B 1 82 ? 104.976 39.490 153.355 1.00 64.03 77 GLU B O 1
ATOM 2478 N N . LYS B 1 83 ? 106.850 38.264 153.227 1.00 61.90 78 LYS B N 1
ATOM 2479 C CA . LYS B 1 83 ? 107.493 39.144 152.232 1.00 64.31 78 LYS B CA 1
ATOM 2480 C C . LYS B 1 83 ? 106.722 39.147 150.918 1.00 63.72 78 LYS B C 1
ATOM 2481 O O . LYS B 1 83 ? 106.849 40.083 150.153 1.00 66.46 78 LYS B O 1
ATOM 2483 N N . THR B 1 84 ? 105.920 38.124 150.643 1.00 61.33 79 THR B N 1
ATOM 2484 C CA . THR B 1 84 ? 105.107 38.108 149.414 1.00 61.16 79 THR B CA 1
ATOM 2485 C C . THR B 1 84 ? 103.851 38.977 149.524 1.00 62.74 79 THR B C 1
ATOM 2486 O O . THR B 1 84 ? 103.162 39.172 148.526 1.00 62.41 79 THR B O 1
ATOM 2490 N N . GLY B 1 85 ? 103.515 39.441 150.727 1.00 63.32 80 GLY B N 1
ATOM 2491 C CA . GLY B 1 85 ? 102.245 40.120 150.931 1.00 65.07 80 GLY B CA 1
ATOM 2492 C C . GLY B 1 85 ? 101.155 39.232 151.497 1.00 63.49 80 GLY B C 1
ATOM 2493 O O . GLY B 1 85 ? 100.097 39.729 151.896 1.00 65.37 80 GLY B O 1
ATOM 2494 N N . GLN B 1 86 ? 101.410 37.926 151.555 1.00 60.48 81 GLN B N 1
ATOM 2495 C CA . GLN B 1 86 ? 100.462 36.978 152.121 1.00 59.17 81 GLN B CA 1
ATOM 2496 C C . GLN B 1 86 ? 100.739 36.720 153.614 1.00 59.03 81 GLN B C 1
ATOM 2497 O O . GLN B 1 86 ? 101.628 37.332 154.208 1.00 59.11 81 GLN B O 1
ATOM 2503 N N . GLU B 1 87 ? 99.961 35.812 154.198 1.00 57.89 82 GLU B N 1
ATOM 2504 C CA . GLU B 1 87 ? 100.033 35.507 155.621 1.00 58.41 82 GLU B CA 1
ATOM 2505 C C . GLU B 1 87 ? 100.262 34.023 155.859 1.00 55.29 82 GLU B C 1
ATOM 2506 O O . GLU B 1 87 ? 99.860 33.191 155.029 1.00 52.84 82 GLU B O 1
ATOM 2512 N N . MET B 1 88 ? 100.961 33.701 156.949 1.00 54.17 83 MET B N 1
ATOM 2513 C CA . MET B 1 88 ? 101.187 32.310 157.367 1.00 51.99 83 MET B CA 1
ATOM 2514 C C . MET B 1 88 ? 100.903 32.112 158.865 1.00 52.45 83 MET B C 1
ATOM 2515 O O . MET B 1 88 ? 101.433 32.844 159.688 1.00 53.77 83 MET B O 1
ATOM 2520 N N . LEU B 1 89 ? 100.037 31.153 159.190 1.00 50.86 84 LEU B N 1
ATOM 2521 C CA . LEU B 1 89 ? 99.868 30.646 160.548 1.00 50.46 84 LEU B CA 1
ATOM 2522 C C . LEU B 1 89 ? 100.834 29.463 160.664 1.00 48.28 84 LEU B C 1
ATOM 2523 O O . LEU B 1 89 ? 100.732 28.516 159.881 1.00 46.13 84 LEU B O 1
ATOM 2528 N N . PHE B 1 90 ? 101.805 29.534 161.572 1.00 48.38 85 PHE B N 1
ATOM 2529 C CA . PHE B 1 90 ? 102.754 28.434 161.754 1.00 46.52 85 PHE B CA 1
ATOM 2530 C C . PHE B 1 90 ? 102.739 27.926 163.204 1.00 46.60 85 PHE B C 1
ATOM 2531 O O . PHE B 1 90 ? 102.650 28.731 164.137 1.00 48.11 85 PHE B O 1
ATOM 2539 N N . ARG B 1 91 ? 102.800 26.607 163.369 1.00 44.47 86 ARG B N 1
ATOM 2540 C CA . ARG B 1 91 ? 102.847 25.937 164.685 1.00 44.89 86 ARG B CA 1
ATOM 2541 C C . ARG B 1 91 ? 103.803 24.761 164.688 1.00 43.32 86 ARG B C 1
ATOM 2542 O O . ARG B 1 91 ? 103.922 24.001 163.701 1.00 41.45 86 ARG B O 1
ATOM 2550 N N . LYS B 1 92 ? 104.464 24.576 165.807 1.00 43.86 87 LYS B N 1
ATOM 2551 C CA . LYS B 1 92 ? 105.145 23.330 166.060 1.00 43.10 87 LYS B CA 1
ATOM 2552 C C . LYS B 1 92 ? 104.109 22.207 166.177 1.00 41.54 87 LYS B C 1
ATOM 2553 O O . LYS B 1 92 ? 103.283 22.242 167.077 1.00 42.87 87 LYS B O 1
ATOM 2559 N N . ALA B 1 93 ? 104.157 21.209 165.293 1.00 39.21 88 ALA B N 1
ATOM 2560 C CA . ALA B 1 93 ? 103.284 20.042 165.452 1.00 37.59 88 ALA B CA 1
ATOM 2561 C C . ALA B 1 93 ? 103.795 18.805 164.707 1.00 35.36 88 ALA B C 1
ATOM 2562 O O . ALA B 1 93 ? 104.431 18.923 163.651 1.00 34.72 88 ALA B O 1
ATOM 2564 N N . ASP B 1 94 ? 103.482 17.635 165.252 1.00 34.05 89 ASP B N 1
ATOM 2565 C CA . ASP B 1 94 ? 103.953 16.346 164.714 1.00 32.52 89 ASP B CA 1
ATOM 2566 C C . ASP B 1 94 ? 102.795 15.680 163.973 1.00 31.27 89 ASP B C 1
ATOM 2567 O O . ASP B 1 94 ? 101.698 15.560 164.524 1.00 31.60 89 ASP B O 1
ATOM 2572 N N . VAL B 1 95 ? 102.998 15.291 162.712 1.00 30.38 90 VAL B N 1
ATOM 2573 C CA . VAL B 1 95 ? 101.921 14.654 161.955 1.00 29.64 90 VAL B CA 1
ATOM 2574 C C . VAL B 1 95 ? 101.457 13.334 162.596 1.00 30.15 90 VAL B C 1
ATOM 2575 O O . VAL B 1 95 ? 100.364 12.881 162.314 1.00 29.85 90 VAL B O 1
ATOM 2579 N N . ARG B 1 96 ? 102.237 12.770 163.526 1.00 31.29 91 ARG B N 1
ATOM 2580 C CA . ARG B 1 96 ? 101.777 11.592 164.275 1.00 31.79 91 ARG B CA 1
ATOM 2581 C C . ARG B 1 96 ? 100.739 11.916 165.313 1.00 33.74 91 ARG B C 1
ATOM 2582 O O . ARG B 1 96 ? 100.047 11.012 165.816 1.00 34.13 91 ARG B O 1
ATOM 2590 N N . ASP B 1 97 ? 100.633 13.192 165.662 1.00 35.35 92 ASP B N 1
ATOM 2591 C CA . ASP B 1 97 ? 99.701 13.633 166.678 1.00 37.24 92 ASP B CA 1
ATOM 2592 C C . ASP B 1 97 ? 98.486 14.190 165.973 1.00 37.61 92 ASP B C 1
ATOM 2593 O O . ASP B 1 97 ? 98.410 15.374 165.664 1.00 38.37 92 ASP B O 1
ATOM 2598 N N . LYS B 1 98 ? 97.536 13.316 165.703 1.00 37.31 93 LYS B N 1
ATOM 2599 C CA . LYS B 1 98 ? 96.378 13.678 164.904 1.00 37.91 93 LYS B CA 1
ATOM 2600 C C . LYS B 1 98 ? 95.545 14.819 165.495 1.00 38.88 93 LYS B C 1
ATOM 2601 O O . LYS B 1 98 ? 95.114 15.695 164.764 1.00 39.20 93 LYS B O 1
ATOM 2607 N N . ALA B 1 99 ? 95.312 14.798 166.805 1.00 39.29 94 ALA B N 1
ATOM 2608 C CA . ALA B 1 99 ? 94.505 15.818 167.463 1.00 41.08 94 ALA B CA 1
ATOM 2609 C C . ALA B 1 99 ? 95.175 17.179 167.409 1.00 41.47 94 ALA B C 1
ATOM 2610 O O . ALA B 1 99 ? 94.505 18.207 167.322 1.00 43.09 94 ALA B O 1
ATOM 2612 N N . VAL B 1 100 ? 96.496 17.188 167.507 1.00 40.78 95 VAL B N 1
ATOM 2613 C CA . VAL B 1 100 ? 97.259 18.428 167.439 1.00 41.64 95 VAL B CA 1
ATOM 2614 C C . VAL B 1 100 ? 97.169 18.964 166.021 1.00 41.24 95 VAL B C 1
ATOM 2615 O O . VAL B 1 100 ? 96.920 20.143 165.801 1.00 41.83 95 VAL B O 1
ATOM 2619 N N . LEU B 1 101 ? 97.343 18.069 165.049 1.00 39.44 96 LEU B N 1
ATOM 2620 C CA . LEU B 1 101 ? 97.193 18.453 163.660 1.00 39.44 96 LEU B CA 1
ATOM 2621 C C . LEU B 1 101 ? 95.816 19.064 163.412 1.00 40.42 96 LEU B C 1
ATOM 2622 O O . LEU B 1 101 ? 95.705 20.099 162.772 1.00 40.45 96 LEU B O 1
ATOM 2627 N N . GLN B 1 102 ? 94.775 18.436 163.955 1.00 41.17 97 GLN B N 1
ATOM 2628 C CA . GLN B 1 102 ? 93.426 18.939 163.787 1.00 43.24 97 GLN B CA 1
ATOM 2629 C C . GLN B 1 102 ? 93.297 20.325 164.440 1.00 45.77 97 GLN B C 1
ATOM 2630 O O . GLN B 1 102 ? 92.720 21.241 163.845 1.00 46.06 97 GLN B O 1
ATOM 2636 N N . GLU B 1 103 ? 93.867 20.496 165.628 1.00 46.62 98 GLU B N 1
ATOM 2637 C CA . GLU B 1 103 ? 93.773 21.807 166.292 1.00 49.65 98 GLU B CA 1
ATOM 2638 C C . GLU B 1 103 ? 94.436 22.917 165.462 1.00 48.55 98 GLU B C 1
ATOM 2639 O O . GLU B 1 103 ? 93.838 23.992 165.314 1.00 48.70 98 GLU B O 1
ATOM 2645 N N . VAL B 1 104 ? 95.596 22.635 164.850 1.00 45.37 99 VAL B N 1
ATOM 2646 C CA . VAL B 1 104 ? 96.274 23.648 164.042 1.00 44.87 99 VAL B CA 1
ATOM 2647 C C . VAL B 1 104 ? 95.471 23.959 162.772 1.00 44.90 99 VAL B C 1
ATOM 2648 O O . VAL B 1 104 ? 95.367 25.105 162.351 1.00 45.47 99 VAL B O 1
ATOM 2652 N N . PHE B 1 105 ? 94.893 22.920 162.188 1.00 44.47 100 PHE B N 1
ATOM 2653 C CA . PHE B 1 105 ? 94.012 23.046 161.022 1.00 44.78 100 PHE B CA 1
ATOM 2654 C C . PHE B 1 105 ? 92.805 23.924 161.350 1.00 46.97 100 PHE B C 1
ATOM 2655 O O . PHE B 1 105 ? 92.450 24.832 160.604 1.00 47.20 100 PHE B O 1
ATOM 2663 N N . ASP B 1 106 ? 92.170 23.631 162.465 1.00 47.87 101 ASP B N 1
ATOM 2664 C CA . ASP B 1 106 ? 90.997 24.409 162.904 1.00 50.68 101 ASP B CA 1
ATOM 2665 C C . ASP B 1 106 ? 91.332 25.868 163.171 1.00 52.19 101 ASP B C 1
ATOM 2666 O O . ASP B 1 106 ? 90.574 26.755 162.777 1.00 54.34 101 ASP B O 1
ATOM 2671 N N . ALA B 1 107 ? 92.476 26.120 163.801 1.00 51.12 102 ALA B N 1
ATOM 2672 C CA . ALA B 1 107 ? 92.974 27.495 163.946 1.00 52.51 102 ALA B CA 1
ATOM 2673 C C . ALA B 1 107 ? 93.215 28.186 162.573 1.00 51.70 102 ALA B C 1
ATOM 2674 O O . ALA B 1 107 ? 93.001 29.405 162.412 1.00 52.60 102 ALA B O 1
ATOM 2676 N N . GLY B 1 108 ? 93.662 27.406 161.594 1.00 49.14 103 GLY B N 1
ATOM 2677 C CA . GLY B 1 108 ? 93.759 27.887 160.205 1.00 48.91 103 GLY B CA 1
ATOM 2678 C C . GLY B 1 108 ? 92.419 28.326 159.622 1.00 50.31 103 GLY B C 1
ATOM 2679 O O . GLY B 1 108 ? 92.302 29.414 159.036 1.00 52.45 103 GLY B O 1
ATOM 2680 N N . VAL B 1 109 ? 91.407 27.479 159.777 1.00 49.92 104 VAL B N 1
ATOM 2681 C CA . VAL B 1 109 ? 90.060 27.779 159.315 1.00 51.75 104 VAL B CA 1
ATOM 2682 C C . VAL B 1 109 ? 89.563 29.080 159.984 1.00 55.49 104 VAL B C 1
ATOM 2683 O O . VAL B 1 109 ? 88.946 29.923 159.323 1.00 57.99 104 VAL B O 1
ATOM 2687 N N . GLU B 1 110 ? 89.871 29.239 161.272 1.00 56.44 105 GLU B N 1
ATOM 2688 C CA . GLU B 1 110 ? 89.515 30.439 162.026 1.00 59.97 105 GLU B CA 1
ATOM 2689 C C . GLU B 1 110 ? 90.229 31.682 161.503 1.00 61.26 105 GLU B C 1
ATOM 2690 O O . GLU B 1 110 ? 89.578 32.678 161.204 1.00 63.86 105 GLU B O 1
ATOM 2692 N N . GLN B 1 111 ? 91.555 31.637 161.411 1.00 60.06 106 GLN B N 1
ATOM 2693 C CA . GLN B 1 111 ? 92.307 32.814 160.993 1.00 61.33 106 GLN B CA 1
ATOM 2694 C C . GLN B 1 111 ? 91.956 33.201 159.552 1.00 61.35 106 GLN B C 1
ATOM 2695 O O . GLN B 1 111 ? 91.719 34.371 159.271 1.00 63.43 106 GLN B O 1
ATOM 2701 N N . PHE B 1 112 ? 91.879 32.222 158.649 1.00 58.91 107 PHE B N 1
ATOM 2702 C CA . PHE B 1 112 ? 91.738 32.515 157.211 1.00 58.43 107 PHE B CA 1
ATOM 2703 C C . PHE B 1 112 ? 90.347 32.303 156.618 1.00 58.72 107 PHE B C 1
ATOM 2704 O O . PHE B 1 112 ? 90.132 32.622 155.462 1.00 59.20 107 PHE B O 1
ATOM 2712 N N . GLY B 1 113 ? 89.408 31.762 157.391 1.00 59.16 108 GLY B N 1
ATOM 2713 C CA . GLY B 1 113 ? 88.049 31.521 156.890 1.00 60.06 108 GLY B CA 1
ATOM 2714 C C . GLY B 1 113 ? 87.829 30.113 156.347 1.00 57.49 108 GLY B C 1
ATOM 2715 O O . GLY B 1 113 ? 86.729 29.568 156.461 1.00 57.83 108 GLY B O 1
ATOM 2716 N N . HIS B 1 114 ? 88.864 29.521 155.749 1.00 55.36 109 HIS B N 1
ATOM 2717 C CA . HIS B 1 114 ? 88.779 28.149 155.207 1.00 53.00 109 HIS B CA 1
ATOM 2718 C C . HIS B 1 114 ? 90.175 27.592 154.880 1.00 50.68 109 HIS B C 1
ATOM 2719 O O . HIS B 1 114 ? 91.150 28.333 154.842 1.00 50.56 109 HIS B O 1
ATOM 2726 N N . ILE B 1 115 ? 90.265 26.281 154.685 1.00 48.92 110 ILE B N 1
ATOM 2727 C CA . ILE B 1 115 ? 91.434 25.646 154.077 1.00 47.08 110 ILE B CA 1
ATOM 2728 C C . ILE B 1 115 ? 90.951 24.814 152.878 1.00 45.60 110 ILE B C 1
ATOM 2729 O O . ILE B 1 115 ? 90.045 24.005 153.011 1.00 45.77 110 ILE B O 1
ATOM 2734 N N . ASP B 1 116 ? 91.504 25.062 151.700 1.00 44.67 111 ASP B N 1
ATOM 2735 C CA . ASP B 1 116 ? 91.034 24.364 150.508 1.00 43.62 111 ASP B CA 1
ATOM 2736 C C . ASP B 1 116 ? 92.100 23.446 149.900 1.00 41.28 111 ASP B C 1
ATOM 2737 O O . ASP B 1 116 ? 91.837 22.716 148.936 1.00 39.99 111 ASP B O 1
ATOM 2742 N N . THR B 1 117 ? 93.308 23.496 150.444 1.00 40.43 112 THR B N 1
ATOM 2743 C CA . THR B 1 117 ? 94.395 22.750 149.864 1.00 38.70 112 THR B CA 1
ATOM 2744 C C . THR B 1 117 ? 95.270 22.191 150.954 1.00 36.90 112 THR B C 1
ATOM 2745 O O . THR B 1 117 ? 95.544 22.866 151.959 1.00 37.80 112 THR B O 1
ATOM 2749 N N . VAL B 1 118 ? 95.679 20.942 150.765 1.00 34.28 113 VAL B N 1
ATOM 2750 C CA . VAL B 1 118 ? 96.505 20.233 151.721 1.00 33.12 113 VAL B CA 1
ATOM 2751 C C . VAL B 1 118 ? 97.695 19.616 151.028 1.00 31.31 113 VAL B C 1
ATOM 2752 O O . VAL B 1 118 ? 97.537 18.894 150.045 1.00 30.52 113 VAL B O 1
ATOM 2756 N N . ILE B 1 119 ? 98.884 19.924 151.513 1.00 31.25 114 ILE B N 1
ATOM 2757 C CA . ILE B 1 119 ? 100.103 19.256 151.070 1.00 30.07 114 ILE B CA 1
ATOM 2758 C C . ILE B 1 119 ? 100.741 18.439 152.213 1.00 29.90 114 ILE B C 1
ATOM 2759 O O . ILE B 1 119 ? 101.377 18.996 153.112 1.00 30.11 114 ILE B O 1
ATOM 2764 N N . ALA B 1 120 ? 100.604 17.110 152.131 1.00 28.66 115 ALA B N 1
ATOM 2765 C CA . ALA B 1 120 ? 101.185 16.174 153.098 1.00 27.40 115 ALA B CA 1
ATOM 2766 C C . ALA B 1 120 ? 102.654 15.886 152.728 1.00 26.86 115 ALA B C 1
ATOM 2767 O O . ALA B 1 120 ? 102.955 14.903 152.004 1.00 25.32 115 ALA B O 1
ATOM 2769 N N . ASN B 1 121 ? 103.558 16.751 153.193 1.00 26.94 116 ASN B N 1
ATOM 2770 C CA . ASN B 1 121 ? 104.974 16.731 152.796 1.00 26.59 116 ASN B CA 1
ATOM 2771 C C . ASN B 1 121 ? 105.936 16.226 153.840 1.00 26.33 116 ASN B C 1
ATOM 2772 O O . ASN B 1 121 ? 107.038 15.822 153.503 1.00 26.17 116 ASN B O 1
ATOM 2777 N N . ALA B 1 122 ? 105.560 16.255 155.121 1.00 27.15 117 ALA B N 1
ATOM 2778 C CA . ALA B 1 122 ? 106.509 15.886 156.152 1.00 27.49 117 ALA B CA 1
ATOM 2779 C C . ALA B 1 122 ? 107.033 14.462 155.943 1.00 26.44 117 ALA B C 1
ATOM 2780 O O . ALA B 1 122 ? 106.256 13.547 155.708 1.00 24.94 117 ALA B O 1
ATOM 2782 N N . GLY B 1 123 ? 108.345 14.288 156.077 1.00 26.97 118 GLY B N 1
ATOM 2783 C CA . GLY B 1 123 ? 108.915 12.966 156.071 1.00 26.97 118 GLY B CA 1
ATOM 2784 C C . GLY B 1 123 ? 110.342 12.959 156.567 1.00 28.31 118 GLY B C 1
ATOM 2785 O O . GLY B 1 123 ? 110.919 14.007 156.830 1.00 29.70 118 GLY B O 1
ATOM 2786 N N . VAL B 1 124 ? 110.873 11.757 156.747 1.00 28.92 119 VAL B N 1
ATOM 2787 C CA . VAL B 1 124 ? 112.244 11.554 157.161 1.00 30.57 119 VAL B CA 1
ATOM 2788 C C . VAL B 1 124 ? 112.840 10.385 156.411 1.00 31.18 119 VAL B C 1
ATOM 2789 O O . VAL B 1 124 ? 112.129 9.487 155.978 1.00 30.43 119 VAL B O 1
ATOM 2793 N N . VAL B 1 125 ? 114.156 10.413 156.262 1.00 33.85 120 VAL B N 1
ATOM 2794 C CA . VAL B 1 125 ? 114.913 9.312 155.688 1.00 35.22 120 VAL B CA 1
ATOM 2795 C C . VAL B 1 125 ? 115.551 8.537 156.820 1.00 36.82 120 VAL B C 1
ATOM 2796 O O . VAL B 1 125 ? 116.270 9.121 157.655 1.00 37.33 120 VAL B O 1
ATOM 2800 N N . LEU B 1 126 ? 115.322 7.226 156.826 1.00 36.21 121 LEU B N 1
ATOM 2801 C CA . LEU B 1 126 ? 115.753 6.385 157.935 1.00 38.16 121 LEU B CA 1
ATOM 2802 C C . LEU B 1 126 ? 116.880 5.448 157.562 1.00 39.84 121 LEU B C 1
ATOM 2803 O O . LEU B 1 126 ? 117.149 4.468 158.252 1.00 41.97 121 LEU B O 1
ATOM 2808 N N . THR B 1 127 ? 117.554 5.745 156.463 1.00 40.21 122 THR B N 1
ATOM 2809 C CA . THR B 1 127 ? 118.670 4.927 156.034 1.00 41.19 122 THR B CA 1
ATOM 2810 C C . THR B 1 127 ? 119.863 5.202 156.953 1.00 43.04 122 THR B C 1
ATOM 2811 O O . THR B 1 127 ? 120.167 6.361 157.269 1.00 43.88 122 THR B O 1
ATOM 2815 N N . ASN B 1 128 ? 120.506 4.126 157.404 1.00 43.04 123 ASN B N 1
ATOM 2816 C CA . ASN B 1 128 ? 121.432 4.179 158.548 1.00 44.26 123 ASN B CA 1
ATOM 2817 C C . ASN B 1 128 ? 122.108 2.824 158.749 1.00 45.01 123 ASN B C 1
ATOM 2818 O O . ASN B 1 128 ? 121.462 1.877 159.187 1.00 43.63 123 ASN B O 1
ATOM 2823 N N . PRO B 1 129 ? 123.411 2.726 158.433 1.00 47.38 124 PRO B N 1
ATOM 2824 C CA . PRO B 1 129 ? 124.098 1.451 158.659 1.00 48.61 124 PRO B CA 1
ATOM 2825 C C . PRO B 1 129 ? 124.135 1.073 160.129 1.00 49.74 124 PRO B C 1
ATOM 2826 O O . PRO B 1 129 ? 124.161 -0.108 160.451 1.00 50.35 124 PRO B O 1
ATOM 2830 N N . ASP B 1 130 ? 124.097 2.072 161.008 1.00 50.10 125 ASP B N 1
ATOM 2831 C CA . ASP B 1 130 ? 124.102 1.839 162.452 1.00 51.46 125 ASP B CA 1
ATOM 2832 C C . ASP B 1 130 ? 122.686 1.783 163.064 1.00 48.51 125 ASP B C 1
ATOM 2833 O O . ASP B 1 130 ? 122.515 2.044 164.253 1.00 47.99 125 ASP B O 1
ATOM 2838 N N . GLU B 1 131 ? 121.681 1.428 162.266 1.00 45.31 126 GLU B N 1
ATOM 2839 C CA . GLU B 1 131 ? 120.313 1.231 162.775 1.00 43.43 126 GLU B CA 1
ATOM 2840 C C . GLU B 1 131 ? 120.337 0.299 163.975 1.00 45.27 126 GLU B C 1
ATOM 2841 O O . GLU B 1 131 ? 120.940 -0.769 163.899 1.00 47.34 126 GLU B O 1
ATOM 2847 N N . ARG B 1 132 ? 119.728 0.699 165.091 1.00 45.74 127 ARG B N 1
ATOM 2848 C CA . ARG B 1 132 ? 119.865 -0.088 166.330 1.00 47.71 127 ARG B CA 1
ATOM 2849 C C . ARG B 1 132 ? 118.807 -1.170 166.426 1.00 45.65 127 ARG B C 1
ATOM 2850 O O . ARG B 1 132 ? 119.066 -2.237 166.937 1.00 47.37 127 ARG B O 1
ATOM 2858 N N . ASP B 1 133 ? 117.612 -0.892 165.943 1.00 42.83 128 ASP B N 1
ATOM 2859 C CA . ASP B 1 133 ? 116.483 -1.811 166.095 1.00 41.03 128 ASP B CA 1
ATOM 2860 C C . ASP B 1 133 ? 115.594 -1.694 164.870 1.00 37.99 128 ASP B C 1
ATOM 2861 O O . ASP B 1 133 ? 114.981 -0.650 164.644 1.00 37.18 128 ASP B O 1
ATOM 2866 N N . ALA B 1 134 ? 115.516 -2.765 164.085 1.00 36.77 129 ALA B N 1
ATOM 2867 C CA . ALA B 1 134 ? 114.821 -2.728 162.786 1.00 34.28 129 ALA B CA 1
ATOM 2868 C C . ALA B 1 134 ? 113.330 -2.531 162.973 1.00 32.47 129 ALA B C 1
ATOM 2869 O O . ALA B 1 134 ? 112.708 -1.715 162.280 1.00 30.65 129 ALA B O 1
ATOM 2871 N N . SER B 1 135 ? 112.745 -3.266 163.922 1.00 32.52 130 SER B N 1
ATOM 2872 C CA . SER B 1 135 ? 111.295 -3.211 164.124 1.00 31.58 130 SER B CA 1
ATOM 2873 C C . SER B 1 135 ? 110.847 -1.824 164.594 1.00 31.46 130 SER B C 1
ATOM 2874 O O . SER B 1 135 ? 109.768 -1.345 164.230 1.00 29.77 130 SER B O 1
ATOM 2877 N N . GLU B 1 136 ? 111.715 -1.172 165.360 1.00 32.74 131 GLU B N 1
ATOM 2878 C CA . GLU B 1 136 ? 111.451 0.188 165.850 1.00 33.23 131 GLU B CA 1
ATOM 2879 C C . GLU B 1 136 ? 111.459 1.206 164.692 1.00 31.79 131 GLU B C 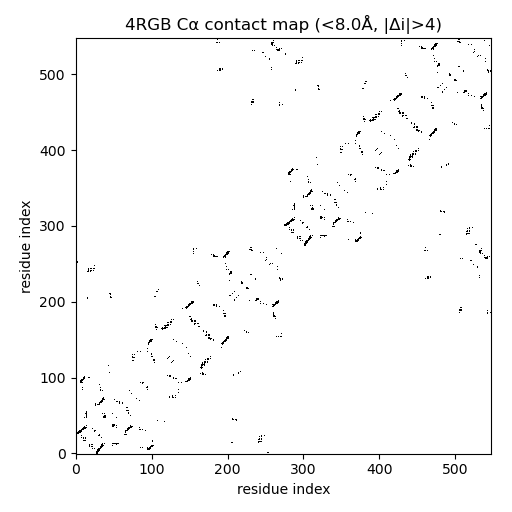1
ATOM 2880 O O . GLU B 1 136 ? 110.589 2.067 164.596 1.00 30.36 131 GLU B O 1
ATOM 2886 N N . ALA B 1 137 ? 112.481 1.121 163.855 1.00 32.28 132 ALA B N 1
ATOM 2887 C CA . ALA B 1 137 ? 112.619 2.051 162.723 1.00 32.04 132 ALA B CA 1
ATOM 2888 C C . ALA B 1 137 ? 111.503 1.865 161.723 1.00 30.73 132 ALA B C 1
ATOM 2889 O O . ALA B 1 137 ? 110.955 2.841 161.193 1.00 30.40 132 ALA B O 1
ATOM 2891 N N . LEU B 1 138 ? 111.141 0.615 161.476 1.00 30.96 133 LEU B N 1
ATOM 2892 C CA . LEU B 1 138 ? 109.994 0.325 160.630 1.00 29.51 133 LEU B CA 1
ATOM 2893 C C . LEU B 1 138 ? 108.751 1.029 161.133 1.00 29.09 133 LEU B C 1
ATOM 2894 O O . LEU B 1 138 ? 108.024 1.701 160.382 1.00 26.57 133 LEU B O 1
ATOM 2899 N N . ARG B 1 139 ? 108.502 0.884 162.429 1.00 29.78 134 ARG B N 1
ATOM 2900 C CA A ARG B 1 139 ? 107.288 1.442 163.024 0.50 29.93 134 ARG B CA 1
ATOM 2901 C CA B ARG B 1 139 ? 107.309 1.453 163.043 0.50 30.72 134 ARG B CA 1
ATOM 2902 C C . ARG B 1 139 ? 107.300 2.977 162.931 1.00 29.48 134 ARG B C 1
ATOM 2903 O O . ARG B 1 139 ? 106.301 3.574 162.603 1.00 28.33 134 ARG B O 1
ATOM 2918 N N . LEU B 1 140 ? 108.439 3.590 163.230 1.00 29.64 135 LEU B N 1
ATOM 2919 C CA . LEU B 1 140 ? 108.563 5.032 163.206 1.00 29.30 135 LEU B CA 1
ATOM 2920 C C . LEU B 1 140 ? 108.350 5.588 161.798 1.00 27.88 135 LEU B C 1
ATOM 2921 O O . LEU B 1 140 ? 107.583 6.529 161.601 1.00 27.36 135 LEU B O 1
ATOM 2926 N N . GLY B 1 141 ? 109.013 4.982 160.810 1.00 27.06 136 GLY B N 1
ATOM 2927 C CA . GLY B 1 141 ? 108.854 5.394 159.415 1.00 25.39 136 GLY B CA 1
ATOM 2928 C C . GLY B 1 141 ? 107.391 5.344 159.017 1.00 24.41 136 GLY B C 1
ATOM 2929 O O . GLY B 1 141 ? 106.837 6.292 158.470 1.00 23.62 136 GLY B O 1
ATOM 2930 N N . LEU B 1 142 ? 106.742 4.226 159.294 1.00 24.41 137 LEU B N 1
ATOM 2931 C CA . LEU B 1 142 ? 105.334 4.067 158.935 1.00 23.81 137 LEU B CA 1
ATOM 2932 C C . LEU B 1 142 ? 104.450 5.078 159.643 1.00 24.12 137 LEU B C 1
ATOM 2933 O O . LEU B 1 142 ? 103.537 5.645 159.046 1.00 23.10 137 LEU B O 1
ATOM 2938 N N . ASP B 1 143 ? 104.736 5.321 160.926 1.00 25.09 138 ASP B N 1
ATOM 2939 C CA . ASP B 1 143 ? 103.953 6.282 161.677 1.00 26.36 138 ASP B CA 1
ATOM 2940 C C . ASP B 1 143 ? 103.981 7.663 161.064 1.00 25.56 138 ASP B C 1
ATOM 2941 O O . ASP B 1 143 ? 102.967 8.318 160.998 1.00 25.08 138 ASP B O 1
ATOM 2946 N N . ILE B 1 144 ? 105.164 8.095 160.650 1.00 25.69 139 ILE B N 1
ATOM 2947 C CA . ILE B 1 144 ? 105.354 9.438 160.091 1.00 26.16 139 ILE B CA 1
ATOM 2948 C C . ILE B 1 144 ? 104.904 9.555 158.619 1.00 25.35 139 ILE B C 1
ATOM 2949 O O . ILE B 1 144 ? 104.183 10.480 158.237 1.00 24.86 139 ILE B O 1
ATOM 2954 N N . MET B 1 145 ? 105.337 8.612 157.806 1.00 24.59 140 MET B N 1
ATOM 2955 C CA . MET B 1 145 ? 105.138 8.715 156.332 1.00 24.39 140 MET B CA 1
ATOM 2956 C C . MET B 1 145 ? 103.947 8.025 155.742 1.00 23.21 140 MET B C 1
ATOM 2957 O O . MET B 1 145 ? 103.572 8.324 154.619 1.00 24.27 140 MET B O 1
ATOM 2962 N N . LEU B 1 146 ? 103.329 7.116 156.475 1.00 22.76 141 LEU B N 1
ATOM 2963 C CA . LEU B 1 146 ? 102.091 6.495 156.063 1.00 21.90 141 LEU B CA 1
ATOM 2964 C C . LEU B 1 146 ? 100.931 6.997 156.910 1.00 22.34 141 LEU B C 1
ATOM 2965 O O . LEU B 1 146 ? 100.024 7.675 156.398 1.00 22.61 141 LEU B O 1
ATOM 2970 N N . ILE B 1 147 ? 100.953 6.707 158.221 1.00 22.36 142 ILE B N 1
ATOM 2971 C CA . ILE B 1 147 ? 99.843 7.128 159.067 1.00 22.83 142 ILE B CA 1
ATOM 2972 C C . ILE B 1 147 ? 99.797 8.672 159.116 1.00 23.15 142 ILE B C 1
ATOM 2973 O O . ILE B 1 147 ? 98.719 9.280 159.112 1.00 23.08 142 ILE B O 1
ATOM 2978 N N . GLY B 1 148 ? 100.973 9.295 159.130 1.00 23.08 143 GLY B N 1
ATOM 2979 C CA . GLY B 1 148 ? 101.063 10.751 159.221 1.00 24.03 143 GLY B CA 1
ATOM 2980 C C . GLY B 1 148 ? 100.439 11.457 158.049 1.00 24.03 143 GLY B C 1
ATOM 2981 O O . GLY B 1 148 ? 99.843 12.519 158.204 1.00 24.88 143 GLY B O 1
ATOM 2982 N N . VAL B 1 149 ? 100.597 10.865 156.859 1.00 23.51 144 VAL B N 1
ATOM 2983 C CA . VAL B 1 149 ? 99.941 11.369 155.681 1.00 23.28 144 VAL B CA 1
ATOM 2984 C C . VAL B 1 149 ? 98.442 11.154 155.795 1.00 23.73 144 VAL B C 1
ATOM 2985 O O . VAL B 1 149 ? 97.660 12.059 155.516 1.00 24.55 144 VAL B O 1
ATOM 2989 N N . TRP B 1 150 ? 98.036 9.975 156.234 1.00 23.76 145 TRP B N 1
ATOM 2990 C CA . TRP B 1 150 ? 96.618 9.675 156.399 1.00 24.51 145 TRP B CA 1
ATOM 2991 C C . TRP B 1 150 ? 95.974 10.651 157.400 1.00 26.34 145 TRP B C 1
ATOM 2992 O O . TRP B 1 150 ? 94.871 11.154 157.179 1.00 27.60 145 TRP B O 1
ATOM 3003 N N . ASN B 1 151 ? 96.658 10.901 158.509 1.00 26.71 146 ASN B N 1
ATOM 3004 C CA . ASN B 1 151 ? 96.202 11.906 159.467 1.00 28.27 146 ASN B CA 1
ATOM 3005 C C . ASN B 1 151 ? 96.002 13.281 158.821 1.00 28.93 146 ASN B C 1
ATOM 3006 O O . ASN B 1 151 ? 95.020 13.963 159.101 1.00 30.58 146 ASN B O 1
ATOM 3011 N N . THR B 1 152 ? 96.944 13.674 157.975 1.00 28.54 147 THR B N 1
ATOM 3012 C CA . THR B 1 152 ? 96.924 14.989 157.331 1.00 29.56 147 THR B CA 1
ATOM 3013 C C . THR B 1 152 ? 95.716 15.142 156.426 1.00 30.26 147 THR B C 1
ATOM 3014 O O . THR B 1 152 ? 95.086 16.202 156.394 1.00 31.73 147 THR B O 1
ATOM 3018 N N . PHE B 1 153 ? 95.367 14.089 155.708 1.00 30.27 148 PHE B N 1
ATOM 3019 C CA . PHE B 1 153 ? 94.135 14.096 154.912 1.00 31.15 148 PHE B CA 1
ATOM 3020 C C . PHE B 1 153 ? 92.902 14.079 155.809 1.00 32.18 148 PHE B C 1
ATOM 3021 O O . PHE B 1 153 ? 91.949 14.822 155.585 1.00 32.69 148 PHE B O 1
ATOM 3029 N N . GLN B 1 154 ? 92.923 13.232 156.836 1.00 32.41 149 GLN B N 1
ATOM 3030 C CA . GLN B 1 154 ? 91.766 13.078 157.714 1.00 33.88 149 GLN B CA 1
ATOM 3031 C C . GLN B 1 154 ? 91.313 14.361 158.405 1.00 34.47 149 GLN B C 1
ATOM 3032 O O . GLN B 1 154 ? 90.127 14.592 158.520 1.00 34.65 149 GLN B O 1
ATOM 3038 N N . VAL B 1 155 ? 92.255 15.193 158.828 1.00 34.37 150 VAL B N 1
ATOM 3039 C CA . VAL B 1 155 ? 91.898 16.443 159.519 1.00 36.48 150 VAL B CA 1
ATOM 3040 C C . VAL B 1 155 ? 91.245 17.479 158.612 1.00 37.84 150 VAL B C 1
ATOM 3041 O O . VAL B 1 155 ? 90.603 18.415 159.104 1.00 39.66 150 VAL B O 1
ATOM 3045 N N . ALA B 1 156 ? 91.370 17.288 157.293 1.00 37.57 151 ALA B N 1
ATOM 3046 C CA . ALA B 1 156 ? 90.934 18.274 156.304 1.00 38.73 151 ALA B CA 1
ATOM 3047 C C . ALA B 1 156 ? 89.622 17.931 155.599 1.00 39.84 151 ALA B C 1
ATOM 3048 O O . ALA B 1 156 ? 88.878 18.825 155.209 1.00 41.27 151 ALA B O 1
ATOM 3050 N N . ILE B 1 157 ? 89.371 16.644 155.383 1.00 39.12 152 ILE B N 1
ATOM 3051 C CA . ILE B 1 157 ? 88.293 16.224 154.490 1.00 39.43 152 ILE B CA 1
ATOM 3052 C C . ILE B 1 157 ? 86.926 16.674 154.955 1.00 41.55 152 ILE B C 1
ATOM 3053 O O . ILE B 1 157 ? 86.152 17.203 154.151 1.00 41.93 152 ILE B O 1
ATOM 3058 N N . PRO B 1 158 ? 86.612 16.473 156.253 1.00 42.76 153 PRO B N 1
ATOM 3059 C CA . PRO B 1 158 ? 85.288 16.906 156.726 1.00 45.44 153 PRO B CA 1
ATOM 3060 C C . PRO B 1 158 ? 84.982 18.379 156.447 1.00 47.41 153 PRO B C 1
ATOM 3061 O O . PRO B 1 158 ? 83.864 18.719 156.047 1.00 47.83 153 PRO B O 1
ATOM 3065 N N . HIS B 1 159 ? 85.992 19.219 156.654 1.00 47.90 154 HIS B N 1
ATOM 3066 C CA . HIS B 1 159 ? 85.875 20.630 156.381 1.00 50.93 154 HIS B CA 1
ATOM 3067 C C . HIS B 1 159 ? 85.705 20.901 154.882 1.00 51.82 154 HIS B C 1
ATOM 3068 O O . HIS B 1 159 ? 84.836 21.663 154.490 1.00 53.33 154 HIS B O 1
ATOM 3075 N N . MET B 1 160 ? 86.523 20.277 154.045 1.00 51.24 155 MET B N 1
ATOM 3076 C CA . MET B 1 160 ? 86.414 20.496 152.607 1.00 51.92 155 MET B CA 1
ATOM 3077 C C . MET B 1 160 ? 85.041 20.112 152.083 1.00 53.76 155 MET B C 1
ATOM 3078 O O . MET B 1 160 ? 84.487 20.802 151.243 1.00 55.40 155 MET B O 1
ATOM 3083 N N . LYS B 1 161 ? 84.499 19.011 152.576 1.00 55.43 156 LYS B N 1
ATOM 3084 C CA . LYS B 1 161 ? 83.158 18.597 152.204 1.00 59.29 156 LYS B CA 1
ATOM 3085 C C . LYS B 1 161 ? 82.117 19.601 152.701 1.00 64.50 156 LYS B C 1
ATOM 3086 O O . LYS B 1 161 ? 81.247 20.028 151.932 1.00 66.30 156 LYS B O 1
ATOM 3092 N N . GLU B 1 162 ? 82.216 19.962 153.985 1.00 63.99 157 GLU B N 1
ATOM 3093 C CA . GLU B 1 162 ? 81.320 20.939 154.617 1.00 67.43 157 GLU B CA 1
ATOM 3094 C C . GLU B 1 162 ? 81.207 22.232 153.786 1.00 67.40 157 GLU B C 1
ATOM 3095 O O . GLU B 1 162 ? 80.123 22.585 153.327 1.00 68.49 157 GLU B O 1
ATOM 3101 N N . ARG B 1 163 ? 82.342 22.895 153.567 1.00 64.75 158 ARG B N 1
ATOM 3102 C CA . ARG B 1 163 ? 82.390 24.180 152.884 1.00 64.21 158 ARG B CA 1
ATOM 3103 C C . ARG B 1 163 ? 81.997 24.082 151.391 1.00 64.52 158 ARG B C 1
ATOM 3104 O O . ARG B 1 163 ? 81.668 25.093 150.774 1.00 65.75 158 ARG B O 1
ATOM 3106 N N . GLY B 1 164 ? 82.041 22.877 150.810 1.00 61.94 159 GLY B N 1
ATOM 3107 C CA . GLY B 1 164 ? 81.413 22.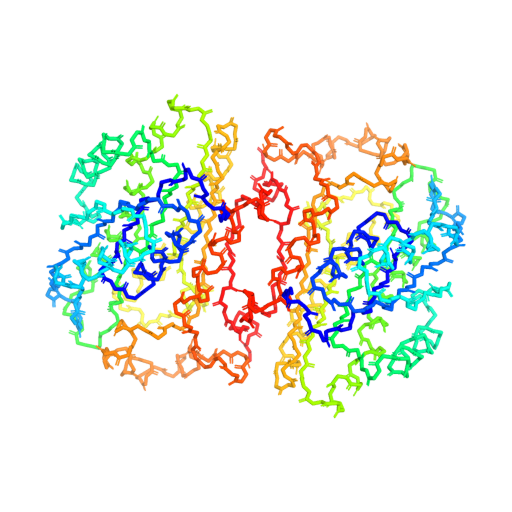614 149.514 1.00 61.44 159 GLY B CA 1
ATOM 3108 C C . GLY B 1 164 ? 81.986 23.340 148.306 1.00 60.28 159 GLY B C 1
ATOM 3109 O O . GLY B 1 164 ? 81.324 23.412 147.265 1.00 60.78 159 GLY B O 1
ATOM 3110 N N . GLN B 1 165 ? 83.202 23.877 148.432 1.00 57.94 160 GLN B N 1
ATOM 3111 C CA . GLN B 1 165 ? 83.902 24.509 147.315 1.00 56.77 160 GLN B CA 1
ATOM 3112 C C . GLN B 1 165 ? 84.957 23.566 146.721 1.00 53.34 160 GLN B C 1
ATOM 3113 O O . GLN B 1 165 ? 85.907 24.032 146.099 1.00 52.56 160 GLN B O 1
ATOM 3119 N N . GLY B 1 166 ? 84.797 22.256 146.913 1.00 51.33 161 GLY B N 1
ATOM 3120 C CA . GLY B 1 166 ? 85.788 21.289 146.464 1.00 48.31 161 GLY B CA 1
ATOM 3121 C C . GLY B 1 166 ? 87.118 21.542 147.135 1.00 46.59 161 GLY B C 1
ATOM 3122 O O . GLY B 1 166 ? 87.173 22.086 148.244 1.00 47.82 161 GLY B O 1
ATOM 3123 N N . GLY B 1 167 ? 88.193 21.129 146.488 1.00 43.40 162 GLY B N 1
ATOM 3124 C CA . GLY B 1 167 ? 89.528 21.370 147.024 1.00 41.78 162 GLY B CA 1
ATOM 3125 C C . GLY B 1 167 ? 90.580 20.478 146.425 1.00 39.13 162 GLY B C 1
ATOM 3126 O O . GLY B 1 167 ? 90.348 19.817 145.414 1.00 38.15 162 GLY B O 1
ATOM 3127 N N . ASN B 1 168 ? 91.747 20.481 147.060 1.00 37.45 163 ASN B N 1
ATOM 3128 C CA . ASN B 1 168 ? 92.897 19.728 146.592 1.00 34.93 163 ASN B CA 1
ATOM 3129 C C . ASN B 1 168 ? 93.662 19.090 147.765 1.00 33.16 163 ASN B C 1
ATOM 3130 O O . ASN B 1 168 ? 93.995 19.762 148.754 1.00 33.26 163 ASN B O 1
ATOM 3135 N N . LEU B 1 169 ? 93.926 17.794 147.634 1.00 31.04 164 LEU B N 1
ATOM 3136 C CA . LEU B 1 169 ? 94.878 17.089 148.474 1.00 29.57 164 LEU B CA 1
ATOM 3137 C C . LEU B 1 169 ? 96.096 16.646 147.666 1.00 28.49 164 LEU B C 1
ATOM 3138 O O . LEU B 1 169 ? 95.954 16.124 146.547 1.00 27.32 164 LEU B O 1
ATOM 3143 N N . ILE B 1 170 ? 97.282 16.848 148.237 1.00 28.09 165 ILE B N 1
ATOM 3144 C CA . ILE B 1 170 ? 98.540 16.492 147.602 1.00 26.96 165 ILE B CA 1
ATOM 3145 C C . ILE B 1 170 ? 99.366 15.667 148.609 1.00 26.63 165 ILE B C 1
ATOM 3146 O O . ILE B 1 170 ? 99.468 16.042 149.808 1.00 26.51 165 ILE B O 1
ATOM 3151 N N . ALA B 1 171 ? 99.901 14.533 148.168 1.00 25.05 166 ALA B N 1
ATOM 3152 C CA . ALA B 1 171 ? 100.836 13.772 148.997 1.00 24.54 166 ALA B CA 1
ATOM 3153 C C . ALA B 1 171 ? 102.169 13.680 148.317 1.00 24.00 166 ALA B C 1
ATOM 3154 O O . ALA B 1 171 ? 102.248 13.510 147.093 1.00 23.49 166 ALA B O 1
ATOM 3156 N N . THR B 1 172 ? 103.226 13.768 149.109 1.00 24.38 167 THR B N 1
ATOM 3157 C CA . THR B 1 172 ? 104.580 13.616 148.602 1.00 24.95 167 THR B CA 1
ATOM 3158 C C . THR B 1 172 ? 105.044 12.165 148.704 1.00 24.78 167 THR B C 1
ATOM 3159 O O . THR B 1 172 ? 105.277 11.657 149.817 1.00 26.14 167 THR B O 1
ATOM 3163 N N . SER B 1 173 ? 105.161 11.503 147.547 1.00 24.05 168 SER B N 1
ATOM 3164 C CA . SER B 1 173 ? 105.698 10.167 147.469 1.00 23.15 168 SER B CA 1
ATOM 3165 C C . SER B 1 173 ? 107.194 10.304 147.235 1.00 23.84 168 SER B C 1
ATOM 3166 O O . SER B 1 173 ? 107.773 11.296 147.630 1.00 24.06 168 SER B O 1
ATOM 3169 N N . SER B 1 174 ? 107.815 9.323 146.583 1.00 23.46 169 SER B N 1
ATOM 3170 C CA . SER B 1 174 ? 109.251 9.356 146.306 1.00 24.56 169 SER B CA 1
ATOM 3171 C C . SER B 1 174 ? 109.587 8.419 145.150 1.00 25.43 169 SER B C 1
ATOM 3172 O O . SER B 1 174 ? 109.184 7.256 145.158 1.00 24.07 169 SER B O 1
ATOM 3175 N N . MET B 1 175 ? 110.372 8.912 144.198 1.00 27.79 170 MET B N 1
ATOM 3176 C CA . MET B 1 175 ? 110.719 8.136 142.979 1.00 30.42 170 MET B CA 1
ATOM 3177 C C . MET B 1 175 ? 111.589 6.963 143.382 1.00 32.22 170 MET B C 1
ATOM 3178 O O . MET B 1 175 ? 111.336 5.825 142.974 1.00 29.94 170 MET B O 1
ATOM 3183 N N . ILE B 1 176 ? 112.564 7.239 144.256 1.00 35.18 171 ILE B N 1
ATOM 3184 C CA . ILE B 1 176 ? 113.534 6.231 144.657 1.00 37.82 171 ILE B CA 1
ATOM 3185 C C . ILE B 1 176 ? 112.806 5.084 145.330 1.00 37.18 171 ILE B C 1
ATOM 3186 O O . ILE B 1 176 ? 113.171 3.915 145.173 1.00 37.02 171 ILE B O 1
ATOM 3188 N N . ALA B 1 177 ? 111.761 5.415 146.063 1.00 36.92 172 ALA B N 1
ATOM 3189 C CA . ALA B 1 177 ? 110.968 4.398 146.712 1.00 36.82 172 ALA B CA 1
ATOM 3190 C C . ALA B 1 177 ? 110.199 3.578 145.682 1.00 35.44 172 ALA B C 1
ATOM 3191 O O . ALA B 1 177 ? 110.102 2.366 145.807 1.00 37.43 172 ALA B O 1
ATOM 3193 N N . LEU B 1 178 ? 109.677 4.220 144.649 1.00 35.88 173 LEU B N 1
ATOM 3194 C CA . LEU B 1 178 ? 108.977 3.481 143.574 1.00 33.19 173 LEU B CA 1
ATOM 3195 C C . LEU B 1 178 ? 109.896 2.707 142.610 1.00 33.08 173 LEU B C 1
ATOM 3196 O O . LEU B 1 178 ? 109.421 2.177 141.625 1.00 31.73 173 LEU B O 1
ATOM 3201 N N . LEU B 1 179 ? 111.193 2.660 142.878 1.00 32.38 174 LEU B N 1
ATOM 3202 C CA . LEU B 1 179 ? 112.109 1.872 142.096 1.00 32.76 174 LEU B CA 1
ATOM 3203 C C . LEU B 1 179 ? 112.607 0.596 142.784 1.00 32.98 174 LEU B C 1
ATOM 3204 O O . LEU B 1 179 ? 113.551 -0.028 142.314 1.00 32.50 174 LEU B O 1
ATOM 3209 N N . ASP B 1 180 ? 112.020 0.256 143.931 1.00 33.60 175 ASP B N 1
ATOM 3210 C CA . ASP B 1 180 ? 112.234 -1.036 144.578 1.00 33.85 175 ASP B CA 1
ATOM 3211 C C . ASP B 1 180 ? 113.669 -1.282 145.048 1.00 33.80 175 ASP B C 1
ATOM 3212 O O . ASP B 1 180 ? 114.250 -2.362 144.840 1.00 33.44 175 ASP B O 1
ATOM 3217 N N . LEU B 1 181 ? 114.218 -0.270 145.711 1.00 33.25 176 LEU B N 1
ATOM 3218 C CA . LEU B 1 181 ? 115.564 -0.327 146.262 1.00 33.67 176 LEU B CA 1
ATOM 3219 C C . LEU B 1 181 ? 115.467 -0.347 147.779 1.00 32.76 176 LEU B C 1
ATOM 3220 O O . LEU B 1 181 ? 114.892 0.544 148.373 1.00 31.57 176 LEU B O 1
ATOM 3225 N N . THR B 1 182 ? 115.966 -1.405 148.398 1.00 32.76 177 THR B N 1
ATOM 3226 C CA . THR B 1 182 ? 116.001 -1.466 149.852 1.00 32.80 177 THR B CA 1
ATOM 3227 C C . THR B 1 182 ? 117.263 -2.165 150.257 1.00 34.08 177 THR B C 1
ATOM 3228 O O . THR B 1 182 ? 117.808 -2.977 149.487 1.00 34.24 177 THR B O 1
ATOM 3232 N N . ASP B 1 183 ? 117.733 -1.849 151.459 1.00 33.72 178 ASP B N 1
ATOM 3233 C CA . ASP B 1 183 ? 118.773 -2.663 152.065 1.00 34.90 178 ASP B CA 1
ATOM 3234 C C . ASP B 1 183 ? 118.166 -3.647 153.051 1.00 34.13 178 ASP B C 1
ATOM 3235 O O . ASP B 1 183 ? 118.876 -4.408 153.658 1.00 35.12 178 ASP B O 1
ATOM 3240 N N . GLY B 1 184 ? 116.839 -3.672 153.170 1.00 32.46 179 GLY B N 1
ATOM 3241 C CA . GLY B 1 184 ? 116.186 -4.649 154.043 1.00 32.68 179 GLY B CA 1
ATOM 3242 C C . GLY B 1 184 ? 116.315 -4.318 155.540 1.00 33.39 179 GLY B C 1
ATOM 3243 O O . GLY B 1 184 ? 116.004 -5.145 156.384 1.00 33.48 179 GLY B O 1
ATOM 3244 N N . ARG B 1 185 ? 116.770 -3.106 155.854 1.00 33.31 180 ARG B N 1
ATOM 3245 C CA . ARG B 1 185 ? 116.717 -2.596 157.218 1.00 33.74 180 ARG B CA 1
ATOM 3246 C C . ARG B 1 185 ? 115.338 -2.009 157.439 1.00 31.38 180 ARG B C 1
ATOM 3247 O O . ARG B 1 185 ? 114.603 -1.745 156.490 1.00 29.43 180 ARG B O 1
ATOM 3255 N N . GLY B 1 186 ? 114.952 -1.853 158.696 1.00 30.58 181 GLY B N 1
ATOM 3256 C CA . GLY B 1 186 ? 113.585 -1.470 158.989 1.00 29.36 181 GLY B CA 1
ATOM 3257 C C . GLY B 1 186 ? 113.251 -0.086 158.461 1.00 28.40 181 GLY B C 1
ATOM 3258 O O . GLY B 1 186 ? 112.158 0.156 157.951 1.00 27.64 181 GLY B O 1
ATOM 3259 N N . GLY B 1 187 ? 114.188 0.836 158.612 1.00 29.15 182 GLY B N 1
ATOM 3260 C CA . GLY B 1 187 ? 113.961 2.217 158.233 1.00 28.64 182 GLY B CA 1
ATOM 3261 C C . GLY B 1 187 ? 113.786 2.352 156.737 1.00 27.47 182 GLY B C 1
ATOM 3262 O O . GLY B 1 187 ? 112.878 3.004 156.274 1.00 26.75 182 GLY B O 1
ATOM 3263 N N . THR B 1 188 ? 114.674 1.733 155.987 1.00 28.05 183 THR B N 1
ATOM 3264 C CA . THR B 1 188 ? 114.577 1.750 154.528 1.00 27.74 183 THR B CA 1
ATOM 3265 C C . THR B 1 188 ? 113.256 1.150 154.051 1.00 26.14 183 THR B C 1
ATOM 3266 O O . THR B 1 188 ? 112.583 1.711 153.168 1.00 25.44 183 THR B O 1
ATOM 3270 N N . ASP B 1 189 ? 112.888 0.005 154.620 1.00 25.76 184 ASP B N 1
ATOM 3271 C CA . ASP B 1 189 ? 111.632 -0.639 154.272 1.00 24.53 184 ASP B CA 1
ATOM 3272 C C . ASP B 1 189 ? 110.427 0.202 154.625 1.00 23.75 184 ASP B C 1
ATOM 3273 O O . ASP B 1 189 ? 109.419 0.204 153.891 1.00 22.14 184 ASP B O 1
ATOM 3278 N N . ALA B 1 190 ? 110.474 0.919 155.768 1.00 23.89 185 ALA B N 1
ATOM 3279 C CA . ALA B 1 190 ? 109.371 1.830 156.094 1.00 23.48 185 ALA B CA 1
ATOM 3280 C C . ALA B 1 190 ? 109.186 2.914 155.022 1.00 22.92 185 ALA B C 1
ATOM 3281 O O . ALA B 1 190 ? 108.072 3.283 154.685 1.00 21.94 185 ALA B O 1
ATOM 3283 N N . TYR B 1 191 ? 110.294 3.451 154.547 1.00 23.93 186 TYR B N 1
ATOM 3284 C CA . TYR B 1 191 ? 110.277 4.546 153.610 1.00 24.78 186 TYR B CA 1
ATOM 3285 C C . TYR B 1 191 ? 109.675 4.056 152.267 1.00 24.17 186 TYR B C 1
ATOM 3286 O O . TYR B 1 191 ? 108.744 4.645 151.719 1.00 22.81 186 TYR B O 1
ATOM 3295 N N . LEU B 1 192 ? 110.196 2.932 151.790 1.00 25.14 187 LEU B N 1
ATOM 3296 C CA . LEU B 1 192 ? 109.717 2.335 150.554 1.00 25.32 187 LEU B CA 1
ATOM 3297 C C . LEU B 1 192 ? 108.220 2.007 150.622 1.00 23.09 187 LEU B C 1
ATOM 3298 O O . LEU B 1 192 ? 107.421 2.448 149.797 1.00 21.51 187 LEU B O 1
ATOM 3303 N N . THR B 1 193 ? 107.833 1.259 151.649 1.00 22.26 188 THR B N 1
ATOM 3304 C CA . THR B 1 193 ? 106.443 0.858 151.791 1.00 21.29 188 THR B CA 1
ATOM 3305 C C . THR B 1 193 ? 105.483 2.053 152.030 1.00 21.00 188 THR B C 1
ATOM 3306 O O . THR B 1 193 ? 104.359 2.067 151.488 1.00 20.46 188 THR B O 1
ATOM 3310 N N . SER B 1 194 ? 105.895 3.045 152.814 1.00 21.39 189 SER B N 1
ATOM 3311 C CA . SER B 1 194 ? 105.043 4.239 153.032 1.00 21.34 189 SER B CA 1
ATOM 3312 C C . SER B 1 194 ? 104.832 5.031 151.753 1.00 20.85 189 SER B C 1
ATOM 3313 O O . SER B 1 194 ? 103.706 5.404 151.417 1.00 20.41 189 SER B O 1
ATOM 3316 N N . LYS B 1 195 ? 105.941 5.291 151.075 1.00 20.81 190 LYS B N 1
ATOM 3317 C CA . LYS B 1 195 ? 105.909 6.110 149.852 1.00 20.88 190 LYS B CA 1
ATOM 3318 C C . LYS B 1 195 ? 105.135 5.401 148.764 1.00 20.41 190 LYS B C 1
ATOM 3319 O O . LYS B 1 195 ? 104.444 6.057 147.999 1.00 20.89 190 LYS B O 1
ATOM 3325 N N . LEU B 1 196 ? 105.206 4.077 148.685 1.00 20.33 191 LEU B N 1
ATOM 3326 C CA . LEU B 1 196 ? 104.345 3.347 147.731 1.00 20.04 191 LEU B CA 1
ATOM 3327 C C . LEU B 1 196 ? 102.901 3.364 148.165 1.00 19.85 191 LEU B C 1
ATOM 3328 O O . LEU B 1 196 ? 101.981 3.636 147.369 1.00 19.45 191 LEU B O 1
ATOM 3333 N N . ALA B 1 197 ? 102.674 3.080 149.432 1.00 20.27 192 ALA B N 1
ATOM 3334 C CA . ALA B 1 197 ? 101.319 3.034 149.963 1.00 20.68 192 ALA B CA 1
ATOM 3335 C C . ALA B 1 197 ? 100.560 4.310 149.696 1.00 20.94 192 ALA B C 1
ATOM 3336 O O . ALA B 1 197 ? 99.346 4.313 149.422 1.00 20.51 192 ALA B O 1
ATOM 3338 N N . ILE B 1 198 ? 101.243 5.425 149.850 1.00 22.32 193 ILE B N 1
ATOM 3339 C CA . ILE B 1 198 ? 100.532 6.680 149.709 1.00 23.66 193 ILE B CA 1
ATOM 3340 C C . ILE B 1 198 ? 100.083 6.957 148.266 1.00 24.10 193 ILE B C 1
ATOM 3341 O O . ILE B 1 198 ? 99.112 7.699 148.069 1.00 25.09 193 ILE B O 1
ATOM 3346 N N . THR B 1 199 ? 100.723 6.326 147.276 1.00 23.01 194 THR B N 1
ATOM 3347 C CA . THR B 1 199 ? 100.195 6.417 145.895 1.00 23.05 194 THR B CA 1
ATOM 3348 C C . THR B 1 199 ? 98.824 5.732 145.805 1.00 23.59 194 THR B C 1
ATOM 3349 O O . THR B 1 199 ? 97.963 6.174 145.052 1.00 23.63 194 THR B O 1
ATOM 3353 N N . GLY B 1 200 ? 98.616 4.683 146.608 1.00 23.54 195 GLY B N 1
ATOM 3354 C CA . GLY B 1 200 ? 97.302 4.054 146.713 1.00 23.48 195 GLY B CA 1
ATOM 3355 C C . GLY B 1 200 ? 96.279 4.933 147.395 1.00 23.61 195 GLY B C 1
ATOM 3356 O O . GLY B 1 200 ? 95.103 4.968 146.999 1.00 23.68 195 GLY B O 1
ATOM 3357 N N . LEU B 1 201 ? 96.699 5.622 148.451 1.00 24.04 196 LEU B N 1
ATOM 3358 C CA . LEU B 1 201 ? 95.831 6.593 149.104 1.00 25.62 196 LEU B CA 1
ATOM 3359 C C . LEU B 1 201 ? 95.426 7.667 148.107 1.00 25.04 196 LEU B C 1
ATOM 3360 O O . LEU B 1 201 ? 94.243 8.022 148.004 1.00 25.48 196 LEU B O 1
ATOM 3365 N N . VAL B 1 202 ? 96.393 8.148 147.344 1.00 23.51 197 VAL B N 1
ATOM 3366 C CA . VAL B 1 202 ? 96.107 9.158 146.303 1.00 23.85 197 VAL B CA 1
ATOM 3367 C C . VAL B 1 202 ? 95.059 8.683 145.314 1.00 23.82 197 VAL B C 1
ATOM 3368 O O . VAL B 1 202 ? 94.021 9.330 145.143 1.00 24.93 197 VAL B O 1
ATOM 3372 N N . ARG B 1 203 ? 95.283 7.530 144.704 1.00 23.54 198 ARG B N 1
ATOM 3373 C CA . ARG B 1 203 ? 94.354 7.044 143.689 1.00 24.23 198 ARG B CA 1
ATOM 3374 C C . ARG B 1 203 ? 92.979 6.721 144.275 1.00 24.86 198 ARG B C 1
ATOM 3375 O O . ARG B 1 203 ? 91.949 7.094 143.703 1.00 24.84 198 ARG B O 1
ATOM 3383 N N . SER B 1 204 ? 92.954 6.060 145.440 1.00 24.45 199 SER B N 1
ATOM 3384 C CA . SER B 1 204 ? 91.680 5.656 146.019 1.00 25.37 199 SER B CA 1
ATOM 3385 C C . SER B 1 204 ? 90.891 6.847 146.521 1.00 26.11 199 SER B C 1
ATOM 3386 O O . SER B 1 204 ? 89.674 6.853 146.431 1.00 26.78 199 SER B O 1
ATOM 3389 N N . TYR B 1 205 ? 91.580 7.831 147.093 1.00 26.30 200 TYR B N 1
ATOM 3390 C CA . TYR B 1 205 ? 90.892 9.030 147.615 1.00 27.52 200 TYR B CA 1
ATOM 3391 C C . TYR B 1 205 ? 90.416 9.907 146.448 1.00 28.28 200 TYR B C 1
ATOM 3392 O O . TYR B 1 205 ? 89.326 10.509 146.502 1.00 29.93 200 TYR B O 1
ATOM 3401 N N . ALA B 1 206 ? 91.197 9.948 145.373 1.00 27.03 201 ALA B N 1
ATOM 3402 C CA . ALA B 1 206 ? 90.752 10.653 144.162 1.00 28.06 201 ALA B CA 1
ATOM 3403 C C . ALA B 1 206 ? 89.378 10.134 143.718 1.00 29.56 201 ALA B C 1
ATOM 3404 O O . ALA B 1 206 ? 88.454 10.907 143.451 1.00 31.00 201 ALA B O 1
ATOM 3406 N N . LEU B 1 207 ? 89.228 8.821 143.687 1.00 29.86 202 LEU B N 1
ATOM 3407 C CA . LEU B 1 207 ? 87.963 8.237 143.273 1.00 31.49 202 LEU B CA 1
ATOM 3408 C C . LEU B 1 207 ? 86.888 8.546 144.307 1.00 33.60 202 LEU B C 1
ATOM 3409 O O . LEU B 1 207 ? 85.806 9.019 143.963 1.00 35.16 202 LEU B O 1
ATOM 3414 N N . MET B 1 208 ? 87.209 8.307 145.573 1.00 33.50 203 MET B N 1
ATOM 3415 C CA . MET B 1 208 ? 86.258 8.491 146.648 1.00 35.55 203 MET B CA 1
ATOM 3416 C C . MET B 1 208 ? 85.720 9.917 146.669 1.00 36.77 203 MET B C 1
ATOM 3417 O O . MET B 1 208 ? 84.511 10.143 146.783 1.00 38.16 203 MET B O 1
ATOM 3422 N N . LEU B 1 209 ? 86.627 10.881 146.578 1.00 36.01 204 LEU B N 1
ATOM 3423 C CA . LEU B 1 209 ? 86.263 12.281 146.774 1.00 37.40 204 LEU B CA 1
ATOM 3424 C C . LEU B 1 209 ? 85.865 13.039 145.493 1.00 39.27 204 LEU B C 1
ATOM 3425 O O . LEU B 1 209 ? 85.479 14.216 145.570 1.00 41.12 204 LEU B O 1
ATOM 3430 N N . ALA B 1 210 ? 85.933 12.381 144.333 1.00 38.79 205 ALA B N 1
ATOM 3431 C CA . ALA B 1 210 ? 85.614 13.057 143.066 1.00 40.06 205 ALA B CA 1
ATOM 3432 C C . ALA B 1 210 ? 84.276 13.791 143.137 1.00 42.45 205 ALA B C 1
ATOM 3433 O O . ALA B 1 210 ? 84.192 14.953 142.783 1.00 43.97 205 ALA B O 1
ATOM 3435 N N . ALA B 1 211 ? 83.238 13.111 143.613 1.00 43.81 206 ALA B N 1
ATOM 3436 C CA . ALA B 1 211 ? 81.908 13.681 143.663 1.00 46.30 206 ALA B CA 1
ATOM 3437 C C . ALA B 1 211 ? 81.814 14.906 144.588 1.00 48.06 206 ALA B C 1
ATOM 3438 O O . ALA B 1 211 ? 80.925 15.705 144.424 1.00 49.44 206 ALA B O 1
ATOM 3440 N N . ASP B 1 212 ? 82.745 15.052 145.532 1.00 47.60 207 ASP B N 1
ATOM 3441 C CA . ASP B 1 212 ? 82.861 16.261 146.359 1.00 49.41 207 ASP B CA 1
ATOM 3442 C C . ASP B 1 212 ? 83.776 17.320 145.738 1.00 48.46 207 ASP B C 1
ATOM 3443 O O . ASP B 1 212 ? 84.104 18.333 146.368 1.00 48.24 207 ASP B O 1
ATOM 3448 N N . ARG B 1 213 ? 84.186 17.088 144.499 1.00 47.25 208 ARG B N 1
ATOM 3449 C CA . ARG B 1 213 ? 85.096 17.989 143.798 1.00 46.66 208 ARG B CA 1
ATOM 3450 C C . ARG B 1 213 ? 86.411 18.231 144.541 1.00 44.34 208 ARG B C 1
ATOM 3451 O O . ARG B 1 213 ? 87.037 19.279 144.389 1.00 44.46 208 ARG B O 1
ATOM 3459 N N . ILE B 1 214 ? 86.841 17.253 145.332 1.00 41.68 209 ILE B N 1
ATOM 3460 C CA . ILE B 1 214 ? 88.150 17.331 145.946 1.00 39.59 209 ILE B CA 1
ATOM 3461 C C . ILE B 1 214 ? 89.057 16.493 145.064 1.00 37.15 209 ILE B C 1
ATOM 3462 O O . ILE B 1 214 ? 88.824 15.299 144.861 1.00 36.51 209 ILE B O 1
ATOM 3467 N N . ARG B 1 215 ? 90.077 17.136 144.515 1.00 35.78 210 ARG B N 1
ATOM 3468 C CA . ARG B 1 215 ? 90.960 16.478 143.574 1.00 33.47 210 ARG B CA 1
ATOM 3469 C C . ARG B 1 215 ? 92.130 16.040 144.439 1.00 31.17 210 ARG B C 1
ATOM 3470 O O . ARG B 1 215 ? 92.510 16.753 145.375 1.00 31.13 210 ARG B O 1
ATOM 3478 N N . VAL B 1 216 ? 92.682 14.868 144.137 1.00 29.00 211 VAL B N 1
ATOM 3479 C CA . VAL B 1 216 ? 93.740 14.288 144.926 1.00 27.77 211 VAL B CA 1
ATOM 3480 C C . VAL B 1 216 ? 94.846 13.799 144.035 1.00 26.16 211 VAL B C 1
ATOM 3481 O O . VAL B 1 216 ? 94.628 12.982 143.155 1.00 25.23 211 VAL B O 1
ATOM 3485 N N . ASN B 1 217 ? 96.059 14.264 144.295 1.00 25.28 212 ASN B N 1
ATOM 3486 C CA . ASN B 1 217 ? 97.188 13.882 143.475 1.00 23.77 212 ASN B CA 1
ATOM 3487 C C . ASN B 1 217 ? 98.439 13.752 144.352 1.00 23.56 212 ASN B C 1
ATOM 3488 O O . ASN B 1 217 ? 98.445 14.086 145.570 1.00 23.07 212 ASN B O 1
ATOM 3493 N N . GLY B 1 218 ? 99.510 13.295 143.711 1.00 22.84 213 GLY B N 1
ATOM 3494 C CA . GLY B 1 218 ? 100.793 13.235 144.326 1.00 23.03 213 GLY B CA 1
ATOM 3495 C C . GLY B 1 218 ? 101.932 13.682 143.462 1.00 23.50 213 GLY B C 1
ATOM 3496 O O . GLY B 1 218 ? 101.804 13.847 142.233 1.00 25.15 213 GLY B O 1
ATOM 3497 N N . VAL B 1 219 ? 103.077 13.820 144.108 1.00 23.77 214 VAL B N 1
ATOM 3498 C CA . VAL B 1 219 ? 104.329 14.037 143.451 1.00 24.34 214 VAL B CA 1
ATOM 3499 C C . VAL B 1 219 ? 105.333 13.001 143.897 1.00 24.24 214 VAL B C 1
ATOM 3500 O O . VAL B 1 219 ? 105.387 12.645 145.076 1.00 25.35 214 VAL B O 1
ATOM 3504 N N . ALA B 1 220 ? 106.124 12.494 142.956 1.00 23.89 215 ALA B N 1
ATOM 3505 C CA . ALA B 1 220 ? 107.215 11.585 143.268 1.00 24.06 215 ALA B CA 1
ATOM 3506 C C . ALA B 1 220 ? 108.549 12.154 142.845 1.00 25.52 215 ALA B C 1
ATOM 3507 O O . ALA B 1 220 ? 108.983 11.916 141.718 1.00 26.26 215 ALA B O 1
ATOM 3509 N N . PRO B 1 221 ? 109.218 12.911 143.746 1.00 26.80 216 PRO B N 1
ATOM 3510 C CA . PRO B 1 221 ? 110.489 13.492 143.391 1.00 28.18 216 PRO B CA 1
ATOM 3511 C C . PRO B 1 221 ? 111.628 12.503 143.380 1.00 28.99 216 PRO B C 1
ATOM 3512 O O . PRO B 1 221 ? 111.562 11.459 144.034 1.00 28.70 216 PRO B O 1
ATOM 3516 N N . THR B 1 222 ? 112.613 12.792 142.537 1.00 30.08 217 THR B N 1
ATOM 3517 C CA . THR B 1 222 ? 113.910 12.129 142.561 1.00 30.99 217 THR B CA 1
ATOM 3518 C C . THR B 1 222 ? 114.709 12.926 143.590 1.00 32.79 217 THR B C 1
ATOM 3519 O O . THR B 1 222 ? 114.116 13.737 144.281 1.00 34.05 217 THR B O 1
ATOM 3523 N N . ASN B 1 223 ? 116.018 12.697 143.682 1.00 34.11 218 ASN B N 1
ATOM 3524 C CA . ASN B 1 223 ? 116.847 13.287 144.695 1.00 36.07 218 ASN B CA 1
ATOM 3525 C C . ASN B 1 223 ? 116.702 14.781 144.629 1.00 36.64 218 ASN B C 1
ATOM 3526 O O . ASN B 1 223 ? 116.864 15.365 143.560 1.00 37.28 218 ASN B O 1
ATOM 3531 N N . CYS B 1 224 ? 116.436 15.402 145.776 1.00 34.95 219 CYS B N 1
ATOM 3532 C CA . CYS B 1 224 ? 116.128 16.809 145.839 1.00 35.19 219 CYS B CA 1
ATOM 3533 C C . CYS B 1 224 ? 117.089 17.435 146.868 1.00 36.77 219 CYS B C 1
ATOM 3534 O O . CYS B 1 224 ? 117.276 16.864 147.942 1.00 35.62 219 CYS B O 1
ATOM 3537 N N . SER B 1 225 ? 117.734 18.554 146.513 1.00 38.73 220 SER B N 1
ATOM 3538 C CA . SER B 1 225 ? 118.802 19.137 147.345 1.00 41.84 220 SER B CA 1
ATOM 3539 C C . SER B 1 225 ? 118.267 19.778 148.633 1.00 42.07 220 SER B C 1
ATOM 3540 O O . SER B 1 225 ? 117.980 20.969 148.666 1.00 42.99 220 SER B O 1
ATOM 3543 N N . THR B 1 226 ? 118.108 18.956 149.660 1.00 41.34 221 THR B N 1
ATOM 3544 C CA . THR B 1 226 ? 117.671 19.381 150.998 1.00 41.17 221 THR B CA 1
ATOM 3545 C C . THR B 1 226 ? 118.556 18.675 152.037 1.00 42.17 221 THR B C 1
ATOM 3546 O O . THR B 1 226 ? 119.312 17.772 151.682 1.00 41.01 221 THR B O 1
ATOM 3550 N N . PRO B 1 227 ? 118.471 19.070 153.333 1.00 43.53 222 PRO B N 1
ATOM 3551 C CA . PRO B 1 227 ? 119.381 18.458 154.309 1.00 44.93 222 PRO B CA 1
ATOM 3552 C C . PRO B 1 227 ? 119.235 16.952 154.439 1.00 45.08 222 PRO B C 1
ATOM 3553 O O . PRO B 1 227 ? 120.209 16.249 154.713 1.00 46.88 222 PRO B O 1
ATOM 3557 N N . MET B 1 228 ? 118.020 16.461 154.235 1.00 44.08 223 MET B N 1
ATOM 3558 C CA . MET B 1 228 ? 117.734 15.035 154.264 1.00 43.98 223 MET B CA 1
ATOM 3559 C C . MET B 1 228 ? 118.680 14.250 153.340 1.00 45.70 223 MET B C 1
ATOM 3560 O O . MET B 1 228 ? 118.963 13.065 153.563 1.00 46.36 223 MET B O 1
ATOM 3565 N N . ILE B 1 229 ? 119.151 14.929 152.297 1.00 47.57 224 ILE B N 1
ATOM 3566 C CA . ILE B 1 229 ? 120.152 14.409 151.381 1.00 48.88 224 ILE B CA 1
ATOM 3567 C C . ILE B 1 229 ? 121.512 15.059 151.592 1.00 50.93 224 ILE B C 1
ATOM 3568 O O . ILE B 1 229 ? 122.513 14.357 151.666 1.00 52.88 224 ILE B O 1
ATOM 3573 N N . THR B 1 230 ? 121.557 16.384 151.685 1.00 51.01 225 THR B N 1
ATOM 3574 C CA . THR B 1 230 ? 122.830 17.090 151.660 1.00 54.07 225 THR B CA 1
ATOM 3575 C C . THR B 1 230 ? 123.589 17.069 152.990 1.00 57.66 225 THR B C 1
ATOM 3576 O O . THR B 1 230 ? 124.760 17.427 153.034 1.00 59.29 225 THR B O 1
ATOM 3580 N N . GLU B 1 231 ? 122.934 16.645 154.070 1.00 59.56 226 GLU B N 1
ATOM 3581 C CA . GLU B 1 231 ? 123.552 16.625 155.405 1.00 61.73 226 GLU B CA 1
ATOM 3582 C C . GLU B 1 231 ? 123.207 15.329 156.130 1.00 61.24 226 GLU B C 1
ATOM 3583 O O . GLU B 1 231 ? 122.770 15.336 157.275 1.00 60.94 226 GLU B O 1
ATOM 3589 N N . ASN B 1 232 ? 123.414 14.216 155.430 1.00 62.20 227 ASN B N 1
ATOM 3590 C CA . ASN B 1 232 ? 122.980 12.894 155.868 1.00 61.49 227 ASN B CA 1
ATOM 3591 C C . ASN B 1 232 ? 123.948 11.828 155.332 1.00 64.20 227 ASN B C 1
ATOM 3592 O O . ASN B 1 232 ? 123.608 11.053 154.422 1.00 65.54 227 ASN B O 1
ATOM 3597 N N . PRO B 1 233 ? 125.161 11.777 155.896 1.00 67.82 228 PRO B N 1
ATOM 3598 C CA . PRO B 1 233 ? 126.213 10.897 155.377 1.00 70.59 228 PRO B CA 1
ATOM 3599 C C . PRO B 1 233 ? 125.814 9.426 155.429 1.00 70.76 228 PRO B C 1
ATOM 3600 O O . PRO B 1 233 ? 126.263 8.628 154.601 1.00 70.23 228 PRO B O 1
ATOM 3604 N N . ALA B 1 234 ? 124.983 9.099 156.418 1.00 72.90 229 ALA B N 1
ATOM 3605 C CA . ALA B 1 234 ? 124.463 7.760 156.615 1.00 73.37 229 ALA B CA 1
ATOM 3606 C C . ALA B 1 234 ? 123.948 7.184 155.317 1.00 74.71 229 ALA B C 1
ATOM 3607 O O . ALA B 1 234 ? 124.305 6.063 154.933 1.00 75.46 229 ALA B O 1
ATOM 3609 N N . LEU B 1 235 ? 123.121 7.973 154.633 1.00 77.06 230 LEU B N 1
ATOM 3610 C CA . LEU B 1 235 ? 122.545 7.581 153.340 1.00 76.09 230 LEU B CA 1
ATOM 3611 C C . LEU B 1 235 ? 123.619 7.162 152.309 1.00 78.30 230 LEU B C 1
ATOM 3612 O O . LEU B 1 235 ? 123.513 6.087 151.710 1.00 77.46 230 LEU B O 1
ATOM 3617 N N . PHE B 1 236 ? 124.657 7.986 152.128 1.00 81.13 231 PHE B N 1
ATOM 3618 C CA . PHE B 1 236 ? 125.724 7.690 151.151 1.00 81.96 231 PHE B CA 1
ATOM 3619 C C . PHE B 1 236 ? 126.484 6.398 151.489 1.00 83.14 231 PHE B C 1
ATOM 3620 O O . PHE B 1 236 ? 126.877 5.649 150.591 1.00 81.03 231 PHE B O 1
ATOM 3622 N N . LYS B 1 237 ? 126.671 6.141 152.784 1.00 84.33 232 LYS B N 1
ATOM 3623 C CA . LYS B 1 237 ? 127.338 4.929 153.254 1.00 86.18 232 LYS B CA 1
ATOM 3624 C C . LYS B 1 237 ? 126.500 3.649 153.041 1.00 84.97 232 LYS B C 1
ATOM 3625 O O . LYS B 1 237 ? 127.064 2.566 152.846 1.00 88.47 232 LYS B O 1
ATOM 3627 N N . VAL B 1 238 ? 125.173 3.768 153.062 1.00 81.18 233 VAL B N 1
ATOM 3628 C CA . VAL B 1 238 ? 124.291 2.613 152.829 1.00 81.39 233 VAL B CA 1
ATOM 3629 C C . VAL B 1 238 ? 124.251 2.163 151.353 1.00 81.04 233 VAL B C 1
ATOM 3630 O O . VAL B 1 238 ? 124.233 0.958 151.073 1.00 79.46 233 VAL B O 1
ATOM 3632 N N . ILE B 1 239 ? 124.238 3.120 150.419 1.00 81.66 234 ILE B N 1
ATOM 3633 C CA . ILE B 1 239 ? 124.335 2.816 148.973 1.00 82.07 234 ILE B CA 1
ATOM 3634 C C . ILE B 1 239 ? 125.771 2.407 148.574 1.00 86.10 234 ILE B C 1
ATOM 3635 O O . ILE B 1 239 ? 125.967 1.614 147.640 1.00 86.84 234 ILE B O 1
ATOM 3637 N N . GLU B 1 240 ? 126.765 2.948 149.287 1.00 89.20 235 GLU B N 1
ATOM 3638 C CA . GLU B 1 240 ? 128.167 2.530 149.131 1.00 90.57 235 GLU B CA 1
ATOM 3639 C C . GLU B 1 240 ? 128.404 1.108 149.657 1.00 89.72 235 GLU B C 1
ATOM 3640 O O . GLU B 1 240 ? 129.341 0.440 149.226 1.00 93.10 235 GLU B O 1
ATOM 3642 N N . GLU B 1 241 ? 127.560 0.656 150.584 1.00 86.00 236 GLU B N 1
ATOM 3643 C CA . GLU B 1 241 ? 127.706 -0.661 151.207 1.00 85.72 236 GLU B CA 1
ATOM 3644 C C . GLU B 1 241 ? 126.995 -1.796 150.462 1.00 84.53 236 GLU B C 1
ATOM 3645 O O . GLU B 1 241 ? 127.277 -2.957 150.735 1.00 85.96 236 GLU B O 1
ATOM 3647 N N . ASN B 1 242 ? 126.082 -1.479 149.539 1.00 83.06 237 ASN B N 1
ATOM 3648 C CA . ASN B 1 242 ? 125.302 -2.510 148.821 1.00 82.50 237 ASN B CA 1
ATOM 3649 C C . ASN B 1 242 ? 125.488 -2.484 147.294 1.00 83.44 237 ASN B C 1
ATOM 3650 O O . ASN B 1 242 ? 125.118 -1.500 146.646 1.00 81.59 237 ASN B O 1
ATOM 3655 N N . PRO B 1 243 ? 126.047 -3.572 146.714 1.00 84.96 238 PRO B N 1
ATOM 3656 C CA . PRO B 1 243 ? 126.245 -3.684 145.261 1.00 85.42 238 PRO B CA 1
ATOM 3657 C C . PRO B 1 243 ? 125.006 -3.401 144.397 1.00 80.82 238 PRO B C 1
ATOM 3658 O O . PRO B 1 243 ? 125.136 -2.750 143.355 1.00 79.95 238 PRO B O 1
ATOM 3662 N N . HIS B 1 244 ? 123.832 -3.877 144.827 1.00 77.69 239 HIS B N 1
ATOM 3663 C CA . HIS B 1 244 ? 122.580 -3.690 144.060 1.00 74.15 239 HIS B CA 1
ATOM 3664 C C . HIS B 1 244 ? 121.985 -2.254 144.137 1.00 70.69 239 HIS B C 1
ATOM 3665 O O . HIS B 1 244 ? 121.060 -1.914 143.378 1.00 66.73 239 HIS B O 1
ATOM 3672 N N . LEU B 1 245 ? 122.543 -1.425 145.026 1.00 70.46 240 LEU B N 1
ATOM 3673 C CA . LEU B 1 245 ? 122.175 -0.009 145.158 1.00 70.08 240 LEU B CA 1
ATOM 3674 C C . LEU B 1 245 ? 123.253 0.962 144.605 1.00 72.19 240 LEU B C 1
ATOM 3675 O O . LEU B 1 245 ? 123.233 2.155 144.930 1.00 75.16 240 LEU B O 1
ATOM 3680 N N . VAL B 1 246 ? 124.186 0.464 143.781 1.00 72.36 241 VAL B N 1
ATOM 3681 C CA . VAL B 1 246 ? 125.287 1.285 143.247 1.00 71.65 241 VAL B CA 1
ATOM 3682 C C . VAL B 1 246 ? 124.788 2.483 142.424 1.00 68.72 241 VAL B C 1
ATOM 3683 O O . VAL B 1 246 ? 125.310 3.590 142.569 1.00 68.72 241 VAL B O 1
ATOM 3685 N N . ASN B 1 247 ? 123.779 2.261 141.578 1.00 65.85 242 ASN B N 1
ATOM 3686 C CA . ASN B 1 247 ? 123.173 3.327 140.751 1.00 64.95 242 ASN B CA 1
ATOM 3687 C C . ASN B 1 247 ? 121.754 3.698 141.220 1.00 63.40 242 ASN B C 1
ATOM 3688 O O . ASN B 1 247 ? 120.867 4.005 140.428 1.00 60.85 242 ASN B O 1
ATOM 3690 N N . ALA B 1 248 ? 121.555 3.678 142.530 1.00 65.32 243 ALA B N 1
ATOM 3691 C CA . ALA B 1 248 ? 120.240 3.915 143.126 1.00 63.24 243 ALA B CA 1
ATOM 3692 C C . ALA B 1 248 ? 119.702 5.339 142.909 1.00 61.97 243 ALA B C 1
ATOM 3693 O O . ALA B 1 248 ? 118.482 5.548 142.819 1.00 61.04 243 ALA B O 1
ATOM 3695 N N . MET B 1 249 ? 120.610 6.308 142.838 1.00 60.37 244 MET B N 1
ATOM 3696 C CA . MET B 1 249 ? 120.229 7.708 142.777 1.00 58.33 244 MET B CA 1
ATOM 3697 C C . MET B 1 249 ? 120.365 8.335 141.394 1.00 54.02 244 MET B C 1
ATOM 3698 O O . MET B 1 249 ? 119.924 9.465 141.208 1.00 54.09 244 MET B O 1
ATOM 3703 N N . SER B 1 250 ? 120.936 7.635 140.419 1.00 51.52 245 SER B N 1
ATOM 3704 C CA . SER B 1 250 ? 121.219 8.295 139.136 1.00 49.31 245 SER B CA 1
ATOM 3705 C C . SER B 1 250 ? 119.934 8.674 138.381 1.00 45.22 245 SER B C 1
ATOM 3706 O O . SER B 1 250 ? 118.956 7.933 138.364 1.00 42.61 245 SER B O 1
ATOM 3709 N N . THR B 1 251 ? 119.947 9.875 137.811 1.00 43.50 246 THR B N 1
ATOM 3710 C CA . THR B 1 251 ? 118.865 10.380 136.967 1.00 40.55 246 THR B CA 1
ATOM 3711 C C . THR B 1 251 ? 119.338 10.375 135.517 1.00 39.71 246 THR B C 1
ATOM 3712 O O . THR B 1 251 ? 120.489 10.023 135.242 1.00 39.24 246 THR B O 1
ATOM 3716 N N . ALA B 1 252 ? 118.447 10.735 134.600 1.00 38.13 247 ALA B N 1
ATOM 3717 C CA . ALA B 1 252 ? 118.771 10.694 133.163 1.00 38.87 247 ALA B CA 1
ATOM 3718 C C . ALA B 1 252 ? 119.358 12.016 132.682 1.00 40.16 247 ALA B C 1
ATOM 3719 O O . ALA B 1 252 ? 120.388 12.032 132.031 1.00 41.99 247 ALA B O 1
ATOM 3721 N N . LEU B 1 253 ? 118.703 13.116 133.026 1.00 39.66 248 LEU B N 1
ATOM 3722 C CA . LEU B 1 253 ? 119.052 14.411 132.480 1.00 41.09 248 LEU B CA 1
ATOM 3723 C C . LEU B 1 253 ? 120.381 14.902 133.057 1.00 43.92 248 LEU B C 1
ATOM 3724 O O . LEU B 1 253 ? 120.565 14.897 134.277 1.00 44.78 248 LEU B O 1
ATOM 3729 N N . PRO B 1 254 ? 121.319 15.322 132.184 1.00 47.03 249 PRO B N 1
ATOM 3730 C CA . PRO B 1 254 ? 122.650 15.694 132.647 1.00 49.93 249 PRO B CA 1
ATOM 3731 C C . PRO B 1 254 ? 122.652 16.876 133.604 1.00 50.69 249 PRO B C 1
ATOM 3732 O O . PRO B 1 254 ? 123.505 16.923 134.476 1.00 53.12 249 PRO B O 1
ATOM 3736 N N . ASP B 1 255 ? 121.719 17.810 133.426 1.00 50.67 250 ASP B N 1
ATOM 3737 C CA . ASP B 1 255 ? 121.637 19.012 134.260 1.00 53.12 250 ASP B CA 1
ATOM 3738 C C . ASP B 1 255 ? 120.959 18.781 135.612 1.00 50.87 250 ASP B C 1
ATOM 3739 O O . ASP B 1 255 ? 120.881 19.705 136.406 1.00 50.97 250 ASP B O 1
ATOM 3744 N N . PHE B 1 256 ? 120.444 17.580 135.862 1.00 47.75 251 PHE B N 1
ATOM 3745 C CA . PHE B 1 256 ? 119.687 17.313 137.070 1.00 45.61 251 PHE B CA 1
ATOM 3746 C C . PHE B 1 256 ? 120.152 16.020 137.733 1.00 45.21 251 PHE B C 1
ATOM 3747 O O . PHE B 1 256 ? 119.382 15.073 137.849 1.00 43.44 251 PHE B O 1
ATOM 3755 N N . PRO B 1 257 ? 121.425 15.983 138.185 1.00 48.02 252 PRO B N 1
ATOM 3756 C CA . PRO B 1 257 ? 121.857 14.901 139.077 1.00 48.16 252 PRO B CA 1
ATOM 3757 C C . PRO B 1 257 ? 121.060 14.950 140.396 1.00 47.12 252 PRO B C 1
ATOM 3758 O O . PRO B 1 257 ? 120.753 13.906 140.977 1.00 46.43 252 PRO B O 1
ATOM 3762 N N . MET B 1 258 ? 120.690 16.152 140.834 1.00 47.20 253 MET B N 1
ATOM 3763 C CA . MET B 1 258 ? 119.486 16.296 141.652 1.00 45.61 253 MET B CA 1
ATOM 3764 C C . MET B 1 258 ? 118.609 17.439 141.163 1.00 43.02 253 MET B C 1
ATOM 3765 O O . MET B 1 258 ? 119.013 18.226 140.312 1.00 43.71 253 MET B O 1
ATOM 3770 N N . ILE B 1 259 ? 117.381 17.475 141.673 1.00 39.88 254 ILE B N 1
ATOM 3771 C CA . ILE B 1 259 ? 116.456 18.574 141.428 1.00 38.85 254 ILE B CA 1
ATOM 3772 C C . ILE B 1 259 ? 116.437 19.539 142.627 1.00 39.58 254 ILE B C 1
ATOM 3773 O O . ILE B 1 259 ? 117.012 19.262 143.683 1.00 38.40 254 ILE B O 1
ATOM 3778 N N . GLU B 1 260 ? 115.782 20.678 142.428 1.00 40.08 255 GLU B N 1
ATOM 3779 C CA . GLU B 1 260 ? 115.622 21.666 143.466 1.00 41.13 255 GLU B CA 1
ATOM 3780 C C . GLU B 1 260 ? 114.196 21.610 143.983 1.00 38.83 255 GLU B C 1
ATOM 3781 O O . GLU B 1 260 ? 113.293 21.165 143.288 1.00 35.47 255 GLU B O 1
ATOM 3787 N N . PRO B 1 261 ? 113.995 22.044 145.228 1.00 38.42 256 PRO B N 1
ATOM 3788 C CA . PRO B 1 261 ? 112.660 22.074 145.795 1.00 37.61 256 PRO B CA 1
ATOM 3789 C C . PRO B 1 261 ? 111.640 22.777 144.922 1.00 37.04 256 PRO B C 1
ATOM 3790 O O . PRO B 1 261 ? 110.502 22.352 144.858 1.00 35.87 256 PRO B O 1
ATOM 3794 N N . ARG B 1 262 ? 112.033 23.858 144.266 1.00 39.07 257 ARG B N 1
ATOM 3795 C CA . ARG B 1 262 ? 111.084 24.593 143.428 1.00 40.13 257 ARG B CA 1
ATOM 3796 C C . ARG B 1 262 ? 110.527 23.741 142.279 1.00 36.60 257 ARG B C 1
ATOM 3797 O O . ARG B 1 262 ? 109.400 23.945 141.847 1.00 35.72 257 ARG B O 1
ATOM 3805 N N . ASP B 1 263 ? 111.286 22.758 141.838 1.00 34.98 258 ASP B N 1
ATOM 3806 C CA . ASP B 1 263 ? 110.766 21.826 140.803 1.00 33.24 258 ASP B CA 1
ATOM 3807 C C . ASP B 1 263 ? 109.548 21.074 141.325 1.00 31.20 258 ASP B C 1
ATOM 3808 O O . ASP B 1 263 ? 108.544 20.907 140.609 1.00 29.19 258 ASP B O 1
ATOM 3813 N N . VAL B 1 264 ? 109.608 20.676 142.613 1.00 30.23 259 VAL B N 1
ATOM 3814 C CA . VAL B 1 264 ? 108.502 19.953 143.193 1.00 28.72 259 VAL B CA 1
ATOM 3815 C C . VAL B 1 264 ? 107.336 20.921 143.375 1.00 28.97 259 VAL B C 1
ATOM 3816 O O . VAL B 1 264 ? 106.190 20.586 143.062 1.00 27.84 259 VAL B O 1
ATOM 3820 N N . SER B 1 265 ? 107.622 22.118 143.890 1.00 30.34 260 SER B N 1
ATOM 3821 C CA . SER B 1 265 ? 106.577 23.114 144.102 1.00 31.42 260 SER B CA 1
ATOM 3822 C C . SER B 1 265 ? 105.877 23.452 142.785 1.00 31.71 260 SER B C 1
ATOM 3823 O O . SER B 1 265 ? 104.655 23.610 142.727 1.00 31.97 260 SER B O 1
ATOM 3826 N N . ASN B 1 266 ? 106.652 23.599 141.726 1.00 31.98 261 ASN B N 1
ATOM 3827 C CA . ASN B 1 266 ? 106.072 23.898 140.409 1.00 32.32 261 ASN B CA 1
ATOM 3828 C C . ASN B 1 266 ? 105.103 22.819 139.902 1.00 30.46 261 ASN B C 1
ATOM 3829 O O . ASN B 1 266 ? 104.040 23.149 139.382 1.00 30.39 261 ASN B O 1
ATOM 3834 N N . ALA B 1 267 ? 105.408 21.555 140.195 1.00 28.91 262 ALA B N 1
ATOM 3835 C CA . ALA B 1 267 ? 104.513 20.475 139.847 1.00 27.51 262 ALA B CA 1
ATOM 3836 C C . ALA B 1 267 ? 103.237 20.520 140.618 1.00 27.82 262 ALA B C 1
ATOM 3837 O O . ALA B 1 267 ? 102.145 20.308 140.064 1.00 27.28 262 ALA B O 1
ATOM 3839 N N . ILE B 1 268 ? 103.355 20.831 141.920 1.00 28.42 263 ILE B N 1
ATOM 3840 C CA . ILE B 1 268 ? 102.196 20.958 142.724 1.00 28.71 263 ILE B CA 1
ATOM 3841 C C . ILE B 1 268 ? 101.363 22.132 142.258 1.00 29.98 263 ILE B C 1
ATOM 3842 O O . ILE B 1 268 ? 100.140 22.021 142.152 1.00 29.83 263 ILE B O 1
ATOM 3847 N N . LEU B 1 269 ? 102.009 23.258 142.008 1.00 31.75 264 LEU B N 1
ATOM 3848 C CA . LEU B 1 269 ? 101.296 24.437 141.505 1.00 34.22 264 LEU B CA 1
ATOM 3849 C C . LEU B 1 269 ? 100.493 24.137 140.243 1.00 33.83 264 LEU B C 1
ATOM 3850 O O . LEU B 1 269 ? 99.335 24.555 140.112 1.00 34.88 264 LEU B O 1
ATOM 3855 N N . PHE B 1 270 ? 101.080 23.360 139.345 1.00 32.94 265 PHE B N 1
ATOM 3856 C CA . PHE B 1 270 ? 100.367 22.984 138.144 1.00 32.55 265 PHE B CA 1
ATOM 3857 C C . PHE B 1 270 ? 99.112 22.214 138.515 1.00 32.18 265 PHE B C 1
ATOM 3858 O O . PHE B 1 270 ? 98.024 22.526 138.036 1.00 32.33 265 PHE B O 1
ATOM 3866 N N . LEU B 1 271 ? 99.262 21.243 139.417 1.00 31.45 266 LEU B N 1
ATOM 3867 C CA . LEU B 1 271 ? 98.182 20.325 139.736 1.00 31.02 266 LEU B CA 1
ATOM 3868 C C . LEU B 1 271 ? 97.043 21.037 140.415 1.00 33.11 266 LEU B C 1
ATOM 3869 O O . LEU B 1 271 ? 95.879 20.745 140.141 1.00 34.39 266 LEU B O 1
ATOM 3874 N N . ILE B 1 272 ? 97.362 21.939 141.335 1.00 33.50 267 ILE B N 1
ATOM 3875 C CA . ILE B 1 272 ? 96.325 22.552 142.144 1.00 35.09 267 ILE B CA 1
ATOM 3876 C C . ILE B 1 272 ? 95.762 23.831 141.547 1.00 37.01 267 ILE B C 1
ATOM 3877 O O . ILE B 1 272 ? 94.800 24.365 142.093 1.00 38.65 267 ILE B O 1
ATOM 3882 N N . SER B 1 273 ? 96.326 24.292 140.430 1.00 37.28 268 SER B N 1
ATOM 3883 C CA . SER B 1 273 ? 95.834 25.488 139.756 1.00 40.01 268 SER B CA 1
ATOM 3884 C C . SER B 1 273 ? 94.891 25.159 138.598 1.00 40.19 268 SER B C 1
ATOM 3885 O O . SER B 1 273 ? 94.701 24.000 138.247 1.00 37.62 268 SER B O 1
ATOM 3888 N N . ASP B 1 274 ? 94.304 26.198 138.018 1.00 41.76 269 ASP B N 1
ATOM 3889 C CA . ASP B 1 274 ? 93.440 26.042 136.848 1.00 43.47 269 ASP B CA 1
ATOM 3890 C C . ASP B 1 274 ? 94.125 25.312 135.646 1.00 41.18 269 ASP B C 1
ATOM 3891 O O . ASP B 1 274 ? 93.479 24.603 134.884 1.00 40.08 269 ASP B O 1
ATOM 3896 N N . ALA B 1 275 ? 95.430 25.506 135.497 1.00 39.99 270 ALA B N 1
ATOM 3897 C CA . ALA B 1 275 ? 96.205 24.862 134.460 1.00 38.51 270 ALA B CA 1
ATOM 3898 C C . ALA B 1 275 ? 96.060 23.341 134.505 1.00 36.20 270 ALA B C 1
ATOM 3899 O O . ALA B 1 275 ? 95.987 22.697 133.458 1.00 34.98 270 ALA B O 1
ATOM 3901 N N . GLY B 1 276 ? 96.012 22.784 135.714 1.00 34.55 271 GLY B N 1
ATOM 3902 C CA . GLY B 1 276 ? 95.943 21.320 135.924 1.00 32.82 271 GLY B CA 1
ATOM 3903 C C . GLY B 1 276 ? 94.590 20.866 136.438 1.00 33.04 271 GLY B C 1
ATOM 3904 O O . GLY B 1 276 ? 94.485 19.868 137.154 1.00 31.18 271 GLY B O 1
ATOM 3905 N N . ARG B 1 277 ? 93.562 21.621 136.069 1.00 34.85 272 ARG B N 1
ATOM 3906 C CA . ARG B 1 277 ? 92.237 21.529 136.682 1.00 36.31 272 ARG B CA 1
ATOM 3907 C C . ARG B 1 277 ? 91.554 20.187 136.580 1.00 35.48 272 ARG B C 1
ATOM 3908 O O . ARG B 1 277 ? 90.711 19.864 137.440 1.00 35.58 272 ARG B O 1
ATOM 3916 N N . SER B 1 278 ? 91.890 19.414 135.547 1.00 34.17 273 SER B N 1
ATOM 3917 C CA . SER B 1 278 ? 91.247 18.108 135.334 1.00 33.71 273 SER B CA 1
ATOM 3918 C C . SER B 1 278 ? 92.032 16.937 135.945 1.00 31.60 273 SER B C 1
ATOM 3919 O O . SER B 1 278 ? 91.669 15.794 135.748 1.00 31.44 273 SER B O 1
ATOM 3922 N N . PHE B 1 279 ? 93.127 17.218 136.633 1.00 30.83 274 PHE B N 1
ATOM 3923 C CA . PHE B 1 279 ? 93.998 16.168 137.145 1.00 29.48 274 PHE B CA 1
ATOM 3924 C C . PHE B 1 279 ? 93.492 15.683 138.484 1.00 29.57 274 PHE B C 1
ATOM 3925 O O . PHE B 1 279 ? 93.273 16.490 139.390 1.00 30.18 274 PHE B O 1
ATOM 3933 N N . THR B 1 280 ? 93.251 14.381 138.588 1.00 28.30 275 THR B N 1
ATOM 3934 C CA . THR B 1 280 ? 92.998 13.770 139.877 1.00 27.89 275 THR B CA 1
ATOM 3935 C C . THR B 1 280 ? 93.365 12.308 139.729 1.00 27.22 275 THR B C 1
ATOM 3936 O O . THR B 1 280 ? 93.184 11.693 138.653 1.00 26.26 275 THR B O 1
ATOM 3940 N N . GLY B 1 281 ? 93.938 11.768 140.779 1.00 25.90 276 GLY B N 1
ATOM 3941 C CA . GLY B 1 281 ? 94.415 10.399 140.728 1.00 25.03 276 GLY B CA 1
ATOM 3942 C C . GLY B 1 281 ? 95.803 10.247 140.160 1.00 24.07 276 GLY B C 1
ATOM 3943 O O . GLY B 1 281 ? 96.272 9.135 140.027 1.00 23.07 276 GLY B O 1
ATOM 3944 N N . SER B 1 282 ? 96.479 11.357 139.846 1.00 24.37 277 SER B N 1
ATOM 3945 C CA . SER B 1 282 ? 97.814 11.299 139.244 1.00 23.39 277 SER B CA 1
ATOM 3946 C C . SER B 1 282 ? 98.913 11.463 140.275 1.00 23.21 277 SER B C 1
ATOM 3947 O O . SER B 1 282 ? 98.745 12.171 141.286 1.00 23.41 277 SER B O 1
ATOM 3950 N N . VAL B 1 283 ? 100.040 10.828 140.000 1.00 22.71 278 VAL B N 1
ATOM 3951 C CA . VAL B 1 283 ? 101.308 11.008 140.720 1.00 23.39 278 VAL B CA 1
ATOM 3952 C C . VAL B 1 283 ? 102.373 11.445 139.725 1.00 23.59 278 VAL B C 1
ATOM 3953 O O . VAL B 1 283 ? 102.812 10.634 138.919 1.00 23.03 278 VAL B O 1
ATOM 3957 N N . LEU B 1 284 ? 102.793 12.709 139.773 1.00 23.73 279 LEU B N 1
ATOM 3958 C CA . LEU B 1 284 ? 103.702 13.226 138.775 1.00 24.10 279 LEU B CA 1
ATOM 3959 C C . LEU B 1 284 ? 105.103 12.910 139.207 1.00 24.27 279 LEU B C 1
ATOM 3960 O O . LEU B 1 284 ? 105.479 13.086 140.383 1.00 24.40 279 LEU B O 1
ATOM 3965 N N . LYS B 1 285 ? 105.884 12.415 138.271 1.00 23.33 280 LYS B N 1
ATOM 3966 C CA . LYS B 1 285 ? 107.274 12.088 138.503 1.00 23.72 280 LYS B CA 1
ATOM 3967 C C . LYS B 1 285 ? 108.134 13.302 138.188 1.00 24.20 280 LYS B C 1
ATOM 3968 O O . LYS B 1 285 ? 108.397 13.629 137.012 1.00 23.53 280 LYS B O 1
ATOM 3974 N N . VAL B 1 286 ? 108.603 13.956 139.241 1.00 23.77 281 VAL B N 1
ATOM 3975 C CA . VAL B 1 286 ? 109.514 15.072 139.122 1.00 24.94 281 VAL B CA 1
ATOM 3976 C C . VAL B 1 286 ? 110.899 14.471 139.226 1.00 25.22 281 VAL B C 1
ATOM 3977 O O . VAL B 1 286 ? 111.558 14.648 140.240 1.00 26.28 281 VAL B O 1
ATOM 3981 N N . ASP B 1 287 ? 111.366 13.810 138.164 1.00 25.09 282 ASP B N 1
ATOM 3982 C CA . ASP B 1 287 ? 112.413 12.796 138.331 1.00 25.06 282 ASP B CA 1
ATOM 3983 C C . ASP B 1 287 ? 113.648 12.909 137.483 1.00 26.38 282 ASP B C 1
ATOM 3984 O O . ASP B 1 287 ? 114.554 12.094 137.603 1.00 26.81 282 ASP B O 1
ATOM 3989 N N . ALA B 1 288 ? 113.703 13.906 136.614 1.00 27.46 283 ALA B N 1
ATOM 3990 C CA . ALA B 1 288 ? 114.809 14.029 135.666 1.00 28.63 283 ALA B CA 1
ATOM 3991 C C . ALA B 1 288 ? 115.083 12.706 134.936 1.00 27.95 283 ALA B C 1
ATOM 3992 O O . ALA B 1 288 ? 116.230 12.359 134.653 1.00 28.18 283 ALA B O 1
ATOM 3994 N N . GLY B 1 289 ? 114.009 11.991 134.645 1.00 26.80 284 GLY B N 1
ATOM 3995 C CA . GLY B 1 289 ? 114.088 10.729 133.921 1.00 27.30 284 GLY B CA 1
ATOM 3996 C C . GLY B 1 289 ? 114.524 9.501 134.693 1.00 27.76 284 GLY B C 1
ATOM 3997 O O . GLY B 1 289 ? 114.750 8.457 134.089 1.00 27.58 284 GLY B O 1
ATOM 3998 N N . MET B 1 290 ? 114.620 9.611 136.031 1.00 28.18 285 MET B N 1
ATOM 3999 C CA . MET B 1 290 ? 115.021 8.486 136.868 1.00 28.85 285 MET B CA 1
ATOM 4000 C C . MET B 1 290 ? 114.191 7.234 136.551 1.00 28.29 285 MET B C 1
ATOM 4001 O O . MET B 1 290 ? 114.744 6.142 136.470 1.00 28.12 285 MET B O 1
ATOM 4006 N N . ASP B 1 291 ? 112.883 7.398 136.348 1.00 27.51 286 ASP B N 1
ATOM 4007 C CA . ASP B 1 291 ? 111.993 6.272 136.098 1.00 27.58 286 ASP B CA 1
ATOM 4008 C C . ASP B 1 291 ? 112.339 5.473 134.829 1.00 29.10 286 ASP B C 1
ATOM 4009 O O . ASP B 1 291 ? 112.026 4.293 134.744 1.00 28.01 286 ASP B O 1
ATOM 4014 N N . VAL B 1 292 ? 112.949 6.117 133.826 1.00 30.77 287 VAL B N 1
ATOM 4015 C CA . VAL B 1 292 ? 113.329 5.391 132.605 1.00 31.87 287 VAL B CA 1
ATOM 4016 C C . VAL B 1 292 ? 114.792 5.024 132.592 1.00 34.40 287 VAL B C 1
ATOM 4017 O O . VAL B 1 292 ? 115.247 4.397 131.649 1.00 36.78 287 VAL B O 1
ATOM 4021 N N . LYS B 1 293 ? 115.546 5.443 133.605 1.00 37.60 288 LYS B N 1
ATOM 4022 C CA . LYS B 1 293 ? 116.996 5.265 133.578 1.00 42.12 288 LYS B CA 1
ATOM 4023 C C . LYS B 1 293 ? 117.336 3.824 133.894 1.00 45.60 288 LYS B C 1
ATOM 4024 O O . LYS B 1 293 ? 116.849 3.260 134.858 1.00 46.00 288 LYS B O 1
ATOM 4030 N N . ARG B 1 294 ? 118.180 3.260 133.041 1.00 51.18 289 ARG B N 1
ATOM 4031 C CA . ARG B 1 294 ? 118.382 1.829 132.937 1.00 55.00 289 ARG B CA 1
ATOM 4032 C C . ARG B 1 294 ? 119.830 1.650 132.549 1.00 59.24 289 ARG B C 1
ATOM 4033 O O . ARG B 1 294 ? 120.549 0.899 133.215 1.00 63.53 289 ARG B O 1
#

CATH classification: 3.40.50.720

Nearest PDB structures (foldseek):
  4rgb-assembly1_B  TM=1.004E+00  e=4.218E-56  Mycobacterium avium 104
  3sx2-assembly1_D  TM=9.470E-01  e=3.681E-31  Mycobacterium avium subsp. paratuberculosis K-10
  3oec-assembly1_A  TM=8.952E-01  e=9.038E-29  Mycolicibacterium thermoresistibile
  3s55-assembly2_E  TM=9.069E-01  e=4.979E-25  Mycobacteroides abscessus ATCC 19977
  3s55-assembly1_C  TM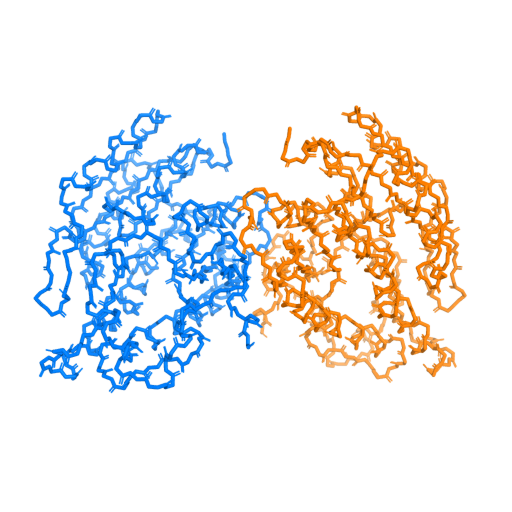=8.888E-01  e=4.418E-25  Mycobacteroides abscessus ATCC 19977

Sequence (548 aa):
GSLDGRVVFITGAARGQGRSHAVMCAEQGANIVGVDICEDIDIVPYKLGTYEELEETARLVEKTGQEMLFRKADVRDKAVLQEVFDAGVEQFGHIDTVIANAGVVLTNPDERDASEALRRLGLDIMLIGVWNTFQVAIPHMKERGQGGNLIATSSMIALLDLTDGRGGTDAYLTSKLAITGLVRSYALMLAADRIRVNGVAPTNCSTPMITENPALFKVIEENPHLVNAMSTALPDFPMIEPRDVSNAILFLISDAGRSFTGSVLKVDAGMDVKRGSLDGRVVFITGAARGQGRSHAVMCAEQGANIVGVDICEDIDIVPYKLGTYEELEETARLVEKTGQEMLFRKADVRDKAVLQEVFDAGVEQFGHIDTVIANAGVVLTNPDERDASEALRRLGLDIMLIGVWNTFQVAIPHMKERGQGGNLIATSSMIALLDLTDGRGGTDAYLTSKLAITGLVRSYALMLAADRIRVNGVAPTNCSTPMITENPALFKVIEENPHLVNAMSTALPDFPMIEPRDVSNAILFLISDAGRSFTGSVLKVDAGMDVKR

Secondary structure (DSSP, 8-state):
-TTTT-EEEEESTTSHHHHHHHHHHHHTT-EEEEEE--S--TTSSS----HHHHHHHHHHHHHTT--EEEEE--TT-HHHHHHHHHHHHHHHS---EEEE--------TT-S-HHHHHHHHHIIIIIHHHHHHHTTHHHHHHH-S-EEEEEE--TTGGGT---S-HHHHHHHHHHHHHHHHHHHHHHHHGGGTEEEEEEEE-SBSSHHHHT-HHHHHHHHH-GGGTTSS--SSTT-SSB-HHHHHHHHHHHHSGGGTT--S-EEEESTTGGG--/-TTTT-EEEEESTTSHHHHHHHHHHHHTT-EEEEEE--S--TTSSS----HHHHHHHHHHHHHTT--EEEEE--TT-HHHHHHHHHHHHHHHS---EEEE--------TT-S-HHHHHHHHHIIIIIHHHHHHHTTHHHHHHH-S-EEEEEE--TTGGGT---S-HHHHHHHHHHHHHHHHHHHHHHHHGGGTEEEEEEEE-SBSSHHHHT-HHHHHHHHH-GGGTTSS--SSTT-SSB-HHHHHHHHHHHHSGGGTT--S-EEEESTTGGG--

Radius of gyration: 24.15 Å; Cα contacts (8 Å, |Δi|>4): 1305; chains: 2; bounding box: 52×46×65 Å

Organism: Mycobacterium avium (strain 104) (NCBI:txid243243)

Solvent-accessible surface area: 20075 Å² total; per-residue (Å²): 79,58,0,111,56,49,5,0,0,0,1,13,0,0,40,19,28,1,56,16,1,0,26,32,2,2,102,57,14,0,34,0,0,0,0,12,34,14,92,99,21,116,26,8,47,16,63,10,7,64,110,65,53,0,80,52,0,4,132,54,0,92,84,49,65,43,85,10,16,58,86,105,6,23,10,82,70,97,82,63,0,60,82,1,1,67,24,0,30,138,102,35,57,51,2,16,0,0,0,2,19,20,22,6,12,4,13,23,50,122,36,166,67,54,87,64,4,66,172,18,0,46,40,10,0,50,84,0,4,88,7,1,0,55,3,0,15,86,32,3,99,146,43,57,151,6,11,9,0,0,1,8,4,7,3,48,1,49,53,112,36,42,29,53,79,7,0,17,45,0,31,27,61,0,8,92,38,0,21,36,30,2,94,62,24,0,61,105,0,5,81,50,107,0,27,0,0,1,0,0,9,4,8,5,44,13,27,42,38,80,113,5,104,13,32,72,47,3,30,89,70,31,128,120,14,90,80,17,68,49,12,11,8,59,84,24,93,68,1,75,26,103,3,0,2,27,0,1,19,10,0,2,8,90,37,0,49,2,1,0,1,3,38,5,33,0,0,0,0,3,38,13,93,140,75,60,0,111,56,47,4,0,0,0,1,13,0,0,40,19,28,0,56,16,1,0,26,30,2,2,101,57,13,0,33,0,0,0,0,12,32,18,95,96,20,120,27,7,46,17,63,11,6,63,104,134,50,0,84,52,0,4,138,53,0,96,83,48,65,45,90,9,10,45,116,100,6,24,10,82,70,96,76,51,0,61,111,8,1,71,36,0,39,83,97,32,55,54,2,14,0,0,0,1,20,21,25,6,13,4,14,24,51,122,34,160,66,53,75,62,4,67,161,18,0,46,43,10,0,50,84,1,4,90,7,1,0,54,3,0,15,88,31,3,103,143,45,57,157,6,10,9,0,0,1,9,5,10,3,36,5,49,52,111,43,42,28,52,79,6,0,19,44,0,43,28,60,0,8,93,38,0,21,37,29,2,94,61,22,0,63,105,1,5,80,50,108,0,25,0,0,0,0,0,10,7,15,6,44,14,27,40,40,80,112,6,104,13,26,67,47,3,25,92,70,32,127,118,14,89,79,16,64,45,13,13,7,59,82,24,94,69,1,86,26,69,2,0,2,24,0,1,18,11,0,2,10,101,36,0,46,1,1,0,1,3,39,6,33,0,0,0,0,3,37,13,94,130